Protein 3MES (pdb70)

InterPro domains:
  IPR011009 Protein kinase-like domain superfamily [SSF56112] (29-391)

Structure (mmCIF, N/CA/C/O backbone):
data_3MES
#
_entry.id   3MES
#
_cell.length_a   170.091
_cell.length_b   67.957
_cell.length_c   92.109
_cell.angle_alpha   90.00
_cell.angle_beta   116.54
_cell.angle_gamma   90.00
#
_symmetry.space_group_name_H-M   'C 1 2 1'
#
loop_
_entity.id
_entity.type
_entity.pdbx_description
1 polymer 'Choline kinase'
2 non-polymer "ADENOSINE-5'-DIPHOSPHATE"
3 non-polymer 'MAGNESIUM ION'
4 non-polymer 'DECAMETHONIUM ION'
5 non-polymer 'N-PROPYL-TARTRAMIC ACID'
6 non-polymer GLYCEROL
7 water water
#
loop_
_atom_site.group_PDB
_atom_site.id
_atom_site.type_symbol
_atom_site.label_atom_id
_atom_site.label_alt_id
_atom_site.label_comp_id
_atom_site.label_asym_id
_atom_site.label_entity_id
_atom_site.label_seq_id
_atom_site.pdbx_PDB_ins_code
_atom_site.Cartn_x
_atom_site.Cartn_y
_atom_site.Cartn_z
_atom_site.occupancy
_atom_site.B_iso_or_equiv
_atom_site.auth_seq_id
_atom_site.auth_comp_id
_atom_site.auth_asym_id
_atom_site.auth_atom_id
_atom_site.pdbx_PDB_model_num
ATOM 1 N N . ASP A 1 50 ? 33.689 6.099 51.045 1.00 31.33 50 ASP A N 1
ATOM 2 C CA . ASP A 1 50 ? 35.032 6.717 51.250 1.00 31.40 50 ASP A CA 1
ATOM 3 C C . ASP A 1 50 ? 35.742 6.937 49.918 1.00 31.21 50 ASP A C 1
ATOM 4 O O . ASP A 1 50 ? 36.078 5.981 49.219 1.00 31.28 50 ASP A O 1
ATOM 9 N N . THR A 1 51 ? 35.972 8.200 49.577 1.00 31.01 51 THR A N 1
ATOM 10 C CA . THR A 1 51 ? 36.579 8.557 48.298 1.00 30.76 51 THR A CA 1
ATOM 11 C C . THR A 1 51 ? 37.880 7.803 48.036 1.00 30.61 51 THR A C 1
ATOM 12 O O . THR A 1 51 ? 38.025 7.144 47.007 1.00 30.65 51 THR A O 1
ATOM 16 N N . GLU A 1 52 ? 38.823 7.903 48.967 1.00 30.36 52 GLU A N 1
ATOM 17 C CA . GLU A 1 52 ? 40.131 7.275 48.795 1.00 30.18 52 GLU A CA 1
ATOM 18 C C . GLU A 1 52 ? 40.040 5.803 48.382 1.00 29.84 52 GLU A C 1
ATOM 19 O O . GLU A 1 52 ? 40.801 5.340 47.533 1.00 29.77 52 GLU A O 1
ATOM 25 N N . ILE A 1 53 ? 39.108 5.072 48.982 1.00 29.40 53 ILE A N 1
ATOM 26 C CA . ILE A 1 53 ? 38.972 3.647 48.703 1.00 28.99 53 ILE A CA 1
ATOM 27 C C . ILE A 1 53 ? 38.499 3.399 47.271 1.00 28.65 53 ILE A C 1
ATOM 28 O O . ILE A 1 53 ? 38.969 2.477 46.603 1.00 28.54 53 ILE A O 1
ATOM 33 N N . ILE A 1 54 ? 37.575 4.232 46.805 1.00 28.14 54 ILE A N 1
ATOM 34 C CA . ILE A 1 54 ? 37.066 4.129 45.444 1.00 27.69 54 ILE A CA 1
ATOM 35 C C . ILE A 1 54 ? 38.159 4.425 44.423 1.00 27.34 54 ILE A C 1
ATOM 36 O O . ILE A 1 54 ? 38.244 3.772 43.383 1.00 27.15 54 ILE A O 1
ATOM 41 N N . ILE A 1 55 ? 38.992 5.414 44.730 1.00 26.97 55 ILE A N 1
ATOM 42 C CA . ILE A 1 55 ? 40.066 5.825 43.833 1.00 26.61 55 ILE A CA 1
ATOM 43 C C . ILE A 1 55 ? 41.182 4.784 43.770 1.00 26.36 55 ILE A C 1
ATOM 44 O O . ILE A 1 55 ? 41.808 4.593 42.726 1.00 26.38 55 ILE A O 1
ATOM 49 N N . GLY A 1 56 ? 41.426 4.109 44.888 1.00 25.98 56 GLY A N 1
ATOM 50 C CA . GLY A 1 56 ? 42.421 3.046 44.926 1.00 25.50 56 GLY A CA 1
ATOM 51 C C . GLY A 1 56 ? 42.012 1.895 44.028 1.00 25.09 56 GLY A C 1
ATOM 52 O O . GLY A 1 56 ? 42.808 1.399 43.230 1.00 25.08 56 GLY A O 1
ATOM 53 N N . ILE A 1 57 ? 40.759 1.474 44.162 1.00 24.70 57 ILE A N 1
ATOM 54 C CA . ILE A 1 57 ? 40.207 0.412 43.332 1.00 24.29 57 ILE A CA 1
ATOM 55 C C . ILE A 1 57 ? 40.202 0.799 41.853 1.00 23.99 57 ILE A C 1
ATOM 56 O O . ILE A 1 57 ? 40.401 -0.050 40.985 1.00 23.95 57 ILE A O 1
ATOM 61 N N . CYS A 1 58 ? 39.977 2.081 41.575 1.00 23.75 58 CYS A N 1
ATOM 62 C CA . CYS A 1 58 ? 39.911 2.578 40.198 1.00 23.50 58 CYS A CA 1
ATOM 63 C C . CYS A 1 58 ? 41.283 2.643 39.535 1.00 23.57 58 CYS A C 1
ATOM 64 O O . CYS A 1 58 ? 41.458 2.174 38.409 1.00 23.27 58 CYS A O 1
ATOM 67 N N . ARG A 1 59 ? 42.249 3.238 40.231 1.00 23.64 59 ARG A N 1
ATOM 68 C CA . ARG A 1 59 ? 43.602 3.366 39.701 1.00 23.90 59 ARG A CA 1
ATOM 69 C C . ARG A 1 59 ? 44.225 1.998 39.464 1.00 23.97 59 ARG A C 1
ATOM 70 O O . ARG A 1 59 ? 44.956 1.794 38.495 1.00 24.05 59 ARG A O 1
ATOM 78 N N . LYS A 1 60 ? 43.914 1.059 40.350 1.00 24.02 60 LYS A N 1
ATOM 79 C CA . LYS A 1 60 ? 44.527 -0.262 40.325 1.00 24.09 60 LYS A CA 1
ATOM 80 C C . LYS A 1 60 ? 43.936 -1.180 39.255 1.00 24.00 60 LYS A C 1
ATOM 81 O O . LYS A 1 60 ? 44.607 -2.093 38.776 1.00 24.01 60 LYS A O 1
ATOM 87 N N . ASN A 1 61 ? 42.685 -0.938 38.877 1.00 23.85 61 ASN A N 1
ATOM 88 C CA . ASN A 1 61 ? 41.980 -1.862 37.993 1.00 23.70 61 ASN A CA 1
ATOM 89 C C . ASN A 1 61 ? 41.614 -1.302 36.620 1.00 23.51 61 ASN A C 1
ATOM 90 O O . ASN A 1 61 ? 41.400 -2.057 35.674 1.00 23.56 61 ASN A O 1
ATOM 95 N N . ILE A 1 62 ? 41.541 0.018 36.512 1.00 23.44 62 ILE A N 1
ATOM 96 C CA . ILE A 1 62 ? 41.210 0.651 35.240 1.00 23.24 62 ILE A CA 1
ATOM 97 C C . ILE A 1 62 ? 42.463 0.885 34.407 1.00 23.30 62 ILE A C 1
ATOM 98 O O . ILE A 1 62 ? 43.345 1.644 34.805 1.00 23.20 62 ILE A O 1
ATOM 103 N N . PRO A 1 63 ? 42.543 0.229 33.242 1.00 23.41 63 PRO A N 1
ATOM 104 C CA . PRO A 1 63 ? 43.679 0.391 32.342 1.00 23.47 63 PRO A CA 1
ATOM 105 C C . PRO A 1 63 ? 44.050 1.860 32.150 1.00 23.60 63 PRO A C 1
ATOM 106 O O . PRO A 1 63 ? 43.189 2.683 31.826 1.00 23.66 63 PRO A O 1
ATOM 110 N N . GLY A 1 64 ? 45.323 2.183 32.358 1.00 23.60 64 GLY A N 1
ATOM 111 C CA . GLY A 1 64 ? 45.818 3.538 32.141 1.00 23.84 64 GLY A CA 1
ATOM 112 C C . GLY A 1 64 ? 45.733 4.458 33.346 1.00 24.04 64 GLY A C 1
ATOM 113 O O . GLY A 1 64 ? 46.352 5.525 33.364 1.00 24.03 64 GLY A O 1
ATOM 114 N N . TRP A 1 65 ? 44.972 4.049 34.357 1.00 24.17 65 TRP A N 1
ATOM 115 C CA . TRP A 1 65 ? 44.753 4.884 35.537 1.00 24.45 65 TRP A CA 1
ATOM 116 C C . TRP A 1 65 ? 45.833 4.683 36.594 1.00 24.76 65 TRP A C 1
ATOM 117 O O . TRP A 1 65 ? 45.928 5.456 37.544 1.00 24.76 65 TRP A O 1
ATOM 128 N N . LYS A 1 66 ? 46.647 3.648 36.419 1.00 25.25 66 LYS A N 1
ATOM 129 C CA . LYS A 1 66 ? 47.673 3.298 37.403 1.00 25.79 66 LYS A CA 1
ATOM 130 C C . LYS A 1 66 ? 48.519 4.470 37.903 1.00 26.02 66 LYS A C 1
ATOM 131 O O . LYS A 1 66 ? 48.693 4.643 39.108 1.00 25.97 66 LYS A O 1
ATOM 137 N N . GLU A 1 67 ? 49.040 5.272 36.982 1.00 26.41 67 GLU A N 1
ATOM 138 C CA . GLU A 1 67 ? 49.976 6.332 37.350 1.00 26.87 67 GLU A CA 1
ATOM 139 C C . GLU A 1 67 ? 49.350 7.724 37.444 1.00 26.85 67 GLU A C 1
ATOM 140 O O . GLU A 1 67 ? 50.049 8.705 37.690 1.00 26.82 67 GLU A O 1
ATOM 146 N N . ILE A 1 68 ? 48.039 7.808 37.253 1.00 26.92 68 ILE A N 1
ATOM 147 C CA . ILE A 1 68 ? 47.339 9.085 37.358 1.00 27.04 68 ILE A CA 1
ATOM 148 C C . ILE A 1 68 ? 47.263 9.551 38.812 1.00 27.16 68 ILE A C 1
ATOM 149 O O . ILE A 1 68 ? 46.807 8.811 39.685 1.00 27.13 68 ILE A O 1
ATOM 154 N N . ASN A 1 69 ? 47.712 10.777 39.069 1.00 27.34 69 ASN A N 1
ATOM 155 C CA . ASN A 1 69 ? 47.673 11.336 40.420 1.00 27.54 69 ASN A CA 1
ATOM 156 C C . ASN A 1 69 ? 46.245 11.453 40.950 1.00 27.59 69 ASN A C 1
ATOM 157 O O . ASN A 1 69 ? 45.318 11.778 40.205 1.00 27.51 69 ASN A O 1
ATOM 162 N N . GLU A 1 70 ? 46.076 11.192 42.242 1.00 27.60 70 GLU A N 1
ATOM 163 C CA . GLU A 1 70 ? 44.756 11.211 42.861 1.00 27.75 70 GLU A CA 1
ATOM 164 C C . GLU A 1 70 ? 44.038 12.556 42.703 1.00 27.73 70 GLU A C 1
ATOM 165 O O . GLU A 1 70 ? 42.806 12.606 42.660 1.00 27.71 70 GLU A O 1
ATOM 171 N N . SER A 1 71 ? 44.806 13.638 42.613 1.00 27.66 71 SER A N 1
ATOM 172 C CA . SER A 1 71 ? 44.227 14.980 42.549 1.00 27.67 71 SER A CA 1
ATOM 173 C C . SER A 1 71 ? 43.534 15.258 41.218 1.00 27.73 71 SER A C 1
ATOM 174 O O . SER A 1 71 ? 42.881 16.289 41.054 1.00 27.73 71 SER A O 1
ATOM 177 N N . TYR A 1 72 ? 43.677 14.340 40.268 1.00 27.76 72 TYR A N 1
ATOM 178 C CA . TYR A 1 72 ? 43.065 14.511 38.957 1.00 27.90 72 TYR A CA 1
ATOM 179 C C . TYR A 1 72 ? 41.788 13.695 38.827 1.00 27.79 72 TYR A C 1
ATOM 180 O O . TYR A 1 72 ? 41.130 13.713 37.788 1.00 27.74 72 TYR A O 1
ATOM 189 N N . ILE A 1 73 ? 41.444 12.982 39.894 1.00 27.73 73 ILE A N 1
ATOM 190 C CA . ILE A 1 73 ? 40.255 12.142 39.908 1.00 27.59 73 ILE A CA 1
ATOM 191 C C . ILE A 1 73 ? 39.185 12.737 40.814 1.00 27.60 73 ILE A C 1
ATOM 192 O O . ILE A 1 73 ? 39.462 13.107 41.955 1.00 27.60 73 ILE A O 1
ATOM 197 N N . GLU A 1 74 ? 37.962 12.833 40.307 1.00 27.58 74 GLU A N 1
ATOM 198 C CA . GLU A 1 74 ? 36.851 13.270 41.139 1.00 27.58 74 GLU A CA 1
ATOM 199 C C . GLU A 1 74 ? 35.785 12.185 41.238 1.00 27.49 74 GLU A C 1
ATOM 200 O O . GLU A 1 74 ? 35.345 11.635 40.226 1.00 27.43 74 GLU A O 1
ATOM 206 N N . VAL A 1 75 ? 35.385 11.878 42.466 1.00 27.42 75 VAL A N 1
ATOM 207 C CA . VAL A 1 75 ? 34.316 10.928 42.717 1.00 27.40 75 VAL A CA 1
ATOM 208 C C . VAL A 1 75 ? 33.069 11.677 43.166 1.00 27.53 75 VAL A C 1
ATOM 209 O O . VAL A 1 75 ? 33.070 12.316 44.219 1.00 27.58 75 VAL A O 1
ATOM 213 N N . LYS A 1 76 ? 32.010 11.613 42.365 1.00 27.49 76 LYS A N 1
ATOM 214 C CA . LYS A 1 76 ? 30.747 12.236 42.751 1.00 27.52 76 LYS A CA 1
ATOM 215 C C . LYS A 1 76 ? 29.590 11.246 42.691 1.00 27.44 76 LYS A C 1
ATOM 216 O O . LYS A 1 76 ? 29.267 10.703 41.634 1.00 27.43 76 LYS A O 1
ATOM 222 N N . GLN A 1 77 ? 28.978 11.012 43.846 1.00 27.31 77 GLN A N 1
ATOM 223 C CA . GLN A 1 77 ? 27.888 10.061 43.965 1.00 27.31 77 GLN A CA 1
ATOM 224 C C . GLN A 1 77 ? 26.615 10.627 43.349 1.00 27.34 77 GLN A C 1
ATOM 225 O O . GLN A 1 77 ? 26.304 11.804 43.514 1.00 27.36 77 GLN A O 1
ATOM 231 N N . ILE A 1 78 ? 25.885 9.786 4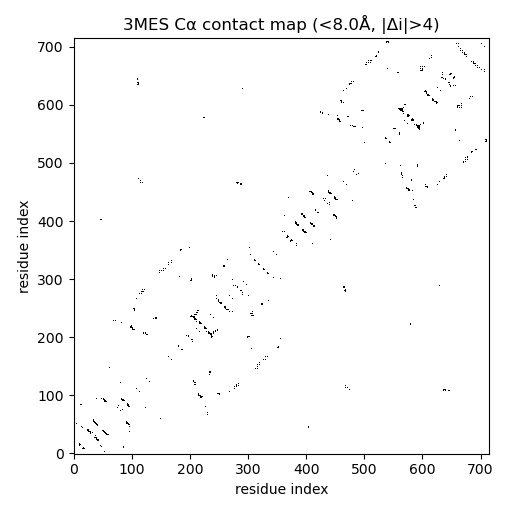2.628 1.00 27.42 78 ILE A N 1
ATOM 232 C CA . ILE A 1 78 ? 24.598 10.186 42.077 1.00 27.52 78 ILE A CA 1
ATOM 233 C C . ILE A 1 78 ? 23.500 9.451 42.826 1.00 27.63 78 ILE A C 1
ATOM 234 O O . ILE A 1 78 ? 23.705 8.336 43.299 1.00 27.60 78 ILE A O 1
ATOM 239 N N . PHE A 1 79 ? 22.338 10.082 42.944 1.00 27.85 79 PHE A N 1
ATOM 240 C CA . PHE A 1 79 ? 21.273 9.538 43.778 1.00 28.08 79 PHE A CA 1
ATOM 241 C C . PHE A 1 79 ? 19.991 9.274 42.996 1.00 28.26 79 PHE A C 1
ATOM 242 O O . PHE A 1 79 ? 18.942 9.000 43.579 1.00 28.37 79 PHE A O 1
ATOM 250 N N . SER A 1 80 ? 20.086 9.344 41.674 1.00 28.42 80 SER A N 1
ATOM 251 C CA . SER A 1 80 ? 18.948 9.058 40.811 1.00 28.64 80 SER A CA 1
ATOM 252 C C . SER A 1 80 ? 18.494 7.606 40.945 1.00 28.60 80 SER A C 1
ATOM 253 O O . SER A 1 80 ? 17.345 7.275 40.647 1.00 28.73 80 SER A O 1
ATOM 256 N N . GLY A 1 81 ? 19.403 6.746 41.394 1.00 28.53 81 GLY A N 1
ATOM 257 C CA . GLY A 1 81 ? 19.136 5.315 41.493 1.00 28.32 81 GLY A CA 1
ATOM 258 C C . GLY A 1 81 ? 18.137 4.963 42.576 1.00 28.16 81 GLY A C 1
ATOM 259 O O . GLY A 1 81 ? 17.585 5.843 43.230 1.00 28.19 81 GLY A O 1
ATOM 260 N N . LEU A 1 82 ? 17.916 3.668 42.779 1.00 28.08 82 LEU A N 1
ATOM 261 C CA . LEU A 1 82 ? 16.864 3.213 43.679 1.00 27.91 82 LEU A CA 1
ATOM 262 C C . LEU A 1 82 ? 17.335 2.153 44.675 1.00 27.76 82 LEU A C 1
ATOM 263 O O . LEU A 1 82 ? 16.684 1.931 45.694 1.00 27.79 82 LEU A O 1
ATOM 268 N N . THR A 1 83 ? 18.463 1.507 44.385 1.00 27.62 83 THR A N 1
ATOM 269 C CA . THR A 1 83 ? 18.945 0.403 45.219 1.00 27.46 83 THR A CA 1
ATOM 270 C C . THR A 1 83 ? 20.432 0.486 45.581 1.00 27.39 83 THR A C 1
ATOM 271 O O . THR A 1 83 ? 20.809 0.329 46.744 1.00 27.35 83 THR A O 1
ATOM 275 N N . ASN A 1 84 ? 21.273 0.722 44.580 1.00 27.20 84 ASN A N 1
ATOM 276 C CA . ASN A 1 84 ? 22.717 0.659 44.764 1.00 26.99 84 ASN A CA 1
ATOM 277 C C . ASN A 1 84 ? 23.366 2.026 44.942 1.00 26.89 84 ASN A C 1
ATOM 278 O O . ASN A 1 84 ? 22.735 3.060 44.727 1.00 26.82 84 ASN A O 1
ATOM 283 N N . GLN A 1 85 ? 24.633 2.020 45.342 1.00 26.75 85 GLN A N 1
ATOM 284 C CA . GLN A 1 85 ? 25.402 3.248 45.477 1.00 26.78 85 GLN A CA 1
ATOM 285 C C . GLN A 1 85 ? 26.208 3.488 44.208 1.00 26.66 85 GLN A C 1
ATOM 286 O O . GLN A 1 85 ? 27.147 2.751 43.911 1.00 26.60 85 GLN A O 1
ATOM 292 N N . LEU A 1 86 ? 25.838 4.522 43.460 1.00 26.59 86 LEU A N 1
ATOM 293 C CA . LEU A 1 86 ? 26.473 4.799 42.179 1.00 26.57 86 LEU A CA 1
ATOM 294 C C . LEU A 1 86 ? 27.368 6.029 42.253 1.00 26.59 86 LEU A C 1
ATOM 295 O O . LEU A 1 86 ? 27.016 7.026 42.879 1.00 26.61 86 LEU A O 1
ATOM 300 N N . PHE A 1 87 ? 28.529 5.950 41.612 1.00 26.70 87 PHE A N 1
ATOM 301 C CA . PHE A 1 87 ? 29.473 7.062 41.591 1.00 26.80 87 PHE A CA 1
ATOM 302 C C . PHE A 1 87 ? 29.990 7.302 40.178 1.00 27.06 87 PHE A C 1
ATOM 303 O O . PHE A 1 87 ? 30.267 6.357 39.440 1.00 27.10 87 PHE A O 1
ATOM 311 N N . VAL A 1 88 ? 30.127 8.569 39.804 1.00 27.42 88 VAL A N 1
ATOM 312 C CA . VAL A 1 88 ? 30.732 8.917 38.528 1.00 27.74 88 VAL A CA 1
ATOM 313 C C . VAL A 1 88 ? 32.161 9.394 38.760 1.00 28.13 88 VAL A C 1
ATOM 314 O O . VAL A 1 88 ? 32.381 10.517 39.214 1.00 28.23 88 VAL A O 1
ATOM 318 N N . VAL A 1 89 ? 33.128 8.533 38.457 1.00 28.53 89 VAL A N 1
ATOM 319 C CA . VAL A 1 89 ? 34.534 8.854 38.666 1.00 28.98 89 VAL A CA 1
ATOM 320 C C . VAL A 1 89 ? 35.171 9.377 37.385 1.00 29.38 89 VAL A C 1
ATOM 321 O O . VAL A 1 89 ? 35.222 8.674 36.375 1.00 29.40 89 VAL A O 1
ATOM 325 N N . SER A 1 90 ? 35.661 10.611 37.437 1.00 29.89 90 SER A N 1
ATOM 326 C CA . SER A 1 90 ? 36.196 11.271 36.255 1.00 30.46 90 SER A CA 1
ATOM 327 C C . SER A 1 90 ? 37.624 11.772 36.454 1.00 30.93 90 SER A C 1
ATOM 328 O O . SER A 1 90 ? 38.025 12.134 37.561 1.00 30.98 90 SER A O 1
ATOM 331 N N . ILE A 1 91 ? 38.386 11.784 35.365 1.00 31.53 91 ILE A N 1
ATOM 332 C CA . ILE A 1 91 ? 39.702 12.403 35.349 1.00 32.09 91 ILE A CA 1
ATOM 333 C C . ILE A 1 91 ? 39.529 13.850 34.907 1.00 32.58 91 ILE A C 1
ATOM 334 O O . ILE A 1 91 ? 39.311 14.123 33.729 1.00 32.70 91 ILE A O 1
ATOM 339 N N . VAL A 1 92 ? 39.614 14.773 35.857 1.00 33.22 92 VAL A N 1
ATOM 340 C CA . VAL A 1 92 ? 39.291 16.174 35.597 1.00 33.90 92 VAL A CA 1
ATOM 341 C C . VAL A 1 92 ? 40.348 16.912 34.775 1.00 34.41 92 VAL A C 1
ATOM 342 O O . VAL A 1 92 ? 40.164 18.078 34.424 1.00 34.42 92 VAL A O 1
ATOM 346 N N . ASN A 1 93 ? 41.451 16.235 34.473 1.00 35.09 93 ASN A N 1
ATOM 347 C CA . ASN A 1 93 ? 42.477 16.799 33.602 1.00 35.76 93 ASN A CA 1
ATOM 348 C C . ASN A 1 93 ? 42.296 16.326 32.162 1.00 36.22 93 ASN A C 1
ATOM 349 O O . ASN A 1 93 ? 42.220 15.125 31.901 1.00 36.36 93 ASN A O 1
ATOM 354 N N . GLU A 1 94 ? 42.223 17.271 31.230 1.00 36.75 94 GLU A N 1
ATOM 355 C CA . GLU A 1 94 ? 42.031 16.934 29.822 1.00 37.28 94 GLU A CA 1
ATOM 356 C C . GLU A 1 94 ? 43.268 16.253 29.235 1.00 37.61 94 GLU A C 1
ATOM 357 O O . GLU A 1 94 ? 43.159 15.257 28.516 1.00 37.59 94 GLU A O 1
ATOM 363 N N . LEU A 1 100 ? 43.030 8.586 27.054 1.00 25.28 100 LEU A N 1
ATOM 364 C CA . LEU A 1 100 ? 42.414 7.591 27.924 1.00 25.25 100 LEU A CA 1
ATOM 365 C C . LEU A 1 100 ? 41.184 6.979 27.270 1.00 25.22 100 LEU A C 1
ATOM 366 O O . LEU A 1 100 ? 40.309 7.696 26.780 1.00 25.15 100 LEU A O 1
ATOM 371 N N . LYS A 1 101 ? 41.114 5.652 27.267 1.00 25.14 101 LYS A N 1
ATOM 372 C CA . LYS A 1 101 ? 39.937 4.975 26.751 1.00 25.15 101 LYS A CA 1
ATOM 373 C C . LYS A 1 101 ? 38.753 5.201 27.681 1.00 25.09 101 LYS A C 1
ATOM 374 O O . LYS A 1 101 ? 37.617 5.341 27.227 1.00 25.06 101 LYS A O 1
ATOM 380 N N . HIS A 1 102 ? 39.031 5.244 28.982 1.00 24.99 102 HIS A N 1
ATOM 381 C CA . HIS A 1 102 ? 37.987 5.407 29.990 1.00 25.00 102 HIS A CA 1
ATOM 382 C C . HIS A 1 102 ? 38.226 6.622 30.886 1.00 25.06 102 HIS A C 1
ATOM 383 O O . HIS A 1 102 ? 38.613 6.476 32.046 1.00 25.11 102 HIS A O 1
ATOM 390 N N . PRO A 1 103 ? 37.985 7.827 30.348 1.00 25.09 103 PRO A N 1
ATOM 391 C CA . PRO A 1 103 ? 38.150 9.073 31.094 1.00 25.13 103 PRO A CA 1
ATOM 392 C C . PRO A 1 103 ? 37.074 9.235 32.168 1.00 25.13 103 PRO A C 1
ATOM 393 O O . PRO A 1 103 ? 37.234 10.024 33.101 1.00 25.13 103 PRO A O 1
ATOM 397 N N . ARG A 1 104 ? 35.982 8.490 32.023 1.00 25.10 104 ARG A N 1
ATOM 398 C CA . ARG A 1 104 ? 34.899 8.498 32.996 1.00 25.08 104 ARG A CA 1
ATOM 399 C C . ARG A 1 104 ? 34.347 7.088 33.146 1.00 24.82 104 ARG A C 1
ATOM 400 O O . ARG A 1 104 ? 34.129 6.393 32.156 1.00 24.76 104 ARG A O 1
ATOM 408 N N . ILE A 1 105 ? 34.132 6.663 34.386 1.00 24.61 105 ILE A N 1
ATOM 409 C CA . ILE A 1 105 ? 33.566 5.344 34.645 1.00 24.33 105 ILE A CA 1
ATOM 410 C C . ILE A 1 105 ? 32.402 5.429 35.623 1.00 24.20 105 ILE A C 1
ATOM 411 O O . ILE A 1 105 ? 32.185 6.462 36.254 1.00 24.23 105 ILE A O 1
ATOM 416 N N . LEU A 1 106 ? 31.648 4.343 35.731 1.00 24.06 106 LEU A N 1
ATOM 417 C CA . LEU A 1 106 ? 30.563 4.264 36.699 1.00 23.96 106 LEU A CA 1
ATOM 418 C C . LEU A 1 106 ? 30.909 3.252 37.780 1.00 23.80 106 LEU A C 1
ATOM 419 O O . LEU A 1 106 ? 31.045 2.062 37.503 1.00 23.69 106 LEU A O 1
ATOM 424 N N . PHE A 1 107 ? 31.059 3.732 39.010 1.00 23.85 107 PHE A N 1
ATOM 425 C CA . PHE A 1 107 ? 31.378 2.865 40.138 1.00 23.92 107 PHE A CA 1
ATOM 426 C C . PHE A 1 107 ? 30.090 2.425 40.820 1.00 24.16 107 PHE A C 1
ATOM 427 O O . PHE A 1 107 ? 29.371 3.243 41.394 1.00 24.23 107 PHE A O 1
ATOM 435 N N . ARG A 1 108 ? 29.795 1.130 40.746 1.00 24.45 108 ARG A N 1
ATOM 436 C CA . ARG A 1 108 ? 28.555 0.597 41.296 1.00 24.70 108 ARG A CA 1
ATOM 437 C C . ARG A 1 108 ? 28.811 -0.306 42.500 1.00 25.06 108 ARG A C 1
ATOM 438 O O . ARG A 1 108 ? 29.518 -1.309 42.398 1.00 24.97 108 ARG A O 1
ATOM 446 N N . ILE A 1 109 ? 28.234 0.064 43.640 1.00 25.49 109 ILE A N 1
ATOM 447 C CA . ILE A 1 109 ? 28.307 -0.757 44.842 1.00 25.94 109 ILE A CA 1
ATOM 448 C C . ILE A 1 109 ? 26.950 -1.392 45.122 1.00 26.31 109 ILE A C 1
ATOM 449 O O . ILE A 1 109 ? 25.959 -0.690 45.326 1.00 26.27 109 ILE A O 1
ATOM 454 N N . TYR A 1 110 ? 26.910 -2.722 45.129 1.00 26.78 110 TYR A N 1
ATOM 455 C CA . TYR A 1 110 ? 25.653 -3.445 45.295 1.00 27.35 110 TYR A CA 1
ATOM 456 C C . TYR A 1 110 ? 25.035 -3.211 46.666 1.00 27.91 110 TYR A C 1
ATOM 457 O O . TYR A 1 110 ? 25.676 -3.425 47.695 1.00 27.94 110 TYR A O 1
ATOM 466 N N . GLY A 1 111 ? 23.784 -2.765 46.670 1.00 28.51 111 GLY A N 1
ATOM 467 C CA . GLY A 1 111 ? 23.045 -2.580 47.909 1.00 29.35 111 GLY A CA 1
ATOM 468 C C . GLY A 1 111 ? 22.102 -3.742 48.143 1.00 29.92 111 GLY A C 1
ATOM 469 O O . GLY A 1 111 ? 22.068 -4.691 47.359 1.00 29.94 111 GLY A O 1
ATOM 470 N N . LYS A 1 112 ? 21.340 -3.676 49.230 1.00 30.55 112 LYS A N 1
ATOM 471 C CA . LYS A 1 112 ? 20.339 -4.697 49.514 1.00 31.18 112 LYS A CA 1
ATOM 472 C C . LYS A 1 112 ? 19.018 -4.320 48.851 1.00 31.49 112 LYS A C 1
ATOM 473 O O . LYS A 1 112 ? 18.473 -3.243 49.098 1.00 31.50 112 LYS A O 1
ATOM 479 N N . HIS A 1 113 ? 18.514 -5.208 47.998 1.00 31.96 113 HIS A N 1
ATOM 480 C CA . HIS A 1 113 ? 17.302 -4.930 47.230 1.00 32.35 113 HIS A CA 1
ATOM 481 C C . HIS A 1 113 ? 16.041 -5.215 48.040 1.00 32.54 113 HIS A C 1
ATOM 482 O O . HIS A 1 113 ? 16.016 -6.125 48.869 1.00 32.62 113 HIS A O 1
ATOM 489 N N . VAL A 1 114 ? 14.994 -4.435 47.788 1.00 32.78 114 VAL A N 1
ATOM 490 C CA . VAL A 1 114 ? 13.737 -4.571 48.518 1.00 32.94 114 VAL A CA 1
ATOM 491 C C . VAL A 1 114 ? 13.070 -5.919 48.248 1.00 32.98 114 VAL A C 1
ATOM 492 O O . VAL A 1 114 ? 12.822 -6.280 47.093 1.00 33.13 114 VAL A O 1
ATOM 496 N N . LYS A 1 116 ? 10.937 -9.609 48.266 1.00 40.20 116 LYS A N 1
ATOM 497 C CA . LYS A 1 116 ? 10.798 -10.934 48.862 1.00 40.21 116 LYS A CA 1
ATOM 498 C C . LYS A 1 116 ? 11.288 -12.029 47.918 1.00 40.15 116 LYS A C 1
ATOM 499 O O . LYS A 1 116 ? 12.010 -12.937 48.331 1.00 40.16 116 LYS A O 1
ATOM 505 N N . PHE A 1 117 ? 10.898 -11.936 46.650 1.00 40.10 117 PHE A N 1
ATOM 506 C CA . PHE A 1 117 ? 11.273 -12.941 45.658 1.00 40.02 117 PHE A CA 1
ATOM 507 C C . PHE A 1 117 ? 12.378 -12.444 44.724 1.00 39.84 117 PHE A C 1
ATOM 508 O O . PHE A 1 117 ? 12.592 -13.006 43.649 1.00 39.80 117 PHE A O 1
ATOM 516 N N . TYR A 1 118 ? 13.079 -11.394 45.141 1.00 39.62 118 TYR A N 1
ATOM 517 C CA . TYR A 1 118 ? 14.154 -10.822 44.333 1.00 39.36 118 TYR A CA 1
ATOM 518 C C . TYR A 1 118 ? 15.360 -11.755 44.247 1.00 39.05 118 TYR A C 1
ATOM 519 O O . TYR A 1 118 ? 15.796 -12.317 45.252 1.00 39.06 118 TYR A O 1
ATOM 528 N N . ASP A 1 119 ? 15.897 -11.913 43.040 1.00 38.62 119 ASP A N 1
ATOM 529 C CA . ASP A 1 119 ? 17.069 -12.757 42.828 1.00 38.15 119 ASP A CA 1
ATOM 530 C C . ASP A 1 119 ? 18.221 -11.949 42.235 1.00 37.79 119 ASP A C 1
ATOM 531 O O . ASP A 1 119 ? 18.232 -11.643 41.041 1.00 37.77 119 ASP A O 1
ATOM 536 N N . SER A 1 120 ? 19.189 -11.610 43.079 1.00 37.23 120 SER A N 1
ATOM 537 C CA . SER A 1 120 ? 20.326 -10.796 42.668 1.00 36.70 120 SER A CA 1
ATOM 538 C C . SER A 1 120 ? 21.307 -11.567 41.789 1.00 36.27 120 SER A C 1
ATOM 539 O O . SER A 1 120 ? 21.974 -10.984 40.934 1.00 36.24 120 SER A O 1
ATOM 542 N N . LYS A 1 121 ? 21.397 -12.875 42.007 1.00 35.70 121 LYS A N 1
ATOM 543 C CA . LYS A 1 121 ? 22.350 -13.710 41.280 1.00 35.11 121 LYS A CA 1
ATOM 544 C C . LYS A 1 121 ? 21.996 -13.824 39.798 1.00 34.56 121 LYS A C 1
ATOM 545 O O . LYS A 1 121 ? 22.875 -13.794 38.938 1.00 34.50 121 LYS A O 1
ATOM 551 N N . VAL A 1 122 ? 20.706 -13.953 39.506 1.00 33.87 122 VAL A N 1
ATOM 552 C CA . VAL A 1 122 ? 20.245 -14.097 38.129 1.00 33.16 122 VAL A CA 1
ATOM 553 C C . VAL A 1 122 ? 20.389 -12.791 37.353 1.00 32.66 122 VAL A C 1
ATOM 554 O O . VAL A 1 122 ? 20.690 -12.801 36.160 1.00 32.57 122 VAL A O 1
ATOM 558 N N . GLU A 1 123 ? 20.175 -11.668 38.033 1.00 31.99 123 GLU A N 1
ATOM 559 C CA . GLU A 1 123 ? 20.315 -10.362 37.399 1.00 31.33 123 GLU A CA 1
ATOM 560 C C . GLU A 1 123 ? 21.765 -10.104 37.003 1.00 30.71 123 GLU A C 1
ATOM 561 O O . GLU A 1 123 ? 22.050 -9.700 35.877 1.00 30.69 123 GLU A O 1
ATOM 567 N N . LEU A 1 124 ? 22.677 -10.335 37.940 1.00 29.89 124 LEU A N 1
ATOM 568 C CA . LEU A 1 124 ? 24.100 -10.176 37.683 1.00 29.10 124 LEU A CA 1
ATOM 569 C C . LEU A 1 124 ? 24.540 -11.086 36.541 1.00 28.54 124 LEU A C 1
ATOM 570 O O . LEU A 1 124 ? 25.279 -10.673 35.645 1.00 28.39 124 LEU A O 1
ATOM 575 N N . ASP A 1 125 ? 24.080 -12.331 36.588 1.00 27.79 125 ASP A N 1
ATOM 576 C CA . ASP A 1 125 ? 24.393 -13.309 35.558 1.00 27.14 125 ASP A CA 1
ATOM 577 C C . ASP A 1 125 ? 23.983 -12.797 34.178 1.00 26.60 125 ASP A C 1
ATOM 578 O O . ASP A 1 125 ? 24.744 -12.904 33.214 1.00 26.53 125 ASP A O 1
ATOM 583 N N . VAL A 1 126 ? 22.781 -12.234 34.091 1.00 25.79 126 VAL A N 1
ATOM 584 C CA . VAL A 1 126 ? 22.257 -11.728 32.828 1.00 25.06 126 VAL A CA 1
ATOM 585 C C . VAL A 1 126 ? 22.978 -10.463 32.367 1.00 24.68 126 VAL A C 1
ATOM 586 O O . VAL A 1 126 ? 23.217 -10.275 31.174 1.00 24.52 126 VAL A O 1
ATOM 590 N N . PHE A 1 127 ? 23.321 -9.596 33.312 1.00 24.21 127 PHE A N 1
ATOM 591 C CA . PHE A 1 127 ? 23.991 -8.348 32.973 1.00 23.71 127 PHE A CA 1
ATOM 592 C C . PHE A 1 127 ? 25.371 -8.604 32.381 1.00 23.59 127 PHE A C 1
ATOM 593 O O . PHE A 1 127 ? 25.752 -7.987 31.387 1.00 23.51 127 PHE A O 1
ATOM 601 N N . ARG A 1 128 ? 26.118 -9.517 32.993 1.00 23.41 128 ARG A N 1
ATOM 602 C CA . ARG A 1 128 ? 27.470 -9.815 32.536 1.00 23.26 128 ARG A CA 1
ATOM 603 C C . ARG A 1 128 ? 27.470 -10.314 31.098 1.00 22.98 128 ARG A C 1
ATOM 604 O O . ARG A 1 128 ? 28.324 -9.931 30.299 1.00 23.02 128 ARG A O 1
ATOM 612 N N . TYR A 1 129 ? 26.512 -11.172 30.770 1.00 22.64 129 TYR A N 1
ATOM 613 C CA . TYR A 1 129 ? 26.389 -11.660 29.407 1.00 22.38 129 TYR A CA 1
ATOM 614 C C . TYR A 1 129 ? 26.125 -10.506 28.443 1.00 22.30 129 TYR A C 1
ATOM 615 O O . TYR A 1 129 ? 26.817 -10.357 27.435 1.00 22.32 129 TYR A O 1
ATOM 624 N N . LEU A 1 130 ? 25.122 -9.692 28.759 1.00 22.17 130 LEU A N 1
ATOM 625 C CA . LEU A 1 130 ? 24.790 -8.531 27.938 1.00 22.11 130 LEU A CA 1
ATOM 626 C C . LEU A 1 130 ? 25.996 -7.614 27.770 1.00 22.06 130 LEU A C 1
ATOM 627 O O . LEU A 1 130 ? 26.245 -7.091 26.685 1.00 21.99 130 LEU A O 1
ATOM 632 N N . SER A 1 131 ? 26.741 -7.424 28.853 1.00 22.11 131 SER A N 1
ATOM 633 C CA . SER A 1 131 ? 27.937 -6.600 28.826 1.00 22.13 131 SER A CA 1
ATOM 634 C C . SER A 1 131 ? 28.982 -7.216 27.903 1.00 22.28 131 SER A C 1
ATOM 635 O O . SER A 1 131 ? 29.652 -6.510 27.151 1.00 22.12 131 SER A O 1
ATOM 638 N N . ASN A 1 132 ? 29.109 -8.540 27.960 1.00 22.55 132 ASN A N 1
ATOM 639 C CA . ASN A 1 132 ? 30.101 -9.256 27.156 1.00 22.93 132 ASN A CA 1
ATOM 640 C C . ASN A 1 132 ? 29.824 -9.241 25.653 1.00 22.95 132 ASN A C 1
ATOM 641 O O . ASN A 1 132 ? 30.756 -9.197 24.851 1.00 23.03 132 ASN A O 1
ATOM 646 N N . ILE A 1 133 ? 28.552 -9.289 25.269 1.00 22.96 133 ILE A N 1
ATOM 647 C CA . ILE A 1 133 ? 28.202 -9.209 23.852 1.00 22.92 133 ILE A CA 1
ATOM 648 C C . ILE A 1 133 ? 27.987 -7.758 23.434 1.00 22.94 133 ILE A C 1
ATOM 649 O O . ILE A 1 133 ? 27.449 -7.479 22.364 1.00 22.86 133 ILE A O 1
ATOM 654 N N . ASN A 1 134 ? 28.402 -6.843 24.306 1.00 22.93 134 ASN A N 1
ATOM 655 C CA . ASN A 1 134 ? 28.532 -5.429 23.957 1.00 22.96 134 ASN A CA 1
ATOM 656 C C . ASN A 1 134 ? 27.236 -4.653 23.765 1.00 22.86 134 ASN A C 1
ATOM 657 O O . ASN A 1 134 ? 27.225 -3.623 23.093 1.00 22.86 134 ASN A O 1
ATOM 662 N N . ILE A 1 135 ? 26.148 -5.137 24.353 1.00 22.79 135 ILE A N 1
ATOM 663 C CA . ILE A 1 135 ? 24.896 -4.392 24.324 1.00 22.54 135 ILE A CA 1
ATOM 664 C C . ILE A 1 135 ? 24.789 -3.488 25.549 1.00 22.43 135 ILE A C 1
ATOM 665 O O . ILE A 1 135 ? 24.510 -2.296 25.426 1.00 22.34 135 ILE A O 1
ATOM 670 N N . ALA A 1 136 ? 25.023 -4.063 26.727 1.00 22.24 136 ALA A N 1
ATOM 671 C CA . ALA A 1 136 ? 25.016 -3.302 27.975 1.00 22.11 136 ALA A CA 1
ATOM 672 C C . ALA A 1 136 ? 26.366 -2.625 28.211 1.00 22.02 136 ALA A C 1
ATOM 673 O O . ALA A 1 136 ? 27.353 -2.958 27.556 1.00 21.87 136 ALA A O 1
ATOM 675 N N . PRO A 1 137 ? 26.413 -1.668 29.153 1.00 21.98 137 PRO A N 1
ATOM 676 C CA . PRO A 1 137 ? 27.659 -0.965 29.443 1.00 22.03 137 PRO A CA 1
ATOM 677 C C . PRO A 1 137 ? 28.789 -1.948 29.715 1.00 22.05 137 PRO A C 1
ATOM 678 O O . PRO A 1 137 ? 28.581 -2.969 30.366 1.00 22.06 137 PRO A O 1
ATOM 682 N N . ASN A 1 138 ? 29.977 -1.639 29.215 1.00 22.14 138 ASN A N 1
ATOM 683 C CA . ASN A 1 138 ? 31.120 -2.518 29.394 1.00 22.23 138 ASN A CA 1
ATOM 684 C C . ASN A 1 138 ? 31.533 -2.634 30.860 1.00 22.10 138 ASN A C 1
ATOM 685 O O . ASN A 1 138 ? 31.434 -1.673 31.621 1.00 21.90 138 ASN A O 1
ATOM 690 N N . ILE A 1 139 ? 31.988 -3.820 31.249 1.00 22.04 139 ILE A N 1
ATOM 691 C CA . ILE A 1 139 ? 32.506 -4.035 32.590 1.00 22.08 139 ILE A CA 1
ATOM 692 C C . ILE A 1 139 ? 34.026 -3.960 32.565 1.00 22.24 139 ILE A C 1
ATOM 693 O O . ILE A 1 139 ? 34.682 -4.739 31.876 1.00 22.30 139 ILE A O 1
ATOM 698 N N . ILE A 1 140 ? 34.585 -3.014 33.309 1.00 22.35 140 ILE A N 1
ATOM 699 C CA . ILE A 1 140 ? 36.030 -2.849 33.358 1.00 22.45 140 ILE A CA 1
ATOM 700 C C . ILE A 1 140 ? 36.625 -3.682 34.487 1.00 22.60 140 ILE A C 1
ATOM 701 O O . ILE A 1 140 ? 37.746 -4.178 34.381 1.00 22.71 140 ILE A O 1
ATOM 706 N N . ALA A 1 141 ? 35.862 -3.837 35.564 1.00 22.79 141 ALA A N 1
ATOM 707 C CA . ALA A 1 141 ? 36.278 -4.644 36.706 1.00 22.98 141 ALA A CA 1
ATOM 708 C C . ALA A 1 141 ? 35.050 -5.189 37.430 1.00 23.12 141 ALA A C 1
ATOM 709 O O . ALA A 1 141 ? 34.101 -4.452 37.695 1.00 23.17 141 ALA A O 1
ATOM 711 N N . ASP A 1 142 ? 35.077 -6.480 37.748 1.00 23.26 142 ASP A N 1
ATOM 712 C CA . ASP A 1 142 ? 33.909 -7.167 38.296 1.00 23.39 142 ASP A CA 1
ATOM 713 C C . ASP A 1 142 ? 34.234 -7.892 39.601 1.00 23.45 142 ASP A C 1
ATOM 714 O O . ASP A 1 142 ? 34.965 -8.879 39.601 1.00 23.42 142 ASP A O 1
ATOM 719 N N . PHE A 1 143 ? 33.689 -7.400 40.711 1.00 23.60 143 PHE A N 1
ATOM 720 C CA . PHE A 1 143 ? 33.884 -8.053 42.006 1.00 23.77 143 PHE A CA 1
ATOM 721 C C . PHE A 1 143 ? 32.569 -8.291 42.747 1.00 24.00 143 PHE A C 1
ATOM 722 O O . PHE A 1 143 ? 31.525 -7.767 42.358 1.00 24.07 143 PHE A O 1
ATOM 730 N N . PRO A 1 144 ? 32.621 -9.094 43.818 1.00 24.21 144 PRO A N 1
ATOM 731 C CA . PRO A 1 144 ? 31.436 -9.527 44.559 1.00 24.31 144 PRO A CA 1
ATOM 732 C C . PRO A 1 144 ? 30.613 -8.376 45.130 1.00 24.42 144 PRO A C 1
ATOM 733 O O . PRO A 1 144 ? 29.388 -8.467 45.180 1.00 24.51 144 PRO A O 1
ATOM 737 N N . GLU A 1 145 ? 31.271 -7.302 45.556 1.00 24.57 145 GLU A N 1
ATOM 738 C CA . GLU A 1 145 ? 30.552 -6.181 46.160 1.00 24.72 145 GLU A CA 1
ATOM 739 C C . GLU A 1 145 ? 30.239 -5.043 45.190 1.00 24.65 145 GLU A C 1
ATOM 740 O O . GLU A 1 145 ? 29.641 -4.043 45.582 1.00 24.69 145 GLU A O 1
ATOM 746 N N . GLY A 1 146 ? 30.637 -5.191 43.929 1.00 24.67 146 GLY A N 1
ATOM 747 C CA . GLY A 1 146 ? 30.350 -4.163 42.930 1.00 24.55 146 GLY A CA 1
ATOM 748 C C . GLY A 1 146 ? 31.109 -4.302 41.623 1.00 24.43 146 GLY A C 1
ATOM 749 O O . GLY A 1 146 ? 31.853 -5.262 41.423 1.00 24.37 146 GLY A O 1
ATOM 750 N N . ARG A 1 147 ? 30.912 -3.331 40.733 1.00 24.34 147 ARG A N 1
ATOM 751 C CA . ARG A 1 147 ? 31.561 -3.324 39.423 1.00 24.16 147 ARG A CA 1
ATOM 752 C C . ARG A 1 147 ? 32.136 -1.955 39.100 1.00 24.11 147 ARG A C 1
ATOM 753 O O . ARG A 1 147 ? 31.784 -0.954 39.726 1.00 24.20 147 ARG A O 1
ATOM 761 N N . ILE A 1 148 ? 33.016 -1.920 38.107 1.00 23.98 148 ILE A N 1
ATOM 762 C CA . ILE A 1 148 ? 33.401 -0.670 37.470 1.00 23.82 148 ILE A CA 1
ATOM 763 C C . ILE A 1 148 ? 32.857 -0.692 36.047 1.00 23.81 148 ILE A C 1
ATOM 764 O O . ILE A 1 148 ? 33.310 -1.478 35.215 1.00 23.81 148 ILE A O 1
ATOM 769 N N . GLU A 1 149 ? 31.872 0.157 35.775 1.00 23.75 149 GLU A N 1
ATOM 770 C CA . GLU A 1 149 ? 31.235 0.184 34.464 1.00 23.81 149 GLU A CA 1
ATOM 771 C C . GLU A 1 149 ? 31.771 1.300 33.577 1.00 23.87 149 GLU A C 1
ATOM 772 O O . GLU A 1 149 ? 32.191 2.352 34.058 1.00 23.77 149 GLU A O 1
ATOM 778 N N . GLU A 1 150 ? 31.751 1.054 32.273 1.00 23.96 150 GLU A N 1
ATOM 779 C CA . GLU A 1 150 ? 31.991 2.095 31.292 1.00 24.14 150 GLU A CA 1
ATOM 780 C C . GLU A 1 150 ? 30.901 3.148 31.446 1.00 24.10 150 GLU A C 1
ATOM 781 O O . GLU A 1 150 ? 29.718 2.818 31.469 1.00 24.19 150 GLU A O 1
ATOM 787 N N . PHE A 1 151 ? 31.290 4.413 31.562 1.00 24.00 151 PHE A N 1
ATOM 788 C CA . PHE A 1 151 ? 30.305 5.477 31.709 1.00 23.93 151 PHE A CA 1
ATOM 789 C C . PHE A 1 151 ? 29.755 5.928 30.360 1.00 23.88 151 PHE A C 1
ATOM 790 O O . PHE A 1 151 ? 30.460 6.548 29.564 1.00 23.87 151 PHE A O 1
ATOM 798 N N . ILE A 1 152 ? 28.490 5.610 30.110 1.00 23.76 152 ILE A N 1
ATOM 799 C CA . ILE A 1 152 ? 27.824 6.034 28.889 1.00 23.76 152 ILE A CA 1
ATOM 800 C C . ILE A 1 152 ? 27.477 7.516 28.984 1.00 23.83 152 ILE A C 1
ATOM 801 O O . ILE A 1 152 ? 26.449 7.884 29.549 1.00 23.80 152 ILE A O 1
ATOM 806 N N . ASP A 1 153 ? 28.335 8.372 28.441 1.00 23.90 153 ASP A N 1
ATOM 807 C CA . ASP A 1 153 ? 28.088 9.804 28.546 1.00 24.02 153 ASP A CA 1
ATOM 808 C C . ASP A 1 153 ? 27.126 10.303 27.475 1.00 23.93 153 ASP A C 1
ATOM 809 O O . ASP A 1 153 ? 27.466 10.395 26.296 1.00 24.04 153 ASP A O 1
ATOM 814 N N . GLY A 1 154 ? 25.913 10.609 27.918 1.00 23.76 154 GLY A N 1
ATOM 815 C CA . GLY A 1 154 ? 24.864 11.146 27.071 1.00 23.54 154 GLY A CA 1
ATOM 816 C C . GLY A 1 154 ? 23.717 11.573 27.966 1.00 23.37 154 GLY A C 1
ATOM 817 O O . GLY A 1 154 ? 23.648 11.178 29.130 1.00 23.31 154 GLY A O 1
ATOM 818 N N . GLU A 1 155 ? 22.820 12.392 27.433 1.00 23.13 155 GLU A N 1
ATOM 819 C CA . GLU A 1 155 ? 21.662 12.836 28.194 1.00 22.95 155 GLU A CA 1
ATOM 820 C C . GLU A 1 155 ? 20.486 11.886 28.006 1.00 22.46 155 GLU A C 1
ATOM 821 O O . GLU A 1 155 ? 20.272 11.367 26.912 1.00 22.35 155 GLU A O 1
ATOM 827 N N . PRO A 1 156 ? 19.723 11.649 29.082 1.00 22.04 156 PRO A N 1
ATOM 828 C CA . PRO A 1 156 ? 18.522 10.832 28.977 1.00 21.77 156 PRO A CA 1
ATOM 829 C C . PRO A 1 156 ? 17.509 11.482 28.045 1.00 21.50 156 PRO A C 1
ATOM 830 O O . PRO A 1 156 ? 17.447 12.707 27.956 1.00 21.35 156 PRO A O 1
ATOM 834 N N . LEU A 1 157 ? 16.731 10.667 27.344 1.00 21.14 157 LEU A N 1
ATOM 835 C CA . LEU A 1 157 ? 15.643 11.190 26.538 1.00 20.85 157 LEU A CA 1
ATOM 836 C C . LEU A 1 157 ? 14.583 11.766 27.462 1.00 20.81 157 LEU A C 1
ATOM 837 O O . LEU A 1 157 ? 14.533 11.433 28.646 1.00 20.70 157 LEU A O 1
ATOM 842 N N . THR A 1 158 ? 13.745 12.644 26.923 1.00 20.75 158 THR A N 1
ATOM 843 C CA . THR A 1 158 ? 12.620 13.169 27.678 1.00 20.61 158 THR A CA 1
ATOM 844 C C . THR A 1 158 ? 11.368 12.432 27.248 1.00 20.55 158 THR A C 1
ATOM 845 O O . THR A 1 158 ? 11.337 11.814 26.185 1.00 20.54 158 THR A O 1
ATOM 849 N N . THR A 1 159 ? 10.331 12.503 28.073 1.00 20.46 159 THR A N 1
ATOM 850 C CA . THR A 1 159 ? 9.065 11.878 27.733 1.00 20.34 159 THR A CA 1
ATOM 851 C C . THR A 1 159 ? 8.535 12.409 26.403 1.00 20.31 159 THR A C 1
ATOM 852 O O . THR A 1 159 ? 7.990 11.652 25.599 1.00 20.28 159 THR A O 1
ATOM 856 N N . LYS A 1 160 ? 8.703 13.707 26.169 1.00 20.30 160 LYS A N 1
ATOM 857 C CA . LYS A 1 160 ? 8.224 14.323 24.932 1.00 20.42 160 LYS A CA 1
ATOM 858 C C . LYS A 1 160 ? 9.005 13.839 23.717 1.00 20.22 160 LYS A C 1
ATOM 859 O O . LYS A 1 160 ? 8.440 13.654 22.639 1.00 20.41 160 LYS A O 1
ATOM 865 N N . GLN A 1 161 ? 10.304 13.630 23.898 1.00 19.91 161 GLN A N 1
ATOM 866 C CA . GLN A 1 161 ? 11.172 13.245 22.794 1.00 19.65 161 GLN A CA 1
ATOM 867 C C . GLN A 1 161 ? 10.757 11.936 22.137 1.00 19.35 161 GLN A C 1
ATOM 868 O O . GLN A 1 161 ? 11.068 11.697 20.973 1.00 19.25 161 GLN A O 1
ATOM 874 N N . LEU A 1 162 ? 10.064 11.085 22.885 1.00 19.09 162 LEU A N 1
ATOM 875 C CA . LEU A 1 162 ? 9.621 9.804 22.349 1.00 18.96 162 LEU A CA 1
ATOM 876 C C . LEU A 1 162 ? 8.668 9.995 21.171 1.00 18.79 162 LEU A C 1
ATOM 877 O O . LEU A 1 162 ? 8.520 9.106 20.334 1.00 18.79 162 LEU A O 1
ATOM 882 N N . GLN A 1 163 ? 8.026 11.159 21.113 1.00 18.65 163 GLN A N 1
ATOM 883 C CA . GLN A 1 163 ? 7.081 11.466 20.043 1.00 18.51 163 GLN A CA 1
ATOM 884 C C . GLN A 1 163 ? 7.814 11.706 18.728 1.00 18.33 163 GLN A C 1
ATOM 885 O O . GLN A 1 163 ? 7.239 11.565 17.647 1.00 18.10 163 GLN A O 1
ATOM 891 N N . LEU A 1 164 ? 9.087 12.075 18.830 1.00 18.09 164 LEU A N 1
ATOM 892 C CA . LEU A 1 164 ? 9.887 12.397 17.658 1.00 17.92 164 LEU A CA 1
ATOM 893 C C . LEU A 1 164 ? 10.203 11.144 16.847 1.00 17.75 164 LEU A C 1
ATOM 894 O O . LEU A 1 164 ? 10.875 10.232 17.334 1.00 17.71 164 LEU A O 1
ATOM 899 N N . THR A 1 165 ? 9.712 11.114 15.611 1.00 17.31 165 THR A N 1
ATOM 900 C CA . THR A 1 165 ? 9.821 9.936 14.754 1.00 17.10 165 THR A CA 1
ATOM 901 C C . THR A 1 165 ? 11.241 9.373 14.672 1.00 16.94 165 THR A C 1
ATOM 902 O O . THR A 1 165 ? 11.445 8.176 14.862 1.00 17.10 165 THR A O 1
ATOM 906 N N . HIS A 1 166 ? 12.219 10.229 14.386 1.00 16.65 166 HIS A N 1
ATOM 907 C CA . HIS A 1 166 ? 13.602 9.768 14.249 1.00 16.44 166 HIS A CA 1
ATOM 908 C C . HIS A 1 166 ? 14.115 9.098 15.523 1.00 16.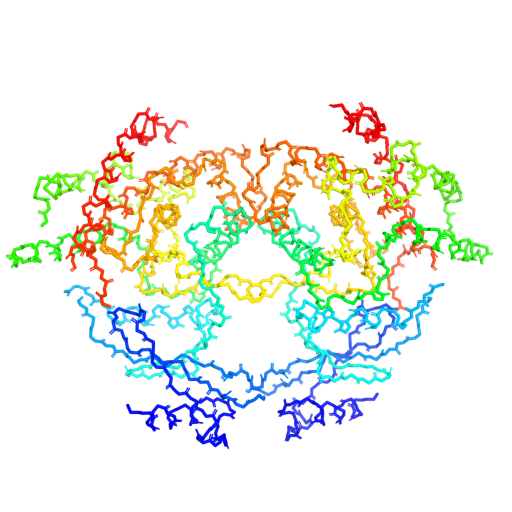27 166 HIS A C 1
ATOM 909 O O . HIS A 1 166 ? 14.878 8.137 15.461 1.00 16.14 166 HIS A O 1
ATOM 916 N N . ILE A 1 167 ? 13.690 9.603 16.675 1.00 16.20 167 ILE A N 1
ATOM 917 C CA . ILE A 1 167 ? 14.049 8.984 17.944 1.00 16.26 167 ILE A CA 1
ATOM 918 C C . ILE A 1 167 ? 13.300 7.671 18.120 1.00 16.44 167 ILE A C 1
ATOM 919 O O . ILE A 1 167 ? 13.861 6.685 18.602 1.00 16.45 167 ILE A O 1
ATOM 924 N N . CYS A 1 168 ? 12.032 7.663 17.719 1.00 16.52 168 CYS A N 1
ATOM 925 C CA . CYS A 1 168 ? 11.184 6.490 17.896 1.00 16.72 168 CYS A CA 1
ATOM 926 C C . CYS A 1 168 ? 11.717 5.259 17.172 1.00 16.70 168 CYS A C 1
ATOM 927 O O . CYS A 1 168 ? 11.648 4.149 17.698 1.00 16.64 168 CYS A O 1
ATOM 930 N N . VAL A 1 169 ? 12.245 5.456 15.968 1.00 16.82 169 VAL A N 1
ATOM 931 C CA . VAL A 1 169 ? 12.691 4.335 15.139 1.00 16.90 169 VAL A CA 1
ATOM 932 C C . VAL A 1 169 ? 14.081 3.813 15.499 1.00 17.03 169 VAL A C 1
ATOM 933 O O . VAL A 1 169 ? 14.425 2.684 15.158 1.00 17.09 169 VAL A O 1
ATOM 937 N N . GLU A 1 170 ? 14.886 4.623 16.178 1.00 17.16 170 GLU A N 1
ATOM 938 C CA . GLU A 1 170 ? 16.182 4.128 16.627 1.00 17.43 170 GLU A CA 1
ATOM 939 C C . GLU A 1 170 ? 16.007 3.164 17.796 1.00 17.59 170 GLU A C 1
ATOM 940 O O . GLU A 1 170 ? 16.709 2.154 17.891 1.00 17.72 170 GLU A O 1
ATOM 946 N N . VAL A 1 171 ? 15.062 3.470 18.680 1.00 17.69 171 VAL A N 1
ATOM 947 C CA . VAL A 1 171 ? 14.782 2.587 19.806 1.00 17.82 171 VAL A CA 1
ATOM 948 C C . VAL A 1 171 ? 14.166 1.274 19.335 1.00 17.85 171 VAL A C 1
ATOM 949 O O . VAL A 1 171 ? 14.490 0.209 19.861 1.00 17.88 171 VAL A O 1
ATOM 953 N N . ALA A 1 172 ? 13.290 1.346 18.336 1.00 17.86 172 ALA A N 1
ATOM 954 C CA . ALA A 1 172 ? 12.709 0.139 17.752 1.00 17.84 172 ALA A CA 1
ATOM 955 C C . ALA A 1 172 ? 13.807 -0.730 17.154 1.00 17.81 172 ALA A C 1
ATOM 956 O O . ALA A 1 172 ? 13.780 -1.956 17.273 1.00 17.91 172 ALA A O 1
ATOM 958 N N . LYS A 1 173 ? 14.771 -0.083 16.508 1.00 17.77 173 LYS A N 1
ATOM 959 C CA . LYS A 1 173 ? 15.920 -0.779 15.941 1.00 17.84 173 LYS A CA 1
ATOM 960 C C . LYS A 1 173 ? 16.768 -1.401 17.046 1.00 17.80 173 LYS A C 1
ATOM 961 O O . LYS A 1 173 ? 17.136 -2.576 16.976 1.00 17.75 173 LYS A O 1
ATOM 967 N N . ASN A 1 174 ? 17.080 -0.600 18.061 1.00 17.76 174 ASN A N 1
ATOM 968 C CA . ASN A 1 174 ? 17.842 -1.068 19.214 1.00 17.69 174 ASN A CA 1
ATOM 969 C C . ASN A 1 174 ? 17.143 -2.204 19.946 1.00 17.68 174 ASN A C 1
ATOM 970 O O . ASN A 1 174 ? 17.785 -3.157 20.387 1.00 17.53 174 ASN A O 1
ATOM 975 N N . MET A 1 175 ? 15.824 -2.090 20.084 1.00 17.70 175 MET A N 1
ATOM 976 C CA . MET A 1 175 ? 15.047 -3.118 20.762 1.00 17.73 175 MET A CA 1
ATOM 977 C C . MET A 1 175 ? 15.128 -4.426 19.984 1.00 17.84 175 MET A C 1
ATOM 978 O O . MET A 1 175 ? 15.265 -5.501 20.572 1.00 17.91 175 MET A O 1
ATOM 983 N N . GLY A 1 176 ? 15.053 -4.323 18.660 1.00 17.86 176 GLY A N 1
ATOM 984 C CA . GLY A 1 176 ? 15.127 -5.491 17.788 1.00 18.02 176 GLY A CA 1
ATOM 985 C C . GLY A 1 176 ? 16.447 -6.234 17.891 1.00 18.07 176 GLY A C 1
ATOM 986 O O . GLY A 1 176 ? 16.475 -7.463 17.882 1.00 17.96 176 GLY A O 1
ATOM 987 N N . SER A 1 177 ? 17.542 -5.484 17.982 1.00 18.17 177 SER A N 1
ATOM 988 C CA . SER A 1 177 ? 18.875 -6.066 18.107 1.00 18.45 177 SER A CA 1
ATOM 989 C C . SER A 1 177 ? 18.999 -6.851 19.405 1.00 18.55 177 SER A C 1
ATOM 990 O O . SER A 1 177 ? 19.639 -7.900 19.450 1.00 18.62 177 SER A O 1
ATOM 993 N N . LEU A 1 178 ? 18.387 -6.326 20.460 1.00 18.68 178 LEU A N 1
ATOM 994 C CA . LEU A 1 178 ? 18.398 -6.965 21.767 1.00 18.94 178 LEU A CA 1
ATOM 995 C C . LEU A 1 178 ? 17.501 -8.207 21.775 1.00 19.00 178 LEU A C 1
ATOM 996 O O . LEU A 1 178 ? 17.852 -9.238 22.346 1.00 18.96 178 LEU A O 1
ATOM 1001 N N . HIS A 1 179 ? 16.351 -8.098 21.117 1.00 19.09 179 HIS A N 1
ATOM 1002 C CA . HIS A 1 179 ? 15.344 -9.155 21.107 1.00 19.19 179 HIS A CA 1
ATOM 1003 C C . HIS A 1 179 ? 15.795 -10.460 20.452 1.00 19.40 179 HIS A C 1
ATOM 1004 O O . HIS A 1 179 ? 15.416 -11.541 20.895 1.00 19.57 179 HIS A O 1
ATOM 1011 N N . ILE A 1 180 ? 16.600 -10.362 19.400 1.00 19.69 180 ILE A N 1
ATOM 1012 C CA . ILE A 1 180 ? 16.970 -11.544 18.618 1.00 19.87 180 ILE A CA 1
ATOM 1013 C C . ILE A 1 180 ? 18.121 -12.372 19.200 1.00 20.09 180 ILE A C 1
ATOM 1014 O O . ILE A 1 180 ? 18.451 -13.431 18.668 1.00 20.13 180 ILE A O 1
ATOM 1019 N N . ILE A 1 181 ? 18.724 -11.906 20.292 1.00 20.35 181 ILE A N 1
ATOM 1020 C CA . ILE A 1 181 ? 19.910 -12.577 20.838 1.00 20.58 181 ILE A CA 1
ATOM 1021 C C . ILE A 1 181 ? 19.649 -14.008 21.316 1.00 20.81 181 ILE A C 1
ATOM 1022 O O . ILE A 1 181 ? 20.577 -14.814 21.401 1.00 20.94 181 ILE A O 1
ATOM 1027 N N . ASN A 1 182 ? 18.396 -14.326 21.626 1.00 20.99 182 ASN A N 1
ATOM 1028 C CA . ASN A 1 182 ? 18.061 -15.667 22.102 1.00 21.16 182 ASN A CA 1
ATOM 1029 C C . ASN A 1 182 ? 17.918 -16.689 20.974 1.00 21.35 182 ASN A C 1
ATOM 1030 O O . ASN A 1 182 ? 17.949 -17.897 21.216 1.00 21.46 182 ASN A O 1
ATOM 1035 N N . SER A 1 183 ? 17.768 -16.211 19.742 1.00 21.44 183 SER A N 1
ATOM 1036 C CA . SER A 1 183 ? 17.609 -17.116 18.605 1.00 21.53 183 SER A CA 1
ATOM 1037 C C . SER A 1 183 ? 18.766 -17.044 17.614 1.00 21.62 183 SER A C 1
ATOM 1038 O O . SER A 1 183 ? 19.058 -18.017 16.925 1.00 21.79 183 SER A O 1
ATOM 1041 N N . LYS A 1 184 ? 19.429 -15.896 17.544 1.00 21.77 184 LYS A N 1
ATOM 1042 C CA . LYS A 1 184 ? 20.471 -15.698 16.542 1.00 21.94 184 LYS A CA 1
ATOM 1043 C C . LYS A 1 184 ? 21.888 -15.654 17.112 1.00 22.01 184 LYS A C 1
ATOM 1044 O O . LYS A 1 184 ? 22.818 -15.247 16.420 1.00 22.16 184 LYS A O 1
ATOM 1050 N N . ARG A 1 185 ? 22.055 -16.070 18.362 1.00 22.08 185 ARG A N 1
ATOM 1051 C CA . ARG A 1 185 ? 23.383 -16.082 18.977 1.00 22.14 185 ARG A CA 1
ATOM 1052 C C . ARG A 1 185 ? 23.742 -17.437 19.574 1.00 22.16 185 ARG A C 1
ATOM 1053 O O . ARG A 1 185 ? 23.091 -17.916 20.502 1.00 22.15 185 ARG A O 1
ATOM 1061 N N . ALA A 1 186 ? 24.793 -18.045 19.037 1.00 22.32 186 ALA A N 1
ATOM 1062 C CA . ALA A 1 186 ? 25.243 -19.351 19.499 1.00 22.45 186 ALA A CA 1
ATOM 1063 C C . ALA A 1 186 ? 25.650 -19.327 20.970 1.00 22.55 186 ALA A C 1
ATOM 1064 O O . ALA A 1 186 ? 25.500 -20.324 21.675 1.00 22.55 186 ALA A O 1
ATOM 1066 N N . ASP A 1 187 ? 26.154 -18.184 21.429 1.00 22.64 187 ASP A N 1
ATOM 1067 C CA . ASP A 1 187 ? 26.650 -18.063 22.800 1.00 22.78 187 ASP A CA 1
ATOM 1068 C C . ASP A 1 187 ? 25.574 -17.683 23.818 1.00 22.91 187 ASP A C 1
ATOM 1069 O O . ASP A 1 187 ? 25.883 -17.408 24.976 1.00 22.81 187 ASP A O 1
ATOM 1074 N N . PHE A 1 188 ? 24.314 -17.670 23.393 1.00 23.13 188 PHE A N 1
ATOM 1075 C CA . PHE A 1 188 ? 23.229 -17.342 24.312 1.00 23.31 188 PHE A CA 1
ATOM 1076 C C . PHE A 1 188 ? 23.116 -18.407 25.400 1.00 23.53 188 PHE A C 1
ATOM 1077 O O . PHE A 1 188 ? 22.942 -19.585 25.104 1.00 23.47 188 PHE A O 1
ATOM 1085 N N . PRO A 1 189 ? 23.218 -17.989 26.669 1.00 23.82 189 PRO A N 1
ATOM 1086 C CA . PRO A 1 189 ? 23.249 -18.929 27.787 1.00 24.03 189 PRO A CA 1
ATOM 1087 C C . PRO A 1 189 ? 22.009 -19.817 27.852 1.00 24.24 189 PRO A C 1
ATOM 1088 O O . PRO A 1 189 ? 20.884 -19.322 27.901 1.00 24.24 189 PRO A O 1
ATOM 1092 N N . SER A 1 190 ? 22.231 -21.126 27.856 1.00 24.46 190 SER A N 1
ATOM 1093 C CA . SER A 1 190 ? 21.150 -22.099 27.921 1.00 24.65 190 SER A CA 1
ATOM 1094 C C . SER A 1 190 ? 20.426 -22.039 29.262 1.00 24.65 190 SER A C 1
ATOM 1095 O O . SER A 1 190 ? 19.278 -22.470 29.375 1.00 24.69 190 SER A O 1
ATOM 1098 N N . ARG A 1 191 ? 21.102 -21.488 30.268 1.00 24.63 191 ARG A N 1
ATOM 1099 C CA . ARG A 1 191 ? 20.589 -21.467 31.636 1.00 24.64 191 ARG A CA 1
ATOM 1100 C C . ARG A 1 191 ? 19.552 -20.376 31.887 1.00 24.59 191 ARG A C 1
ATOM 1101 O O . ARG A 1 191 ? 18.934 -20.337 32.952 1.00 24.61 191 ARG A O 1
ATOM 1109 N N . PHE A 1 192 ? 19.367 -19.483 30.922 1.00 24.52 192 PHE A N 1
ATOM 1110 C CA . PHE A 1 192 ? 18.357 -18.441 31.065 1.00 24.48 192 PHE A CA 1
ATOM 1111 C C . PHE A 1 192 ? 16.973 -18.990 30.733 1.00 24.45 192 PHE A C 1
ATOM 1112 O O . PHE A 1 192 ? 16.774 -19.626 29.697 1.00 24.52 192 PHE A O 1
ATOM 1120 N N . ASP A 1 193 ? 16.018 -18.745 31.621 1.00 24.37 193 ASP A N 1
ATOM 1121 C CA . ASP A 1 193 ? 14.657 -19.213 31.421 1.00 24.39 193 ASP A CA 1
ATOM 1122 C C . ASP A 1 193 ? 14.224 -19.004 29.969 1.00 24.35 193 ASP A C 1
ATOM 1123 O O . ASP A 1 193 ? 14.411 -17.926 29.404 1.00 24.40 193 ASP A O 1
ATOM 1128 N N . LYS A 1 194 ? 13.654 -20.042 29.366 1.00 24.27 194 LYS A N 1
ATOM 1129 C CA . LYS A 1 194 ? 13.189 -19.962 27.987 1.00 24.11 194 LYS A CA 1
ATOM 1130 C C . LYS A 1 194 ? 11.718 -19.567 27.913 1.00 23.97 194 LYS A C 1
ATOM 1131 O O . LYS A 1 194 ? 11.190 -19.306 26.832 1.00 23.89 194 LYS A O 1
ATOM 1137 N N . GLU A 1 195 ? 11.061 -19.523 29.068 1.00 23.80 195 GLU A N 1
ATOM 1138 C CA . GLU A 1 195 ? 9.659 -19.123 29.135 1.00 23.63 195 GLU A CA 1
ATOM 1139 C C . GLU A 1 195 ? 9.531 -17.620 29.363 1.00 23.28 195 GLU A C 1
ATOM 1140 O O . GLU A 1 195 ? 10.392 -17.010 29.994 1.00 23.30 195 GLU A O 1
ATOM 1146 N N . PRO A 1 196 ? 8.450 -17.019 28.845 1.00 22.96 196 PRO A N 1
ATOM 1147 C CA . PRO A 1 196 ? 8.171 -15.603 29.077 1.00 22.67 196 PRO A CA 1
ATOM 1148 C C . PRO A 1 196 ? 7.971 -15.345 30.565 1.00 22.46 196 PRO A C 1
ATOM 1149 O O . PRO A 1 196 ? 7.599 -16.2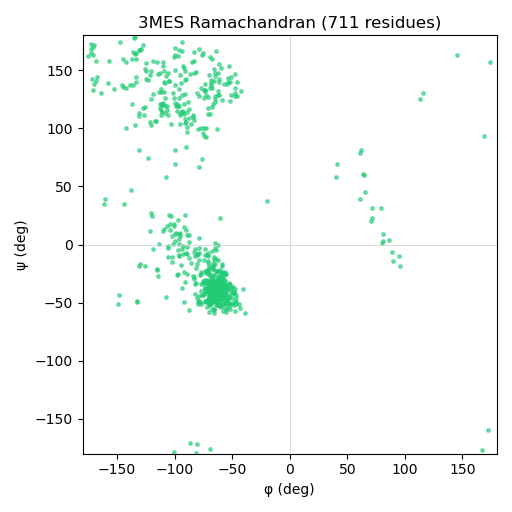57 31.302 1.00 22.54 196 PRO A O 1
ATOM 1153 N N . ILE A 1 197 ? 8.211 -14.116 31.006 1.00 22.13 197 ILE A N 1
ATOM 1154 C CA . ILE A 1 197 ? 8.144 -13.813 32.431 1.00 21.79 197 ILE A CA 1
ATOM 1155 C C . ILE A 1 197 ? 6.896 -13.021 32.819 1.00 21.63 197 ILE A C 1
ATOM 1156 O O . ILE A 1 197 ? 6.593 -12.876 34.003 1.00 21.45 197 ILE A O 1
ATOM 1161 N N . LEU A 1 198 ? 6.165 -12.527 31.823 1.00 21.45 198 LEU A N 1
ATOM 1162 C CA . LEU A 1 198 ? 5.068 -11.594 32.080 1.00 21.45 198 LEU A CA 1
ATOM 1163 C C . LEU A 1 198 ? 4.127 -12.045 33.195 1.00 21.53 198 LEU A C 1
ATOM 1164 O O . LEU A 1 198 ? 3.813 -11.269 34.097 1.00 21.60 198 LEU A O 1
ATOM 1169 N N . PHE A 1 199 ? 3.682 -13.295 33.135 1.00 21.56 199 PHE A N 1
ATOM 1170 C CA . PHE A 1 199 ? 2.732 -13.803 34.119 1.00 21.54 199 PHE A CA 1
ATOM 1171 C C . PHE A 1 199 ? 3.397 -14.132 35.455 1.00 21.64 199 PHE A C 1
ATOM 1172 O O . PHE A 1 199 ? 2.937 -13.692 36.505 1.00 21.71 199 PHE A O 1
ATOM 1180 N N . LYS A 1 200 ? 4.478 -14.902 35.417 1.00 21.70 200 LYS A N 1
ATOM 1181 C CA . LYS A 1 200 ? 5.214 -15.212 36.635 1.00 21.86 200 LYS A CA 1
ATOM 1182 C C . LYS A 1 200 ? 5.434 -13.940 37.447 1.00 21.84 200 LYS A C 1
ATOM 1183 O O . LYS A 1 200 ? 5.228 -13.919 38.660 1.00 21.92 200 LYS A O 1
ATOM 1189 N N . ARG A 1 201 ? 5.856 -12.880 36.763 1.00 21.80 201 ARG A N 1
ATOM 1190 C CA . ARG A 1 201 ? 6.167 -11.611 37.410 1.00 21.73 201 ARG A CA 1
ATOM 1191 C C . ARG A 1 201 ? 4.926 -10.979 38.025 1.00 21.56 201 ARG A C 1
ATOM 1192 O O . ARG A 1 201 ? 4.939 -10.558 39.181 1.00 21.48 201 ARG A O 1
ATOM 1200 N N . ILE A 1 202 ? 3.851 -10.917 37.248 1.00 21.44 202 ILE A N 1
ATOM 1201 C CA . ILE A 1 202 ? 2.592 -10.380 37.741 1.00 21.33 202 ILE A CA 1
ATOM 1202 C C . ILE A 1 202 ? 2.116 -11.125 38.986 1.00 21.44 202 ILE A C 1
ATOM 1203 O O . ILE A 1 202 ? 1.668 -10.509 39.954 1.00 21.36 202 ILE A O 1
ATOM 1208 N N . TYR A 1 203 ? 2.219 -12.450 38.963 1.00 21.47 203 TYR A N 1
ATOM 1209 C CA . TYR A 1 203 ? 1.806 -13.248 40.109 1.00 21.78 203 TYR A CA 1
ATOM 1210 C C . TYR A 1 203 ? 2.750 -13.040 41.288 1.00 22.12 203 TYR A C 1
ATOM 1211 O O . TYR A 1 203 ? 2.308 -12.853 42.422 1.00 22.11 203 TYR A O 1
ATOM 1220 N N . LEU A 1 204 ? 4.050 -13.063 41.012 1.00 22.50 204 LEU A N 1
ATOM 1221 C CA . LEU A 1 204 ? 5.048 -12.893 42.058 1.00 23.11 204 LEU A CA 1
ATOM 1222 C C . LEU A 1 204 ? 4.900 -11.548 42.765 1.00 23.56 204 LEU A C 1
ATOM 1223 O O . LEU A 1 204 ? 4.966 -11.473 43.992 1.00 23.56 204 LEU A O 1
ATOM 1228 N N . TRP A 1 205 ? 4.702 -10.489 41.985 1.00 24.08 205 TRP A N 1
ATOM 1229 C CA . TRP A 1 205 ? 4.588 -9.146 42.542 1.00 24.59 205 TRP A CA 1
ATOM 1230 C C . TRP A 1 205 ? 3.220 -8.897 43.169 1.00 25.08 205 TRP A C 1
ATOM 1231 O O . TRP A 1 205 ? 3.080 -8.059 44.059 1.00 25.11 205 TRP A O 1
ATOM 1242 N N . ARG A 1 206 ? 2.213 -9.626 42.704 1.00 25.72 206 ARG A N 1
ATOM 1243 C CA . ARG A 1 206 ? 0.895 -9.555 43.318 1.00 26.40 206 ARG A CA 1
ATOM 1244 C C . ARG A 1 206 ? 0.995 -9.959 44.780 1.00 26.97 206 ARG A C 1
ATOM 1245 O O . ARG A 1 206 ? 0.381 -9.343 45.649 1.00 27.03 206 ARG A O 1
ATOM 1253 N N . GLU A 1 207 ? 1.781 -10.999 45.043 1.00 27.79 207 GLU A N 1
ATOM 1254 C CA . GLU A 1 207 ? 1.955 -11.509 46.397 1.00 28.55 207 GLU A CA 1
ATOM 1255 C C . GLU A 1 207 ? 2.822 -10.589 47.246 1.00 29.10 207 GLU A C 1
ATOM 1256 O O . GLU A 1 207 ? 2.645 -10.513 48.459 1.00 29.20 207 GLU A O 1
ATOM 1262 N N . GLU A 1 208 ? 3.760 -9.893 46.614 1.00 29.86 208 GLU A N 1
ATOM 1263 C CA . GLU A 1 208 ? 4.559 -8.910 47.334 1.00 30.73 208 GLU A CA 1
ATOM 1264 C C . GLU A 1 208 ? 3.689 -7.711 47.697 1.00 31.25 208 GLU A C 1
ATOM 1265 O O . GLU A 1 208 ? 3.912 -7.053 48.712 1.00 31.26 208 GLU A O 1
ATOM 1271 N N . ALA A 1 209 ? 2.691 -7.441 46.861 1.00 32.02 209 ALA A N 1
ATOM 1272 C CA . ALA A 1 209 ? 1.750 -6.356 47.111 1.00 32.72 209 ALA A CA 1
ATOM 1273 C C . ALA A 1 209 ? 0.845 -6.697 48.290 1.00 33.25 209 ALA A C 1
ATOM 1274 O O . ALA A 1 209 ? 0.713 -5.912 49.231 1.00 33.33 209 ALA A O 1
ATOM 1276 N N . LYS A 1 210 ? 0.220 -7.870 48.231 1.00 33.89 210 LYS A N 1
ATOM 1277 C CA . LYS A 1 210 ? -0.565 -8.369 49.354 1.00 34.57 210 LYS A CA 1
ATOM 1278 C C . LYS A 1 210 ? 0.130 -8.032 50.669 1.00 35.01 210 LYS A C 1
ATOM 1279 O O . LYS A 1 210 ? -0.436 -7.355 51.528 1.00 35.05 210 LYS A O 1
ATOM 1285 N N . ILE A 1 211 ? 1.361 -8.517 50.815 1.00 35.59 211 ILE A N 1
ATOM 1286 C CA . ILE A 1 211 ? 2.156 -8.285 52.015 1.00 36.19 211 ILE A CA 1
ATOM 1287 C C . ILE A 1 211 ? 2.151 -6.816 52.425 1.00 36.64 211 ILE A C 1
ATOM 1288 O O . ILE A 1 211 ? 1.782 -6.478 53.549 1.00 36.70 211 ILE A O 1
ATOM 1293 N N . GLN A 1 212 ? 2.571 -5.948 51.510 1.00 37.25 212 GLN A N 1
ATOM 1294 C CA . GLN A 1 212 ? 2.669 -4.520 51.799 1.00 37.85 212 GLN A CA 1
ATOM 1295 C C . GLN A 1 212 ? 1.328 -3.920 52.207 1.00 38.24 212 GLN A C 1
ATOM 1296 O O . GLN A 1 212 ? 1.253 -3.144 53.158 1.00 38.31 212 GLN A O 1
ATOM 1302 N N . VAL A 1 213 ? 0.271 -4.280 51.487 1.00 38.78 213 VAL A N 1
ATOM 1303 C CA . VAL A 1 213 ? -1.058 -3.778 51.805 1.00 39.30 213 VAL A CA 1
ATOM 1304 C C . VAL A 1 213 ? -1.434 -4.129 53.241 1.00 39.69 213 VAL A C 1
ATOM 1305 O O . VAL A 1 213 ? -1.894 -3.275 54.001 1.00 39.72 213 VAL A O 1
ATOM 1309 N N . SER A 1 214 ? -1.233 -5.390 53.611 1.00 40.15 214 SER A N 1
ATOM 1310 C CA . SER A 1 214 ? -1.544 -5.839 54.963 1.00 40.64 214 SER A CA 1
ATOM 1311 C C . SER A 1 214 ? -0.724 -5.060 55.985 1.00 40.97 214 SER A C 1
ATOM 1312 O O . SER A 1 214 ? -1.166 -4.846 57.114 1.00 41.08 214 SER A O 1
ATOM 1315 N N . LYS A 1 215 ? 0.473 -4.639 55.586 1.00 41.34 215 LYS A N 1
ATOM 1316 C CA . LYS A 1 215 ? 1.301 -3.796 56.438 1.00 41.70 215 LYS A CA 1
ATOM 1317 C C . LYS A 1 215 ? 0.542 -2.514 56.755 1.00 41.91 215 LYS A C 1
ATOM 1318 O O . LYS A 1 215 ? 0.886 -1.784 57.686 1.00 41.94 215 LYS A O 1
ATOM 1324 N N . ASN A 1 216 ? -0.493 -2.251 55.963 1.00 42.21 216 ASN A N 1
ATOM 1325 C CA . ASN A 1 216 ? -1.404 -1.135 56.200 1.00 42.45 216 ASN A CA 1
ATOM 1326 C C . ASN A 1 216 ? -0.707 0.152 56.636 1.00 42.58 216 ASN A C 1
ATOM 1327 O O . ASN A 1 216 ? -0.849 0.589 57.779 1.00 42.70 216 ASN A O 1
ATOM 1332 N N . ASN A 1 217 ? 0.038 0.759 55.718 1.00 42.67 217 ASN A N 1
ATOM 1333 C CA . ASN A 1 217 ? 0.736 2.007 56.000 1.00 42.71 217 ASN A CA 1
ATOM 1334 C C . ASN A 1 217 ? 0.767 2.931 54.787 1.00 42.66 217 ASN A C 1
ATOM 1335 O O . ASN A 1 217 ? 0.290 4.069 54.850 1.00 42.55 217 ASN A O 1
ATOM 1340 N N . ILE A 1 220 ? -3.994 3.805 49.935 1.00 40.50 220 ILE A N 1
ATOM 1341 C CA . ILE A 1 220 ? -4.266 3.159 48.655 1.00 40.51 220 ILE A CA 1
ATOM 1342 C C . ILE A 1 220 ? -5.764 3.094 48.381 1.00 40.48 220 ILE A C 1
ATOM 1343 O O . ILE A 1 220 ? -6.576 3.261 49.291 1.00 40.47 220 ILE A O 1
ATOM 1348 N N . ASP A 1 221 ? -6.128 2.853 47.125 1.00 40.45 221 ASP A N 1
ATOM 1349 C CA . ASP A 1 221 ? -7.535 2.764 46.746 1.00 40.40 221 ASP A CA 1
ATOM 1350 C C . ASP A 1 221 ? -8.007 1.316 46.731 1.00 40.32 221 ASP A C 1
ATOM 1351 O O . ASP A 1 221 ? -7.711 0.562 45.804 1.00 40.32 221 ASP A O 1
ATOM 1356 N N . LYS A 1 222 ? -8.753 0.941 47.763 1.00 40.24 222 LYS A N 1
ATOM 1357 C CA . LYS A 1 222 ? -9.153 -0.445 47.967 1.00 40.15 222 LYS A CA 1
ATOM 1358 C C . LYS A 1 222 ? -10.180 -0.927 46.945 1.00 40.01 222 LYS A C 1
ATOM 1359 O O . LYS A 1 222 ? -10.282 -2.123 46.676 1.00 40.03 222 LYS A O 1
ATOM 1365 N N . GLU A 1 223 ? -10.936 0.004 46.373 1.00 39.84 223 GLU A N 1
ATOM 1366 C CA . GLU A 1 223 ? -11.954 -0.349 45.390 1.00 39.71 223 GLU A CA 1
ATOM 1367 C C . GLU A 1 223 ? -11.311 -0.722 44.056 1.00 39.40 223 GLU A C 1
ATOM 1368 O O . GLU A 1 223 ? -11.706 -1.692 43.409 1.00 39.32 223 GLU A O 1
ATOM 1374 N N . LEU A 1 224 ? -10.315 0.062 43.656 1.00 39.07 224 LEU A N 1
ATOM 1375 C CA . LEU A 1 224 ? -9.578 -0.182 42.424 1.00 38.72 224 LEU A CA 1
ATOM 1376 C C . LEU A 1 224 ? -8.686 -1.405 42.586 1.00 38.48 224 LEU A C 1
ATOM 1377 O O . LEU A 1 224 ? -8.743 -2.344 41.791 1.00 38.42 224 LEU A O 1
ATOM 1382 N N . TYR A 1 225 ? -7.863 -1.381 43.628 1.00 38.18 225 TYR A N 1
ATOM 1383 C CA . TYR A 1 225 ? -6.978 -2.491 43.951 1.00 37.88 225 TYR A CA 1
ATOM 1384 C C . TYR A 1 225 ? -7.725 -3.816 43.900 1.00 37.66 225 TYR A C 1
ATOM 1385 O O . TYR A 1 225 ? -7.221 -4.803 43.365 1.00 37.69 225 TYR A O 1
ATOM 1394 N N . SER A 1 226 ? -8.933 -3.831 44.454 1.00 37.34 226 SER A N 1
ATOM 1395 C CA . SER A 1 226 ? -9.729 -5.050 44.523 1.00 37.07 226 SER A CA 1
ATOM 1396 C C . SER A 1 226 ? -10.204 -5.486 43.140 1.00 36.85 226 SER A C 1
ATOM 1397 O O . SER A 1 226 ? -10.193 -6.673 42.814 1.00 36.79 226 SER A O 1
ATOM 1400 N N . LYS A 1 227 ? -10.621 -4.519 42.330 1.00 36.56 227 LYS A N 1
ATOM 1401 C CA . LYS A 1 227 ? -11.051 -4.795 40.966 1.00 36.23 227 LYS A CA 1
ATOM 1402 C C . LYS A 1 227 ? -9.883 -5.336 40.146 1.00 35.97 227 LYS A C 1
ATOM 1403 O O . LYS A 1 227 ? -10.053 -6.220 39.305 1.00 35.85 227 LYS A O 1
ATOM 1409 N N . ILE A 1 228 ? -8.694 -4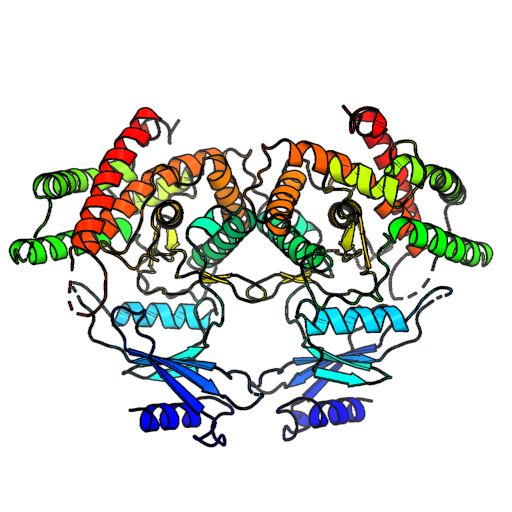.802 40.404 1.00 35.67 228 ILE A N 1
ATOM 1410 C CA . ILE A 1 228 ? -7.490 -5.219 39.695 1.00 35.35 228 ILE A CA 1
ATOM 1411 C C . ILE A 1 228 ? -7.129 -6.670 39.996 1.00 35.14 228 ILE A C 1
ATOM 1412 O O . ILE A 1 228 ? -6.689 -7.405 39.111 1.00 35.10 228 ILE A O 1
ATOM 1417 N N . LEU A 1 229 ? -7.314 -7.077 41.247 1.00 34.87 229 LEU A N 1
ATOM 1418 C CA . LEU A 1 229 ? -7.045 -8.453 41.649 1.00 34.60 229 LEU A CA 1
ATOM 1419 C C . LEU A 1 229 ? -7.976 -9.426 40.930 1.00 34.41 229 LEU A C 1
ATOM 1420 O O . LEU A 1 229 ? -7.574 -10.533 40.574 1.00 34.43 229 LEU A O 1
ATOM 1425 N N . GLU A 1 230 ? -9.219 -9.006 40.715 1.00 34.18 230 GLU A N 1
ATOM 1426 C CA . GLU A 1 230 ? -10.194 -9.832 40.009 1.00 33.97 230 GLU A CA 1
ATOM 1427 C C . GLU A 1 230 ? -9.835 -9.969 38.531 1.00 33.69 230 GLU A C 1
ATOM 1428 O O . GLU A 1 230 ? -10.013 -11.030 37.935 1.00 33.60 230 GLU A O 1
ATOM 1434 N N . GLU A 1 231 ? -9.335 -8.885 37.946 1.00 33.40 231 GLU A N 1
ATOM 1435 C CA . GLU A 1 231 ? -8.977 -8.870 36.532 1.00 33.09 231 GLU A CA 1
ATOM 1436 C C . GLU A 1 231 ? -7.797 -9.790 36.241 1.00 32.92 231 GLU A C 1
ATOM 1437 O O . GLU A 1 231 ? -7.715 -10.385 35.168 1.00 32.85 231 GLU A O 1
ATOM 1443 N N . ILE A 1 232 ? -6.884 -9.904 37.201 1.00 32.76 232 ILE A N 1
ATOM 1444 C CA . ILE A 1 232 ? -5.698 -10.740 37.031 1.00 32.64 232 ILE A CA 1
ATOM 1445 C C . ILE A 1 232 ? -6.051 -12.188 36.690 1.00 32.61 232 ILE A C 1
ATOM 1446 O O . ILE A 1 232 ? -5.431 -12.796 35.817 1.00 32.61 232 ILE A O 1
ATOM 1451 N N . ASP A 1 233 ? -7.051 -12.733 37.378 1.00 32.53 233 ASP A N 1
ATOM 1452 C CA . ASP A 1 233 ? -7.470 -14.114 37.152 1.00 32.42 233 ASP A CA 1
ATOM 1453 C C . ASP A 1 233 ? -7.845 -14.356 35.691 1.00 32.28 233 ASP A C 1
ATOM 1454 O O . ASP A 1 233 ? -7.796 -15.487 35.209 1.00 32.29 233 ASP A O 1
ATOM 1459 N N . GLN A 1 234 ? -8.215 -13.288 34.993 1.00 32.11 234 GLN A N 1
ATOM 1460 C CA . GLN A 1 234 ? -8.630 -13.382 33.597 1.00 32.01 234 GLN A CA 1
ATOM 1461 C C . GLN A 1 234 ? -7.476 -13.082 32.645 1.00 31.68 234 GLN A C 1
ATOM 1462 O O . GLN A 1 234 ? -7.592 -13.279 31.436 1.00 31.57 234 GLN A O 1
ATOM 1468 N N . LEU A 1 235 ? -6.365 -12.610 33.200 1.00 31.35 235 LEU A N 1
ATOM 1469 C CA . LEU A 1 235 ? -5.282 -12.042 32.399 1.00 30.99 235 LEU A CA 1
ATOM 1470 C C . LEU A 1 235 ? -4.686 -13.002 31.368 1.00 30.75 235 LEU A C 1
ATOM 1471 O O . LEU A 1 235 ? -4.441 -12.618 30.224 1.00 30.66 235 LEU A O 1
ATOM 1476 N N . GLU A 1 236 ? -4.450 -14.247 31.768 1.00 30.47 236 GLU A N 1
ATOM 1477 C CA . GLU A 1 236 ? -3.861 -15.229 30.860 1.00 30.22 236 GLU A CA 1
ATOM 1478 C C . GLU A 1 236 ? -4.751 -15.490 29.647 1.00 30.04 236 GLU A C 1
ATOM 1479 O O . GLU A 1 236 ? -4.277 -15.482 28.512 1.00 29.96 236 GLU A O 1
ATOM 1485 N N . GLU A 1 237 ? -6.038 -15.720 29.890 1.00 29.90 237 GLU A N 1
ATOM 1486 C CA . GLU A 1 237 ? -6.986 -15.970 28.808 1.00 29.82 237 GLU A CA 1
ATOM 1487 C C . GLU A 1 237 ? -7.074 -14.784 27.856 1.00 29.63 237 GLU A C 1
ATOM 1488 O O . GLU A 1 237 ? -7.183 -14.956 26.643 1.00 29.56 237 GLU A O 1
ATOM 1494 N N . LEU A 1 238 ? -7.035 -13.579 28.414 1.00 29.46 238 LEU A N 1
ATOM 1495 C CA . LEU A 1 238 ? -7.136 -12.365 27.614 1.00 29.31 238 LEU A CA 1
ATOM 1496 C C . LEU A 1 238 ? -5.958 -12.222 26.653 1.00 29.21 238 LEU A C 1
ATOM 1497 O O . LEU A 1 238 ? -6.133 -11.804 25.508 1.00 29.16 238 LEU A O 1
ATOM 1502 N N . ILE A 1 239 ? -4.765 -12.581 27.120 1.00 29.09 239 ILE A N 1
ATOM 1503 C CA . ILE A 1 239 ? -3.550 -12.467 26.315 1.00 29.02 239 ILE A CA 1
ATOM 1504 C C . ILE A 1 239 ? -3.329 -13.648 25.371 1.00 29.07 239 ILE A C 1
ATOM 1505 O O . ILE A 1 239 ? -2.725 -13.493 24.312 1.00 29.01 239 ILE A O 1
ATOM 1510 N N . MET A 1 240 ? -3.810 -14.828 25.753 1.00 29.22 240 MET A N 1
ATOM 1511 C CA . MET A 1 240 ? -3.614 -16.023 24.933 1.00 29.38 240 MET A CA 1
ATOM 1512 C C . MET A 1 240 ? -4.845 -16.359 24.093 1.00 29.59 240 MET A C 1
ATOM 1513 O O . MET A 1 240 ? -4.915 -17.423 23.479 1.00 29.62 240 MET A O 1
ATOM 1518 N N . GLY A 1 241 ? -5.813 -15.448 24.072 1.00 29.84 241 GLY A N 1
ATOM 1519 C CA . GLY A 1 241 ? -7.003 -15.603 23.240 1.00 30.22 241 GLY A CA 1
ATOM 1520 C C . GLY A 1 241 ? -7.908 -16.769 23.597 1.00 30.49 241 GLY A C 1
ATOM 1521 O O . GLY A 1 241 ? -8.146 -17.653 22.775 1.00 30.49 241 GLY A O 1
ATOM 1522 N N . GLY A 1 242 ? -8.420 -16.773 24.824 1.00 30.80 242 GLY A N 1
ATOM 1523 C CA . GLY A 1 242 ? -9.394 -17.779 25.245 1.00 31.18 242 GLY A CA 1
ATOM 1524 C C . GLY A 1 242 ? -8.800 -18.977 25.961 1.00 31.42 242 GLY A C 1
ATOM 1525 O O . GLY A 1 242 ? -9.528 -19.803 26.512 1.00 31.49 242 GLY A O 1
ATOM 1526 N N . GLU A 1 243 ? -7.475 -19.075 25.950 1.00 31.65 243 GLU A N 1
ATOM 1527 C CA . GLU A 1 243 ? -6.781 -20.166 26.624 1.00 31.88 243 GLU A CA 1
ATOM 1528 C C . GLU A 1 243 ? -5.870 -19.627 27.713 1.00 31.90 243 GLU A C 1
ATOM 1529 O O . GLU A 1 243 ? -5.459 -18.466 27.675 1.00 31.93 243 GLU A O 1
ATOM 1535 N N . LYS A 1 244 ? -5.548 -20.479 28.680 1.00 31.92 244 LYS A N 1
ATOM 1536 C CA . LYS A 1 244 ? -4.537 -20.145 29.667 1.00 31.95 244 LYS A CA 1
ATOM 1537 C C . LYS A 1 244 ? -3.176 -20.353 29.018 1.00 31.94 244 LYS A C 1
ATOM 1538 O O . LYS A 1 244 ? -3.083 -20.937 27.937 1.00 31.88 244 LYS A O 1
ATOM 1544 N N . PHE A 1 245 ? -2.121 -19.873 29.666 1.00 31.88 245 PHE A N 1
ATOM 1545 C CA . PHE A 1 245 ? -0.794 -19.943 29.068 1.00 31.82 245 PHE A CA 1
ATOM 1546 C C . PHE A 1 245 ? -0.256 -21.365 28.963 1.00 31.83 245 PHE A C 1
ATOM 1547 O O . PHE A 1 245 ? -0.460 -22.192 29.851 1.00 31.89 245 PHE A O 1
ATOM 1555 N N . SER A 1 246 ? 0.431 -21.633 27.859 1.00 31.83 246 SER A N 1
ATOM 1556 C CA . SER A 1 246 ? 1.192 -22.860 27.688 1.00 31.82 246 SER A CA 1
ATOM 1557 C C . SER A 1 246 ? 2.268 -22.592 26.646 1.00 31.85 246 SER A C 1
ATOM 1558 O O . SER A 1 246 ? 2.142 -21.667 25.844 1.00 31.95 246 SER A O 1
ATOM 1561 N N . MET A 1 247 ? 3.329 -23.388 26.658 1.00 31.83 247 MET A N 1
ATOM 1562 C CA . MET A 1 247 ? 4.411 -23.175 25.712 1.00 31.84 247 MET A CA 1
ATOM 1563 C C . MET A 1 247 ? 3.947 -23.455 24.289 1.00 31.80 247 MET A C 1
ATOM 1564 O O . MET A 1 247 ? 4.351 -22.771 23.350 1.00 31.79 247 MET A O 1
ATOM 1569 N N . GLU A 1 248 ? 3.092 -24.461 24.136 1.00 31.76 248 GLU A N 1
ATOM 1570 C CA . GLU A 1 248 ? 2.583 -24.829 22.820 1.00 31.72 248 GLU A CA 1
ATOM 1571 C C . GLU A 1 248 ? 1.548 -23.813 22.342 1.00 31.48 248 GLU A C 1
ATOM 1572 O O . GLU A 1 248 ? 1.444 -23.532 21.149 1.00 31.46 248 GLU A O 1
ATOM 1578 N N . ARG A 1 249 ? 0.791 -23.261 23.285 1.00 31.23 249 ARG A N 1
ATOM 1579 C CA . ARG A 1 249 ? -0.171 -22.209 22.985 1.00 31.00 249 ARG A CA 1
ATOM 1580 C C . ARG A 1 249 ? 0.593 -20.970 22.528 1.00 30.81 249 ARG A C 1
ATOM 1581 O O . ARG A 1 249 ? 0.103 -20.189 21.711 1.00 30.82 249 ARG A O 1
ATOM 1589 N N . ALA A 1 250 ? 1.801 -20.803 23.061 1.00 30.48 250 ALA A N 1
ATOM 1590 C CA . ALA A 1 250 ? 2.656 -19.672 22.712 1.00 30.22 250 ALA A CA 1
ATOM 1591 C C . ALA A 1 250 ? 3.270 -19.852 21.329 1.00 30.04 250 ALA A C 1
ATOM 1592 O O . ALA A 1 250 ? 3.323 -18.910 20.536 1.00 29.88 250 ALA A O 1
ATOM 1594 N N . LEU A 1 251 ? 3.740 -21.065 21.050 1.00 29.85 251 LEU A N 1
ATOM 1595 C CA . LEU A 1 251 ? 4.276 -21.399 19.736 1.00 29.69 251 LEU A CA 1
ATOM 1596 C C . LEU A 1 251 ? 3.208 -21.244 18.658 1.00 29.47 251 LEU A C 1
ATOM 1597 O O . LEU A 1 251 ? 3.502 -20.841 17.534 1.00 29.53 251 LEU A O 1
ATOM 1602 N N . GLU A 1 252 ? 1.967 -21.568 19.007 1.00 29.21 252 GLU A N 1
ATOM 1603 C CA . GLU A 1 252 ? 0.853 -21.432 18.075 1.00 28.95 252 GLU A CA 1
ATOM 1604 C C . GLU A 1 252 ? 0.573 -19.961 17.774 1.00 28.66 252 GLU A C 1
ATOM 1605 O O . GLU A 1 252 ? 0.393 -19.575 16.618 1.00 28.61 252 GLU A O 1
ATOM 1611 N N . LEU A 1 253 ? 0.536 -19.144 18.823 1.00 28.29 253 LEU A N 1
ATOM 1612 C CA . LEU A 1 253 ? 0.266 -17.715 18.678 1.00 27.90 253 LEU A CA 1
ATOM 1613 C C . LEU A 1 253 ? 1.301 -17.001 17.811 1.00 27.63 253 LEU A C 1
ATOM 1614 O O . LEU A 1 253 ? 0.958 -16.113 17.029 1.00 27.50 253 LEU A O 1
ATOM 1619 N N . LYS A 1 254 ? 2.562 -17.395 17.952 1.00 27.34 254 LYS A N 1
ATOM 1620 C CA . LYS A 1 254 ? 3.649 -16.792 17.184 1.00 27.11 254 LYS A CA 1
ATOM 1621 C C . LYS A 1 254 ? 3.412 -16.921 15.678 1.00 26.82 254 LYS A C 1
ATOM 1622 O O . LYS A 1 254 ? 3.738 -16.019 14.906 1.00 26.77 254 LYS A O 1
ATOM 1628 N N . LEU A 1 255 ? 2.843 -18.047 15.266 1.00 26.47 255 LEU A N 1
ATOM 1629 C CA . LEU A 1 255 ? 2.528 -18.273 13.860 1.00 26.12 255 LEU A CA 1
ATOM 1630 C C . LEU A 1 255 ? 1.574 -17.217 13.303 1.00 25.79 255 LEU A C 1
ATOM 1631 O O . LEU A 1 255 ? 1.467 -17.054 12.087 1.00 25.89 255 LEU A O 1
ATOM 1636 N N . TYR A 1 256 ? 0.883 -16.504 14.187 1.00 25.26 256 TYR A N 1
ATOM 1637 C CA . TYR A 1 256 ? -0.101 -15.510 13.755 1.00 24.78 256 TYR A CA 1
ATOM 1638 C C . TYR A 1 256 ? 0.449 -14.086 13.761 1.00 24.35 256 TYR A C 1
ATOM 1639 O O . TYR A 1 256 ? -0.029 -13.227 13.020 1.00 24.16 256 TYR A O 1
ATOM 1648 N N . SER A 1 257 ? 1.452 -13.844 14.601 1.00 23.84 257 SER A N 1
ATOM 1649 C CA . SER A 1 257 ? 2.078 -12.530 14.693 1.00 23.41 257 SER A CA 1
ATOM 1650 C C . SER A 1 257 ? 3.340 -12.583 15.544 1.00 23.17 257 SER A C 1
ATOM 1651 O O . SER A 1 257 ? 3.367 -13.247 16.578 1.00 23.17 257 SER A O 1
ATOM 1654 N N . PRO A 1 258 ? 4.398 -11.886 15.104 1.00 22.96 258 PRO A N 1
ATOM 1655 C CA . PRO A 1 258 ? 5.635 -11.841 15.877 1.00 22.71 258 PRO A CA 1
ATOM 1656 C C . PRO A 1 258 ? 5.416 -11.131 17.210 1.00 22.46 258 PRO A C 1
ATOM 1657 O O . PRO A 1 258 ? 6.329 -11.049 18.028 1.00 22.48 258 PRO A O 1
ATOM 1661 N N . ALA A 1 259 ? 4.207 -10.625 17.423 1.00 22.15 259 ALA A N 1
ATOM 1662 C CA . ALA A 1 259 ? 3.859 -10.020 18.699 1.00 21.78 259 ALA A CA 1
ATOM 1663 C C . ALA A 1 259 ? 3.989 -11.063 19.802 1.00 21.63 259 ALA A C 1
ATOM 1664 O O . ALA A 1 259 ? 4.302 -10.739 20.947 1.00 21.61 259 ALA A O 1
ATOM 1666 N N . PHE A 1 260 ? 3.752 -12.320 19.446 1.00 21.38 260 PHE A N 1
ATOM 1667 C CA . PHE A 1 260 ? 3.815 -13.409 20.411 1.00 21.15 260 PHE A CA 1
ATOM 1668 C C . PHE A 1 260 ? 5.140 -14.151 20.296 1.00 20.98 260 PHE A C 1
ATOM 1669 O O . PHE A 1 260 ? 5.300 -15.260 20.806 1.00 20.93 260 PHE A O 1
ATOM 1677 N N . SER A 1 261 ? 6.094 -13.517 19.625 1.00 20.70 261 SER A N 1
ATOM 1678 C CA . SER A 1 261 ? 7.430 -14.070 19.488 1.00 20.54 261 SER A CA 1
ATOM 1679 C C . SER A 1 261 ? 8.144 -14.069 20.838 1.00 20.09 261 SER A C 1
ATOM 1680 O O . SER A 1 261 ? 8.038 -13.114 21.605 1.00 20.12 261 SER A O 1
ATOM 1683 N N . LEU A 1 262 ? 8.862 -15.147 21.132 1.00 19.55 262 LEU A N 1
ATOM 1684 C CA . LEU A 1 262 ? 9.622 -15.231 22.377 1.00 18.98 262 LEU A CA 1
ATOM 1685 C C . LEU A 1 262 ? 11.018 -14.641 22.212 1.00 18.52 262 LEU A C 1
ATOM 1686 O O . LEU A 1 262 ? 11.873 -15.212 21.539 1.00 18.33 262 LEU A O 1
ATOM 1691 N N . VAL A 1 263 ? 11.239 -13.489 22.833 1.00 18.16 263 VAL A N 1
ATOM 1692 C CA . VAL A 1 263 ? 12.502 -12.776 22.691 1.00 17.93 263 VAL A CA 1
ATOM 1693 C C . VAL A 1 263 ? 13.103 -12.433 24.045 1.00 17.73 263 VAL A C 1
ATOM 1694 O O . VAL A 1 263 ? 12.462 -12.605 25.083 1.00 17.69 263 VAL A O 1
ATOM 1698 N N . PHE A 1 264 ? 14.338 -11.943 24.030 1.00 17.50 264 PHE A N 1
ATOM 1699 C CA . PHE A 1 264 ? 14.957 -11.444 25.246 1.00 17.25 264 PHE A CA 1
ATOM 1700 C C . PHE A 1 264 ? 14.640 -9.960 25.403 1.00 17.00 264 PHE A C 1
ATOM 1701 O O . PHE A 1 264 ? 15.257 -9.110 24.763 1.00 16.82 264 PHE A O 1
ATOM 1709 N N . ALA A 1 265 ? 13.669 -9.660 26.260 1.00 16.83 265 ALA A N 1
ATOM 1710 C CA . ALA A 1 265 ? 13.141 -8.308 26.379 1.00 16.66 265 ALA A CA 1
ATOM 1711 C C . ALA A 1 265 ? 13.848 -7.484 27.447 1.00 16.62 265 ALA A C 1
ATOM 1712 O O . ALA A 1 265 ? 14.361 -8.022 28.427 1.00 16.56 265 ALA A O 1
ATOM 1714 N N . HIS A 1 266 ? 13.864 -6.169 27.242 1.00 16.59 266 HIS A N 1
ATOM 1715 C CA . HIS A 1 266 ? 14.379 -5.231 28.231 1.00 16.44 266 HIS A CA 1
ATOM 1716 C C . HIS A 1 266 ? 13.423 -5.155 29.420 1.00 16.44 266 HIS A C 1
ATOM 1717 O O . HIS A 1 266 ? 13.843 -5.257 30.573 1.00 16.38 266 HIS A O 1
ATOM 1724 N N . ASN A 1 267 ? 12.137 -4.967 29.129 1.00 16.41 267 ASN A N 1
ATOM 1725 C CA . ASN A 1 267 ? 11.090 -5.015 30.153 1.00 16.48 267 ASN A CA 1
ATOM 1726 C C . ASN A 1 267 ? 10.921 -3.746 30.993 1.00 16.64 267 ASN A C 1
ATOM 1727 O O . ASN A 1 267 ? 10.080 -3.700 31.892 1.00 16.76 267 ASN A O 1
ATOM 1732 N N . ASP A 1 268 ? 11.711 -2.720 30.699 1.00 16.70 268 ASP A N 1
ATOM 1733 C CA . ASP A 1 268 ? 11.599 -1.448 31.402 1.00 16.78 268 ASP A CA 1
ATOM 1734 C C . ASP A 1 268 ? 12.240 -0.346 30.572 1.00 17.04 268 ASP A C 1
ATOM 1735 O O . ASP A 1 268 ? 12.897 0.551 31.105 1.00 17.18 268 ASP A O 1
ATOM 1740 N N . LEU A 1 269 ? 12.046 -0.418 29.260 1.00 17.21 269 LEU A N 1
ATOM 1741 C CA . LEU A 1 269 ? 12.709 0.507 28.350 1.00 17.51 269 LEU A CA 1
ATOM 1742 C C . LEU A 1 269 ? 12.029 1.872 28.294 1.00 17.64 269 LEU A C 1
ATOM 1743 O O . LEU A 1 269 ? 11.475 2.258 27.266 1.00 17.87 269 LEU A O 1
ATOM 1748 N N . GLN A 1 270 ? 12.087 2.603 29.401 1.00 17.85 270 GLN A N 1
ATOM 1749 C CA . GLN A 1 270 ? 11.527 3.952 29.465 1.00 17.94 270 GLN A CA 1
ATOM 1750 C C . GLN A 1 270 ? 12.574 5.031 29.161 1.00 17.89 270 GLN A C 1
ATOM 1751 O O . GLN A 1 270 ? 13.779 4.758 29.140 1.00 17.71 270 GLN A O 1
ATOM 1757 N N . GLU A 1 271 ? 12.103 6.253 28.921 1.00 17.73 271 GLU A N 1
ATOM 1758 C CA . GLU A 1 271 ? 12.955 7.324 28.406 1.00 17.62 271 GLU A CA 1
ATOM 1759 C C . GLU A 1 271 ? 14.235 7.542 29.210 1.00 17.65 271 GLU A C 1
ATOM 1760 O O . GLU A 1 271 ? 15.280 7.868 28.648 1.00 17.64 271 GLU A O 1
ATOM 1766 N N . ASN A 1 272 ? 14.154 7.376 30.523 1.00 17.69 272 ASN A N 1
ATOM 1767 C CA . ASN A 1 272 ? 15.315 7.605 31.377 1.00 17.63 272 ASN A CA 1
ATOM 1768 C C . ASN A 1 272 ? 16.388 6.533 31.215 1.00 17.71 272 ASN A C 1
ATOM 1769 O O . ASN A 1 272 ? 17.532 6.724 31.626 1.00 17.61 272 ASN A O 1
ATOM 1774 N N . ASN A 1 273 ? 16.011 5.410 30.609 1.00 17.81 273 ASN A N 1
ATOM 1775 C CA . ASN A 1 273 ? 16.946 4.320 30.351 1.00 17.94 273 ASN A CA 1
ATOM 1776 C C . ASN A 1 273 ? 17.465 4.340 28.918 1.00 18.11 273 ASN A C 1
ATOM 1777 O O . ASN A 1 273 ? 18.119 3.402 28.464 1.00 18.11 273 ASN A O 1
ATOM 1782 N N . LEU A 1 274 ? 17.158 5.424 28.214 1.00 18.37 274 LEU A N 1
ATOM 1783 C CA . LEU A 1 274 ? 17.663 5.654 26.868 1.00 18.58 274 LEU A CA 1
ATOM 1784 C C . LEU A 1 274 ? 18.532 6.909 26.863 1.00 18.83 274 LEU A C 1
ATOM 1785 O O . LEU A 1 274 ? 18.021 8.026 26.949 1.00 18.93 274 LEU A O 1
ATOM 1790 N N . LEU A 1 275 ? 19.845 6.719 26.775 1.00 19.12 275 LEU A N 1
ATOM 1791 C CA . LEU A 1 275 ? 20.786 7.835 26.822 1.00 19.33 275 LEU A CA 1
ATOM 1792 C C . LEU A 1 275 ? 21.279 8.208 25.430 1.00 19.46 275 LEU A C 1
ATOM 1793 O O . LEU A 1 275 ? 21.711 7.347 24.661 1.00 19.39 275 LEU A O 1
ATOM 1798 N N . GLN A 1 276 ? 21.218 9.497 25.114 1.00 19.66 276 GLN A N 1
ATOM 1799 C CA . GLN A 1 276 ? 21.627 9.982 23.804 1.00 19.95 276 GLN A CA 1
ATOM 1800 C C . GLN A 1 276 ? 23.104 10.353 23.781 1.00 20.23 276 GLN A C 1
ATOM 1801 O O . GLN A 1 276 ? 23.499 11.386 24.317 1.00 20.28 276 GLN A O 1
ATOM 1807 N N . THR A 1 277 ? 23.918 9.508 23.159 1.00 20.60 277 THR A N 1
ATOM 1808 C CA . THR A 1 277 ? 25.327 9.826 22.979 1.00 21.00 277 THR A CA 1
ATOM 1809 C C . THR A 1 277 ? 25.510 10.637 21.701 1.00 21.30 277 THR A C 1
ATOM 1810 O O . THR A 1 277 ? 24.536 11.069 21.085 1.00 21.44 277 THR A O 1
ATOM 1814 N N . GLN A 1 278 ? 26.762 10.840 21.311 1.00 21.57 278 GLN A N 1
ATOM 1815 C CA . GLN A 1 278 ? 27.077 11.614 20.118 1.00 21.81 278 GLN A CA 1
ATOM 1816 C C . GLN A 1 278 ? 26.482 10.994 18.856 1.00 21.81 278 GLN A C 1
ATOM 1817 O O . GLN A 1 278 ? 25.947 11.701 18.001 1.00 21.92 278 GLN A O 1
ATOM 1823 N N . ASN A 1 279 ? 26.574 9.673 18.749 1.00 21.80 279 ASN A N 1
ATOM 1824 C CA . ASN A 1 279 ? 26.270 8.986 17.500 1.00 21.72 279 ASN A CA 1
ATOM 1825 C C . ASN A 1 279 ? 25.111 7.999 17.578 1.00 21.68 279 ASN A C 1
ATOM 1826 O O . ASN A 1 279 ? 24.730 7.403 16.568 1.00 21.60 279 ASN A O 1
ATOM 1831 N N . ASN A 1 280 ? 24.555 7.818 18.771 1.00 21.52 280 ASN A N 1
ATOM 1832 C CA . ASN A 1 280 ? 23.438 6.895 18.936 1.00 21.44 280 ASN A CA 1
ATOM 1833 C C . ASN A 1 280 ? 22.782 6.960 20.309 1.00 21.27 280 ASN A C 1
ATOM 1834 O O . ASN A 1 280 ? 23.296 7.602 21.228 1.00 21.24 280 ASN A O 1
ATOM 1839 N N . ILE A 1 281 ? 21.635 6.294 20.427 1.00 20.99 281 ILE A N 1
ATOM 1840 C CA . ILE A 1 281 ? 20.910 6.181 21.686 1.00 20.72 281 ILE A CA 1
ATOM 1841 C C . ILE A 1 281 ? 21.182 4.813 22.306 1.00 20.67 281 ILE A C 1
ATOM 1842 O O . ILE A 1 281 ? 20.978 3.779 21.669 1.00 20.72 281 ILE A O 1
ATOM 1847 N N . ARG A 1 282 ? 21.634 4.805 23.553 1.00 20.56 282 ARG A N 1
ATOM 1848 C CA . ARG A 1 282 ? 21.970 3.553 24.217 1.00 20.46 282 ARG A CA 1
ATOM 1849 C C . ARG A 1 282 ? 20.939 3.141 25.263 1.00 20.16 282 ARG A C 1
ATOM 1850 O O . ARG A 1 282 ? 20.313 3.987 25.903 1.00 20.13 282 ARG A O 1
ATOM 1858 N N . MET A 1 283 ? 20.769 1.832 25.423 1.00 19.80 283 MET A N 1
ATOM 1859 C CA . MET A 1 283 ? 19.889 1.291 26.448 1.00 19.57 283 MET A CA 1
ATOM 1860 C C . MET A 1 283 ? 20.684 0.963 27.705 1.00 19.38 283 MET A C 1
ATOM 1861 O O . MET A 1 283 ? 21.793 0.436 27.627 1.00 19.41 283 MET A O 1
ATOM 1866 N N . ILE A 1 284 ? 20.112 1.277 28.862 1.00 19.18 284 ILE A N 1
ATOM 1867 C CA . ILE A 1 284 ? 20.718 0.917 30.137 1.00 19.00 284 ILE A CA 1
ATOM 1868 C C . ILE A 1 284 ? 19.669 0.332 31.075 1.00 18.93 284 ILE A C 1
ATOM 1869 O O . ILE A 1 284 ? 18.489 0.247 30.728 1.00 18.91 284 ILE A O 1
ATOM 1874 N N . ASP A 1 285 ? 20.109 -0.071 32.263 1.00 18.86 285 ASP A N 1
ATOM 1875 C CA . ASP A 1 285 ? 19.215 -0.597 33.291 1.00 18.93 285 ASP A CA 1
ATOM 1876 C C . ASP A 1 285 ? 18.510 -1.873 32.838 1.00 18.99 285 ASP A C 1
ATOM 1877 O O . ASP A 1 285 ? 17.353 -1.840 32.415 1.00 18.88 285 ASP A O 1
ATOM 1882 N N . TYR A 1 286 ? 19.211 -2.998 32.940 1.00 19.07 286 TYR A N 1
ATOM 1883 C CA . TYR A 1 286 ? 18.681 -4.278 32.485 1.00 19.13 286 TYR A CA 1
ATOM 1884 C C . TYR A 1 286 ? 18.252 -5.173 33.640 1.00 19.31 286 TYR A C 1
ATOM 1885 O O . TYR A 1 286 ? 18.224 -6.396 33.500 1.00 19.42 286 TYR A O 1
ATOM 1894 N N . GLU A 1 287 ? 17.911 -4.574 34.777 1.00 19.42 287 GLU A N 1
ATOM 1895 C CA . GLU A 1 287 ? 17.586 -5.367 35.960 1.00 19.61 287 GLU A CA 1
ATOM 1896 C C . GLU A 1 287 ? 16.246 -6.090 35.834 1.00 19.44 287 GLU A C 1
ATOM 1897 O O . GLU A 1 287 ? 15.911 -6.929 36.668 1.00 19.60 287 GLU A O 1
ATOM 1903 N N . TYR A 1 288 ? 15.484 -5.774 34.793 1.00 19.26 288 TYR A N 1
ATOM 1904 C CA . TYR A 1 288 ? 14.205 -6.446 34.564 1.00 19.03 288 TYR A CA 1
ATOM 1905 C C . TYR A 1 288 ? 14.240 -7.284 33.294 1.00 18.88 288 TYR A C 1
ATOM 1906 O O . TYR A 1 288 ? 13.252 -7.920 32.926 1.00 18.85 288 TYR A O 1
ATOM 1915 N N . SER A 1 289 ? 15.388 -7.287 32.630 1.00 18.65 289 SER A N 1
ATOM 1916 C CA . SER A 1 289 ? 15.523 -7.995 31.365 1.00 18.36 289 SER A CA 1
ATOM 1917 C C . SER A 1 289 ? 15.378 -9.503 31.537 1.00 18.07 289 SER A C 1
ATOM 1918 O O . SER A 1 289 ? 15.852 -10.076 32.518 1.00 18.09 289 SER A O 1
ATOM 1921 N N . ALA A 1 290 ? 14.709 -10.132 30.577 1.00 17.73 290 ALA A N 1
ATOM 1922 C CA . ALA A 1 290 ? 14.463 -11.567 30.601 1.00 17.50 290 ALA A CA 1
ATOM 1923 C C . ALA A 1 290 ? 13.538 -11.940 29.446 1.00 17.39 290 ALA A C 1
ATOM 1924 O O . ALA A 1 290 ? 12.809 -11.094 28.931 1.00 17.21 290 ALA A O 1
ATOM 1926 N N . ILE A 1 291 ? 13.575 -13.202 29.032 1.00 17.25 291 ILE A N 1
ATOM 1927 C CA . ILE A 1 291 ? 12.726 -13.648 27.938 1.00 17.07 291 ILE A CA 1
ATOM 1928 C C . ILE A 1 291 ? 11.301 -13.169 28.169 1.00 17.04 291 ILE A C 1
ATOM 1929 O O . ILE A 1 291 ? 10.853 -13.065 29.308 1.00 17.12 291 ILE A O 1
ATOM 1934 N N . ASN A 1 292 ? 10.596 -12.877 27.083 1.00 16.85 292 ASN A N 1
ATOM 1935 C CA . ASN A 1 292 ? 9.217 -12.425 27.164 1.00 16.68 292 ASN A CA 1
ATOM 1936 C C . ASN A 1 292 ? 8.608 -12.330 25.771 1.00 16.46 292 ASN A C 1
ATOM 1937 O O . ASN A 1 292 ? 9.316 -12.415 24.770 1.00 16.32 292 ASN A O 1
ATOM 1942 N N . PHE A 1 293 ? 7.293 -12.163 25.705 1.00 16.23 293 PHE A N 1
ATOM 1943 C CA . PHE A 1 293 ? 6.643 -11.892 24.432 1.00 16.09 293 PHE A CA 1
ATOM 1944 C C . PHE A 1 293 ? 7.117 -10.543 23.895 1.00 15.90 293 PHE A C 1
ATOM 1945 O O . PHE A 1 293 ? 7.058 -9.531 24.595 1.00 15.65 293 PHE A O 1
ATOM 1953 N N . ALA A 1 294 ? 7.589 -10.531 22.652 1.00 15.81 294 ALA A N 1
ATOM 1954 C CA . ALA A 1 294 ? 8.069 -9.294 22.040 1.00 15.76 294 ALA A CA 1
ATOM 1955 C C . ALA A 1 294 ? 7.075 -8.151 22.229 1.00 15.71 294 ALA A C 1
ATOM 1956 O O . ALA A 1 294 ? 7.468 -7.018 22.497 1.00 15.79 294 ALA A O 1
ATOM 1958 N N . GLY A 1 295 ? 5.787 -8.455 22.091 1.00 15.67 295 GLY A N 1
ATOM 1959 C CA . GLY A 1 295 ? 4.737 -7.446 22.205 1.00 15.59 295 GLY A CA 1
ATOM 1960 C C . GLY A 1 295 ? 4.700 -6.751 23.555 1.00 15.49 295 GLY A C 1
ATOM 1961 O O . GLY A 1 295 ? 4.453 -5.549 23.639 1.00 15.54 295 GLY A O 1
ATOM 1962 N N . ALA A 1 296 ? 4.942 -7.510 24.617 1.00 15.35 296 ALA A N 1
ATOM 1963 C CA . ALA A 1 296 ? 4.955 -6.952 25.963 1.00 15.28 296 ALA A CA 1
ATOM 1964 C C . ALA A 1 296 ? 6.007 -5.853 26.108 1.00 15.25 296 ALA A C 1
ATOM 1965 O O . ALA A 1 296 ? 5.724 -4.779 26.640 1.00 15.23 296 ALA A O 1
ATOM 1967 N N . ASP A 1 297 ? 7.218 -6.123 25.632 1.00 15.19 297 ASP A N 1
ATOM 1968 C CA . ASP A 1 297 ? 8.304 -5.155 25.727 1.00 15.30 297 ASP A CA 1
ATOM 1969 C C . ASP A 1 297 ? 7.966 -3.902 24.925 1.00 15.24 297 ASP A C 1
ATOM 1970 O O . ASP A 1 297 ? 8.149 -2.777 25.398 1.00 15.20 297 ASP A O 1
ATOM 1975 N N . ILE A 1 298 ? 7.465 -4.107 23.709 1.00 15.10 298 ILE A N 1
ATOM 1976 C CA . ILE A 1 298 ? 7.076 -3.006 22.835 1.00 14.91 298 ILE A CA 1
ATOM 1977 C C . ILE A 1 298 ? 5.948 -2.180 23.446 1.00 14.92 298 ILE A C 1
ATOM 1978 O O . ILE A 1 298 ? 5.991 -0.949 23.446 1.00 14.82 298 ILE A O 1
ATOM 1983 N N . ALA A 1 299 ? 4.936 -2.866 23.963 1.00 14.96 299 ALA A N 1
ATOM 1984 C CA . ALA A 1 299 ? 3.772 -2.194 24.530 1.00 15.11 299 ALA A CA 1
ATOM 1985 C C . ALA A 1 299 ? 4.131 -1.416 25.793 1.00 15.09 299 ALA A C 1
ATOM 1986 O O . ALA A 1 299 ? 3.466 -0.442 26.138 1.00 15.22 299 ALA A O 1
ATOM 1988 N N . ASN A 1 300 ? 5.177 -1.854 26.484 1.00 15.09 300 ASN A N 1
ATOM 1989 C CA . ASN A 1 300 ? 5.651 -1.143 27.664 1.00 15.10 300 ASN A CA 1
ATOM 1990 C C . ASN A 1 300 ? 6.297 0.177 27.269 1.00 15.15 300 ASN A C 1
ATOM 1991 O O . ASN A 1 300 ? 6.031 1.221 27.863 1.00 15.22 300 ASN A O 1
ATOM 1996 N N . TYR A 1 301 ? 7.160 0.123 26.262 1.00 15.24 301 TYR A N 1
ATOM 1997 C CA . TYR A 1 301 ? 7.764 1.331 25.729 1.00 15.30 301 TYR A CA 1
ATOM 1998 C C . TYR A 1 301 ? 6.679 2.331 25.330 1.00 15.53 301 TYR A C 1
ATOM 1999 O O . TYR A 1 301 ? 6.748 3.509 25.688 1.00 15.58 301 TYR A O 1
ATOM 2008 N N . PHE A 1 302 ? 5.673 1.858 24.595 1.00 15.57 302 PHE A N 1
ATOM 2009 C CA . PHE A 1 302 ? 4.569 2.718 24.172 1.00 15.68 302 PHE A CA 1
ATOM 2010 C C . PHE A 1 302 ? 3.892 3.399 25.356 1.00 15.88 302 PHE A C 1
ATOM 2011 O O . PHE A 1 302 ? 3.589 4.590 25.305 1.00 16.05 302 PHE A O 1
ATOM 2019 N N . CYS A 1 303 ? 3.650 2.639 26.419 1.00 16.06 303 CYS A N 1
ATOM 2020 C CA . CYS A 1 303 ? 2.974 3.178 27.594 1.00 16.28 303 CYS A CA 1
ATOM 2021 C C . CYS A 1 303 ? 3.755 4.316 28.244 1.00 16.46 303 CYS A C 1
ATOM 2022 O O . CYS A 1 303 ? 3.165 5.274 28.743 1.00 16.55 303 CYS A O 1
ATOM 2025 N N . GLU A 1 304 ? 5.081 4.211 28.236 1.00 16.69 304 GLU A N 1
ATOM 2026 C CA . GLU A 1 304 ? 5.922 5.228 28.865 1.00 16.86 304 GLU A CA 1
ATOM 2027 C C . GLU A 1 304 ? 5.766 6.592 28.199 1.00 17.22 304 GLU A C 1
ATOM 2028 O O . GLU A 1 304 ? 6.197 7.606 28.744 1.00 17.27 304 GLU A O 1
ATOM 2034 N N . TYR A 1 305 ? 5.151 6.616 27.021 1.00 17.71 305 TYR A N 1
ATOM 2035 C CA . TYR A 1 305 ? 4.835 7.879 26.364 1.00 18.25 305 TYR A CA 1
ATOM 2036 C C . TYR A 1 305 ? 3.928 8.709 27.261 1.00 18.69 305 TYR A C 1
ATOM 2037 O O . TYR A 1 305 ? 3.916 9.938 27.193 1.00 18.72 305 TYR A O 1
ATOM 2046 N N . ILE A 1 306 ? 3.173 8.021 28.111 1.00 19.36 306 ILE A N 1
ATOM 2047 C CA . ILE A 1 306 ? 2.178 8.660 28.962 1.00 19.92 306 ILE A CA 1
ATOM 2048 C C . ILE A 1 306 ? 2.767 9.266 30.232 1.00 20.27 306 ILE A C 1
ATOM 2049 O O . ILE A 1 306 ? 2.292 10.297 30.710 1.00 20.36 306 ILE A O 1
ATOM 2054 N N . TYR A 1 307 ? 3.802 8.630 30.771 1.00 20.73 307 TYR A N 1
ATOM 2055 C CA . TYR A 1 307 ? 4.302 8.988 32.099 1.00 21.10 307 TYR A CA 1
ATOM 2056 C C . TYR A 1 307 ? 5.651 9.700 32.085 1.00 21.48 307 TYR A C 1
ATOM 2057 O O . TYR A 1 307 ? 6.625 9.208 31.518 1.00 21.49 307 TYR A O 1
ATOM 2066 N N . ASP A 1 308 ? 5.690 10.865 32.725 1.00 22.05 308 ASP A N 1
ATOM 2067 C CA . ASP A 1 308 ? 6.906 11.658 32.842 1.00 22.64 308 ASP A CA 1
ATOM 2068 C C . ASP A 1 308 ? 7.353 11.695 34.298 1.00 22.96 308 ASP A C 1
ATOM 2069 O O . ASP A 1 308 ? 6.636 12.198 35.162 1.00 23.05 308 ASP A O 1
ATOM 2074 N N . TYR A 1 309 ? 8.538 11.161 34.570 1.00 23.41 309 TYR A N 1
ATOM 2075 C CA . TYR A 1 309 ? 9.024 11.060 35.944 1.00 23.94 309 TYR A CA 1
ATOM 2076 C C . TYR A 1 309 ? 9.924 12.228 36.326 1.00 24.38 309 TYR A C 1
ATOM 2077 O O . TYR A 1 309 ? 10.562 12.211 37.378 1.00 24.46 309 TYR A O 1
ATOM 2086 N N . CYS A 1 310 ? 9.966 13.242 35.469 1.00 25.01 310 CYS A N 1
ATOM 2087 C CA . CYS A 1 310 ? 10.762 14.436 35.734 1.00 25.59 310 CYS A CA 1
ATOM 2088 C C . CYS A 1 310 ? 9.899 15.574 36.270 1.00 25.93 310 CYS A C 1
ATOM 2089 O O . CYS A 1 310 ? 9.672 16.573 35.591 1.00 26.00 310 CYS A O 1
ATOM 2092 N N . SER A 1 311 ? 9.417 15.404 37.496 1.00 26.47 311 SER A N 1
ATOM 2093 C CA . SER A 1 311 ? 8.603 16.409 38.164 1.00 26.91 311 SER A CA 1
ATOM 2094 C C . SER A 1 311 ? 9.037 16.493 39.622 1.00 27.23 311 SER A C 1
ATOM 2095 O O . SER A 1 311 ? 9.271 15.469 40.263 1.00 27.27 311 SER A O 1
ATOM 2098 N N . GLU A 1 312 ? 9.152 17.709 40.146 1.00 27.73 312 GLU A N 1
ATOM 2099 C CA . GLU A 1 312 ? 9.654 17.890 41.505 1.00 28.28 312 GLU A CA 1
ATOM 2100 C C . GLU A 1 312 ? 8.580 18.286 42.513 1.00 28.41 312 GLU A C 1
ATOM 2101 O O . GLU A 1 312 ? 8.893 18.743 43.609 1.00 28.45 312 GLU A O 1
ATOM 2107 N N . LYS A 1 313 ? 7.318 18.102 42.141 1.00 28.57 313 LYS A N 1
ATOM 2108 C CA . LYS A 1 313 ? 6.207 18.337 43.055 1.00 28.80 313 LYS A CA 1
ATOM 2109 C C . LYS A 1 313 ? 5.334 17.088 43.135 1.00 28.84 313 LYS A C 1
ATOM 2110 O O . LYS A 1 313 ? 5.261 16.318 42.178 1.00 28.93 313 LYS A O 1
ATOM 2116 N N . GLN A 1 314 ? 4.676 16.883 44.272 1.00 28.89 314 GLN A N 1
ATOM 2117 C CA . GLN A 1 314 ? 3.777 15.740 44.409 1.00 28.95 314 GLN A CA 1
ATOM 2118 C C . GLN A 1 314 ? 2.887 15.637 43.179 1.00 28.62 314 GLN A C 1
ATOM 2119 O O . GLN A 1 314 ? 2.426 16.651 42.661 1.00 28.64 314 GLN A O 1
ATOM 2125 N N . PRO A 1 315 ? 2.648 14.407 42.701 1.00 28.44 315 PRO A N 1
ATOM 2126 C CA . PRO A 1 315 ? 3.200 13.183 43.265 1.00 28.18 315 PRO A CA 1
ATOM 2127 C C . PRO A 1 315 ? 4.532 12.798 42.623 1.00 28.01 315 PRO A C 1
ATOM 2128 O O . PRO A 1 315 ? 4.899 11.623 42.617 1.00 27.96 315 PRO A O 1
ATOM 2132 N N . TYR A 1 316 ? 5.240 13.786 42.084 1.00 27.73 316 TYR A N 1
ATOM 2133 C CA . TYR A 1 316 ? 6.557 13.567 41.487 1.00 27.51 316 TYR A CA 1
ATOM 2134 C C . TYR A 1 316 ? 6.493 12.802 40.169 1.00 27.33 316 TYR A C 1
ATOM 2135 O O . TYR A 1 316 ? 7.406 12.051 39.827 1.00 27.19 316 TYR A O 1
ATOM 2144 N N . PHE A 1 317 ? 5.405 13.003 39.433 1.00 27.07 317 PHE A N 1
ATOM 2145 C CA . PHE A 1 317 ? 5.276 12.456 38.091 1.00 26.88 317 PHE A CA 1
ATOM 2146 C C . PHE A 1 317 ? 4.029 13.012 37.414 1.00 26.78 317 PHE A C 1
ATOM 2147 O O . PHE A 1 317 ? 2.999 13.210 38.056 1.00 26.76 317 PHE A O 1
ATOM 2155 N N . LYS A 1 318 ? 4.136 13.275 36.117 1.00 26.65 318 LYS A N 1
ATOM 2156 C CA . LYS A 1 318 ? 3.015 13.794 35.349 1.00 26.57 318 LYS A CA 1
ATOM 2157 C C . LYS A 1 318 ? 2.530 12.721 34.390 1.00 26.32 318 LYS A C 1
ATOM 2158 O O . LYS A 1 318 ? 3.299 11.850 33.985 1.00 26.29 318 LYS A O 1
ATOM 2164 N N . PHE A 1 319 ? 1.256 12.780 34.024 1.00 26.02 319 PHE A N 1
ATOM 2165 C CA . PHE A 1 319 ? 0.701 11.780 33.125 1.00 25.79 319 PHE A CA 1
ATOM 2166 C C . PHE A 1 319 ? -0.337 12.359 32.171 1.00 25.67 319 PHE A C 1
ATOM 2167 O O . PHE A 1 319 ? -1.200 13.145 32.566 1.00 25.54 319 PHE A O 1
ATOM 2175 N N . LYS A 1 320 ? -0.235 11.965 30.908 1.00 25.58 320 LYS A N 1
ATOM 2176 C CA . LYS A 1 320 ? -1.217 12.339 29.903 1.00 25.48 320 LYS A CA 1
ATOM 2177 C C . LYS A 1 320 ? -1.599 11.122 29.075 1.00 25.30 320 LYS A C 1
ATOM 2178 O O . LYS A 1 320 ? -0.851 10.688 28.199 1.00 25.32 320 LYS A O 1
ATOM 2184 N N . TYR A 1 321 ? -2.771 10.572 29.368 1.00 25.09 321 TYR A N 1
ATOM 2185 C CA . TYR A 1 321 ? -3.253 9.384 28.682 1.00 24.82 321 TYR A CA 1
ATOM 2186 C C . TYR A 1 321 ? -3.316 9.588 27.171 1.00 24.64 321 TYR A C 1
ATOM 2187 O O . TYR A 1 321 ? -3.092 8.652 26.402 1.00 24.71 321 TYR A O 1
ATOM 2196 N N . GLU A 1 322 ? -3.620 10.810 26.746 1.00 24.40 322 GLU A N 1
ATOM 2197 C CA . GLU A 1 322 ? -3.741 11.105 25.316 1.00 24.21 322 GLU A CA 1
ATOM 2198 C C . GLU A 1 322 ? -2.402 11.104 24.591 1.00 23.65 322 GLU A C 1
ATOM 2199 O O . GLU A 1 322 ? -2.358 11.078 23.363 1.00 23.69 322 GLU A O 1
ATOM 2205 N N . ASP A 1 323 ? -1.311 11.133 25.347 1.00 23.00 323 ASP A N 1
ATOM 2206 C CA . ASP A 1 323 ? 0.015 11.162 24.738 1.00 22.37 323 ASP A CA 1
ATOM 2207 C C . ASP A 1 323 ? 0.460 9.787 24.250 1.00 21.95 323 ASP A C 1
ATOM 2208 O O . ASP A 1 323 ? 1.493 9.661 23.591 1.00 22.01 323 ASP A O 1
ATOM 2213 N N . TYR A 1 324 ? -0.319 8.757 24.566 1.00 21.29 324 TYR A N 1
ATOM 2214 C CA . TYR A 1 324 ? -0.031 7.433 24.036 1.00 20.67 324 TYR A CA 1
ATOM 2215 C C . TYR A 1 324 ? 0.212 7.580 22.537 1.00 20.37 324 TYR A C 1
ATOM 2216 O O . TYR A 1 324 ? -0.535 8.275 21.853 1.00 20.43 324 TYR A O 1
ATOM 2225 N N . PRO A 1 325 ? 1.268 6.936 22.023 1.00 20.10 325 PRO A N 1
ATOM 2226 C CA . PRO A 1 325 ? 1.635 7.112 20.619 1.00 19.81 325 PRO A CA 1
ATOM 2227 C C . PRO A 1 325 ? 0.472 6.813 19.676 1.00 19.46 325 PRO A C 1
ATOM 2228 O O . PRO A 1 325 ? -0.260 5.849 19.886 1.00 19.29 325 PRO A O 1
ATOM 2232 N N . CYS A 1 326 ? 0.309 7.642 18.649 1.00 19.19 326 CYS A N 1
ATOM 2233 C CA . CYS A 1 326 ? -0.751 7.446 17.663 1.00 18.90 326 CYS A CA 1
ATOM 2234 C C . CYS A 1 326 ? -0.485 6.210 16.809 1.00 18.73 326 CYS A C 1
ATOM 2235 O O . CYS A 1 326 ? 0.642 5.717 16.744 1.00 18.80 326 CYS A O 1
ATOM 2238 N N . GLU A 1 327 ? -1.526 5.714 16.152 1.00 18.53 327 GLU A N 1
ATOM 2239 C CA . GLU A 1 327 ? -1.421 4.474 15.390 1.00 18.28 327 GLU A CA 1
ATOM 2240 C C . GLU A 1 327 ? -0.315 4.516 14.340 1.00 18.12 327 GLU A C 1
ATOM 2241 O O . GLU A 1 327 ? 0.416 3.542 14.164 1.00 18.02 327 GLU A O 1
ATOM 2247 N N . GLU A 1 328 ? -0.197 5.636 13.636 1.00 18.00 328 GLU A N 1
ATOM 2248 C CA . GLU A 1 328 ? 0.797 5.745 12.573 1.00 18.00 328 GLU A CA 1
ATOM 2249 C C . GLU A 1 328 ? 2.217 5.601 13.120 1.00 17.85 328 GLU A C 1
ATOM 2250 O O . GLU A 1 328 ? 3.051 4.926 12.523 1.00 17.81 328 GLU A O 1
ATOM 2256 N N . LEU A 1 329 ? 2.484 6.235 14.256 1.00 17.81 329 LEU A N 1
ATOM 2257 C CA . LEU A 1 329 ? 3.796 6.145 14.885 1.00 17.85 329 LEU A CA 1
ATOM 2258 C C . LEU A 1 329 ? 4.077 4.717 15.337 1.00 17.88 329 LEU A C 1
ATOM 2259 O O . LEU A 1 329 ? 5.155 4.179 15.090 1.00 17.85 329 LEU A O 1
ATOM 2264 N N . ARG A 1 330 ? 3.096 4.107 15.995 1.00 17.85 330 ARG A N 1
ATOM 2265 C CA . ARG A 1 330 ? 3.225 2.734 16.462 1.00 17.83 330 ARG A CA 1
ATOM 2266 C C . ARG A 1 330 ? 3.562 1.782 15.314 1.00 17.92 330 ARG A C 1
ATOM 2267 O O . ARG A 1 330 ? 4.383 0.877 15.473 1.00 17.92 330 ARG A O 1
ATOM 2275 N N . LYS A 1 331 ? 2.931 1.992 14.161 1.00 18.00 331 LYS A N 1
ATOM 2276 C CA . LYS A 1 331 ? 3.185 1.164 12.981 1.00 18.14 331 LYS A CA 1
ATOM 2277 C C . LYS A 1 331 ? 4.581 1.413 12.425 1.00 18.04 331 LYS A C 1
ATOM 2278 O O . LYS A 1 331 ? 5.293 0.479 12.067 1.00 18.04 331 LYS A O 1
ATOM 2284 N N . LEU A 1 332 ? 4.965 2.680 12.341 1.00 18.00 332 LEU A N 1
ATOM 2285 C CA . LEU A 1 332 ? 6.322 3.025 11.953 1.00 18.04 332 LEU A CA 1
ATOM 2286 C C . LEU A 1 332 ? 7.301 2.265 12.837 1.00 18.05 332 LEU A C 1
ATOM 2287 O O . LEU A 1 332 ? 8.283 1.698 12.356 1.00 18.13 332 LEU A O 1
ATOM 2292 N N . PHE A 1 333 ? 7.016 2.246 14.134 1.00 18.04 333 PHE A N 1
ATOM 2293 C CA . PHE A 1 333 ? 7.880 1.576 15.090 1.00 18.02 333 PHE A CA 1
ATOM 2294 C C . PHE A 1 333 ? 8.084 0.108 14.737 1.00 18.03 333 PHE A C 1
ATOM 2295 O O . PHE A 1 333 ? 9.220 -0.349 14.595 1.00 17.96 333 PHE A O 1
ATOM 2303 N N . ILE A 1 334 ? 6.983 -0.627 14.588 1.00 17.97 334 ILE A N 1
ATOM 2304 C CA . ILE A 1 334 ? 7.068 -2.075 14.405 1.00 17.82 334 ILE A CA 1
ATOM 2305 C C . ILE A 1 334 ? 7.578 -2.465 13.023 1.00 17.65 334 ILE A C 1
ATOM 2306 O O . ILE A 1 334 ? 8.092 -3.568 12.842 1.00 17.80 334 ILE A O 1
ATOM 2311 N N . SER A 1 335 ? 7.434 -1.568 12.052 1.00 17.35 335 SER A N 1
ATOM 2312 C CA . SER A 1 335 ? 7.976 -1.808 10.716 1.00 17.12 335 SER A CA 1
ATOM 2313 C C . SER A 1 335 ? 9.497 -1.824 10.781 1.00 16.87 335 SER A C 1
ATOM 2314 O O . SER A 1 335 ? 10.148 -2.716 10.236 1.00 16.78 335 SER A O 1
ATOM 2317 N N . VAL A 1 336 ? 10.057 -0.826 11.452 1.00 16.71 336 VAL A N 1
ATOM 2318 C CA . VAL A 1 336 ? 11.496 -0.757 11.654 1.00 16.56 336 VAL A CA 1
ATOM 2319 C C . VAL A 1 336 ? 11.937 -1.907 12.544 1.00 16.56 336 VAL A C 1
ATOM 2320 O O . VAL A 1 336 ? 12.960 -2.541 12.295 1.00 16.46 336 VAL A O 1
ATOM 2324 N N . TYR A 1 337 ? 11.151 -2.180 13.580 1.00 16.61 337 TYR A N 1
ATOM 2325 C CA . TYR A 1 337 ? 11.442 -3.293 14.473 1.00 16.64 337 TYR A CA 1
ATOM 2326 C C . TYR A 1 337 ? 11.553 -4.588 13.679 1.00 16.80 337 TYR A C 1
ATOM 2327 O O . TYR A 1 337 ? 12.587 -5.261 13.708 1.00 16.83 337 TYR A O 1
ATOM 2336 N N . LEU A 1 338 ? 10.484 -4.922 12.961 1.00 16.96 338 LEU A N 1
ATOM 2337 C CA . LEU A 1 338 ? 10.417 -6.166 12.203 1.00 17.15 338 LEU A CA 1
ATOM 2338 C C . LEU A 1 338 ? 11.543 -6.295 11.186 1.00 17.28 338 LEU A C 1
ATOM 2339 O O . LEU A 1 338 ? 12.113 -7.372 11.017 1.00 17.36 338 LEU A O 1
ATOM 2344 N N . SER A 1 339 ? 11.859 -5.197 10.509 1.00 17.46 339 SER A N 1
ATOM 2345 C CA . SER A 1 339 ? 12.938 -5.196 9.532 1.00 17.73 339 SER A CA 1
ATOM 2346 C C . SER A 1 339 ? 14.250 -5.597 10.193 1.00 17.82 339 SER A C 1
ATOM 2347 O O . SER A 1 339 ? 15.084 -6.265 9.585 1.00 17.80 339 SER A O 1
ATOM 2350 N N . GLN A 1 340 ? 14.424 -5.184 11.443 1.00 18.09 340 GLN A N 1
ATOM 2351 C CA . GLN A 1 340 ? 15.631 -5.508 12.196 1.00 18.38 340 GLN A CA 1
ATOM 2352 C C . GLN A 1 340 ? 15.657 -6.979 12.596 1.00 18.47 340 GLN A C 1
ATOM 2353 O O . GLN A 1 340 ? 16.655 -7.668 12.388 1.00 18.54 340 GLN A O 1
ATOM 2359 N N . THR A 1 341 ? 14.555 -7.457 13.167 1.00 18.56 341 THR A N 1
ATOM 2360 C CA . THR A 1 341 ? 14.488 -8.829 13.664 1.00 18.69 341 THR A CA 1
ATOM 2361 C C . THR A 1 341 ? 14.401 -9.847 12.527 1.00 18.88 341 THR A C 1
ATOM 2362 O O . THR A 1 341 ? 14.975 -10.932 12.611 1.00 18.82 341 THR A O 1
ATOM 2366 N N . LEU A 1 342 ? 13.690 -9.487 11.463 1.00 19.10 342 LEU A N 1
ATOM 2367 C CA . LEU A 1 342 ? 13.514 -10.381 10.322 1.00 19.31 342 LEU A CA 1
ATOM 2368 C C . LEU A 1 342 ? 14.590 -10.171 9.261 1.00 19.45 342 LEU A C 1
ATOM 2369 O O . LEU A 1 342 ? 14.879 -11.065 8.471 1.00 19.45 342 LEU A O 1
ATOM 2374 N N . GLN A 1 343 ? 15.180 -8.983 9.240 1.00 19.77 343 GLN A N 1
ATOM 2375 C CA . GLN A 1 343 ? 16.191 -8.667 8.241 1.00 20.11 343 GLN A CA 1
ATOM 2376 C C . GLN A 1 343 ? 15.590 -8.639 6.841 1.00 20.32 343 GLN A C 1
ATOM 2377 O O . GLN A 1 343 ? 16.153 -9.191 5.895 1.00 20.31 343 GLN A O 1
ATOM 2383 N N . GLU A 1 344 ? 14.434 -8.000 6.716 1.00 20.60 344 GLU A N 1
ATOM 2384 C CA . GLU A 1 344 ? 13.834 -7.783 5.408 1.00 20.98 344 GLU A CA 1
ATOM 2385 C C . GLU A 1 344 ? 13.061 -6.471 5.379 1.00 20.96 344 GLU A C 1
ATOM 2386 O O . GLU A 1 344 ? 12.917 -5.800 6.404 1.00 20.98 344 GLU A O 1
ATOM 2392 N N . GLN A 1 345 ? 12.574 -6.101 4.201 1.00 20.90 345 GLN A N 1
ATOM 2393 C CA . GLN A 1 345 ? 11.877 -4.835 4.048 1.00 20.85 345 GLN A CA 1
ATOM 2394 C C . GLN A 1 345 ? 10.437 -4.921 4.535 1.00 20.88 345 GLN A C 1
ATOM 2395 O O . GLN A 1 345 ? 9.556 -5.410 3.826 1.00 21.04 345 GLN A O 1
ATOM 2401 N N . VAL A 1 346 ? 10.203 -4.447 5.752 1.00 20.87 346 VAL A N 1
ATOM 2402 C CA . VAL A 1 346 ? 8.855 -4.384 6.292 1.00 20.87 346 VAL A CA 1
ATOM 2403 C C . VAL A 1 346 ? 8.432 -2.928 6.430 1.00 20.98 346 VAL A C 1
ATOM 2404 O O . VAL A 1 346 ? 9.194 -2.094 6.925 1.00 21.02 346 VAL A O 1
ATOM 2408 N N . MET A 1 347 ? 7.217 -2.625 5.990 1.00 21.07 347 MET A N 1
ATOM 2409 C CA . MET A 1 347 ? 6.720 -1.258 6.017 1.00 21.18 347 MET A CA 1
ATOM 2410 C C . MET A 1 347 ? 5.277 -1.214 6.503 1.00 21.15 347 MET A C 1
ATOM 2411 O O . MET A 1 347 ? 4.572 -2.220 6.463 1.00 21.11 347 MET A O 1
ATOM 2416 N N . PRO A 1 348 ? 4.833 -0.040 6.966 1.00 21.21 348 PRO A N 1
ATOM 2417 C CA . PRO A 1 348 ? 3.520 0.120 7.579 1.00 21.36 348 PRO A CA 1
ATOM 2418 C C . PRO A 1 348 ? 2.381 -0.427 6.724 1.00 21.52 348 PRO A C 1
ATOM 2419 O O . PRO A 1 348 ? 1.403 -0.933 7.266 1.00 21.60 348 PRO A O 1
ATOM 2423 N N . SER A 1 349 ? 2.509 -0.327 5.403 1.00 21.67 349 SER A N 1
ATOM 2424 C CA . SER A 1 349 ? 1.469 -0.801 4.485 1.00 21.81 349 SER A CA 1
ATOM 2425 C C . SER A 1 349 ? 1.113 -2.266 4.705 1.00 21.76 349 SER A C 1
ATOM 2426 O O . SER A 1 349 ? -0.054 -2.649 4.644 1.00 21.89 349 SER A O 1
ATOM 2429 N N . GLN A 1 350 ? 2.132 -3.080 4.949 1.00 21.78 350 GLN A N 1
ATOM 2430 C CA . GLN A 1 350 ? 1.994 -4.536 4.933 1.00 21.78 350 GLN A CA 1
ATOM 2431 C C . GLN A 1 350 ? 1.088 -5.100 6.030 1.00 21.71 350 GLN A C 1
ATOM 2432 O O . GLN A 1 350 ? 0.957 -4.523 7.111 1.00 21.63 350 GLN A O 1
ATOM 2438 N N . GLN A 1 351 ? 0.469 -6.240 5.735 1.00 21.65 351 GLN A N 1
ATOM 2439 C CA . GLN A 1 351 ? -0.489 -6.870 6.641 1.00 21.58 351 GLN A CA 1
ATOM 2440 C C . GLN A 1 351 ? 0.157 -7.326 7.951 1.00 21.43 351 GLN A C 1
ATOM 2441 O O . GLN A 1 351 ? -0.435 -7.195 9.023 1.00 21.28 351 GLN A O 1
ATOM 2447 N N . ILE A 1 352 ? 1.370 -7.864 7.859 1.00 21.30 352 ILE A N 1
ATOM 2448 C CA . ILE A 1 352 ? 2.085 -8.331 9.042 1.00 21.28 352 ILE A CA 1
ATOM 2449 C C . ILE A 1 352 ? 2.158 -7.234 10.101 1.00 21.35 352 ILE A C 1
ATOM 2450 O O . ILE A 1 352 ? 2.132 -7.512 11.299 1.00 21.42 352 ILE A O 1
ATOM 2455 N N . VAL A 1 353 ? 2.237 -5.985 9.653 1.00 21.42 353 VAL A N 1
ATOM 2456 C CA . VAL A 1 353 ? 2.295 -4.852 10.570 1.00 21.46 353 VAL A CA 1
ATOM 2457 C C . VAL A 1 353 ? 0.919 -4.505 11.129 1.00 21.60 353 VAL A C 1
ATOM 2458 O O . VAL A 1 353 ? 0.754 -4.338 12.338 1.00 21.79 353 VAL A O 1
ATOM 2462 N N . HIS A 1 354 ? -0.066 -4.391 10.247 1.00 21.72 354 HIS A N 1
ATOM 2463 C CA . HIS A 1 354 ? -1.422 -4.088 10.674 1.00 21.85 354 HIS A CA 1
ATOM 2464 C C . HIS A 1 354 ? -1.870 -5.018 11.798 1.00 21.81 354 HIS A C 1
ATOM 2465 O O . HIS A 1 354 ? -2.568 -4.599 12.719 1.00 21.93 354 HIS A O 1
ATOM 2472 N N . ILE A 1 355 ? -1.460 -6.279 11.716 1.00 21.76 355 ILE A N 1
ATOM 2473 C CA . ILE A 1 355 ? -1.873 -7.293 12.680 1.00 21.86 355 ILE A CA 1
ATOM 2474 C C . ILE A 1 355 ? -1.065 -7.248 13.979 1.00 21.85 355 ILE A C 1
ATOM 2475 O O . ILE A 1 355 ? -1.629 -7.306 15.073 1.00 21.90 355 ILE A O 1
ATOM 2480 N N . MET A 1 356 ? 0.254 -7.138 13.861 1.00 21.79 356 MET A N 1
ATOM 2481 C CA . MET A 1 356 ? 1.104 -7.078 15.041 1.00 21.65 356 MET A CA 1
ATOM 2482 C C . MET A 1 356 ? 0.792 -5.849 15.887 1.00 21.73 356 MET A C 1
ATOM 2483 O O . MET A 1 356 ? 0.755 -5.919 17.116 1.00 21.67 356 MET A O 1
ATOM 2488 N N . THR A 1 357 ? 0.564 -4.720 15.226 1.00 21.79 357 THR A N 1
ATOM 2489 C CA . THR A 1 357 ? 0.295 -3.479 15.940 1.00 21.92 357 THR A CA 1
ATOM 2490 C C . THR A 1 357 ? -0.971 -3.584 16.792 1.00 21.97 357 THR A C 1
ATOM 2491 O O . THR A 1 357 ? -1.018 -3.075 17.914 1.00 21.86 357 THR A O 1
ATOM 2495 N N . LYS A 1 358 ? -1.989 -4.253 16.258 1.00 22.03 358 LYS A N 1
ATOM 2496 C CA . LYS A 1 358 ? -3.220 -4.492 17.007 1.00 22.09 358 LYS A CA 1
ATOM 2497 C C . LYS A 1 358 ? -2.962 -5.443 18.171 1.00 21.93 358 LYS A C 1
ATOM 2498 O O . LYS A 1 358 ? -3.446 -5.227 19.281 1.00 21.91 358 LYS A O 1
ATOM 2504 N N . ALA A 1 359 ? -2.200 -6.502 17.913 1.00 21.82 359 ALA A N 1
ATOM 2505 C CA . ALA A 1 359 ? -1.839 -7.448 18.962 1.00 21.64 359 ALA A CA 1
ATOM 2506 C C . ALA A 1 359 ? -1.048 -6.753 20.064 1.00 21.57 359 ALA A C 1
ATOM 2507 O O . ALA A 1 359 ? -1.298 -6.967 21.249 1.00 21.58 359 ALA A O 1
ATOM 2509 N N . VAL A 1 360 ? -0.094 -5.917 19.667 1.00 21.44 360 VAL A N 1
ATOM 2510 C CA . VAL A 1 360 ? 0.745 -5.207 20.626 1.00 21.32 360 VAL A CA 1
ATOM 2511 C C . VAL A 1 360 ? -0.088 -4.368 21.593 1.00 21.23 360 VAL A C 1
ATOM 2512 O O . VAL A 1 360 ? 0.299 -4.164 22.744 1.00 21.25 360 VAL A O 1
ATOM 2516 N N . GLU A 1 361 ? -1.232 -3.885 21.119 1.00 21.08 361 GLU A N 1
ATOM 2517 C CA . GLU A 1 361 ? -2.106 -3.046 21.934 1.00 20.89 361 GLU A CA 1
ATOM 2518 C C . GLU A 1 361 ? -2.625 -3.778 23.167 1.00 20.73 361 GLU A C 1
ATOM 2519 O O . GLU A 1 361 ? -2.824 -3.174 24.221 1.00 20.80 361 GLU A O 1
ATOM 2525 N N . VAL A 1 362 ? -2.849 -5.080 23.030 1.00 20.46 362 VAL A N 1
ATOM 2526 C CA . VAL A 1 362 ? -3.352 -5.877 24.138 1.00 20.25 362 VAL A CA 1
ATOM 2527 C C . VAL A 1 362 ? -2.320 -5.983 25.254 1.00 20.00 362 VAL A C 1
ATOM 2528 O O . VAL A 1 362 ? -2.671 -5.951 26.431 1.00 20.02 362 VAL A O 1
ATOM 2532 N N . PHE A 1 363 ? -1.049 -6.097 24.880 1.00 19.78 363 PHE A N 1
ATOM 2533 C CA . PHE A 1 363 ? 0.033 -6.230 25.856 1.00 19.51 363 PHE A CA 1
ATOM 2534 C C . PHE A 1 363 ? 0.212 -4.983 26.721 1.00 19.44 363 PHE A C 1
ATOM 2535 O O . PHE A 1 363 ? 0.948 -5.008 27.709 1.00 19.49 363 PHE A O 1
ATOM 2543 N N . THR A 1 364 ? -0.453 -3.894 26.348 1.00 19.20 364 THR A N 1
ATOM 2544 C CA . THR A 1 364 ? -0.388 -2.664 27.130 1.00 18.94 364 THR A CA 1
ATOM 2545 C C . THR A 1 364 ? -0.966 -2.872 28.526 1.00 18.85 364 THR A C 1
ATOM 2546 O O . THR A 1 364 ? -0.545 -2.225 29.483 1.00 18.71 364 THR A O 1
ATOM 2550 N N . LEU A 1 365 ? -1.936 -3.777 28.631 1.00 18.84 365 LEU A N 1
ATOM 2551 C CA . LEU A 1 365 ? -2.598 -4.059 29.899 1.00 18.73 365 LEU A CA 1
ATOM 2552 C C . LEU A 1 365 ? -1.647 -4.772 30.859 1.00 18.81 365 LEU A C 1
ATOM 2553 O O . LEU A 1 365 ? -1.732 -4.602 32.077 1.00 18.81 365 LEU A O 1
ATOM 2558 N N . ILE A 1 366 ? -0.743 -5.570 30.300 1.00 18.74 366 ILE A N 1
ATOM 2559 C CA . ILE A 1 366 ? 0.295 -6.226 31.082 1.00 18.64 366 ILE A CA 1
ATOM 2560 C C . ILE A 1 366 ? 1.208 -5.182 31.710 1.00 18.64 366 ILE A C 1
ATOM 2561 O O . ILE A 1 366 ? 1.672 -5.342 32.839 1.00 18.63 366 ILE A O 1
ATOM 2566 N N . SER A 1 367 ? 1.456 -4.112 30.964 1.00 18.64 367 SER A N 1
ATOM 2567 C CA . SER A 1 367 ? 2.336 -3.035 31.399 1.00 18.60 367 SER A CA 1
ATOM 2568 C C . SER A 1 367 ? 1.731 -2.255 32.566 1.00 18.71 367 SER A C 1
ATOM 2569 O O . SER A 1 367 ? 2.397 -2.012 33.576 1.00 18.60 367 SER A O 1
ATOM 2572 N N . HIS A 1 368 ? 0.465 -1.870 32.425 1.00 18.73 368 HIS A N 1
ATOM 2573 C CA . HIS A 1 368 ? -0.236 -1.134 33.473 1.00 18.82 368 HIS A CA 1
ATOM 2574 C C . HIS A 1 368 ? -0.361 -1.940 34.765 1.00 18.94 368 HIS A C 1
ATOM 2575 O O . HIS A 1 368 ? -0.269 -1.389 35.863 1.00 18.94 368 HIS A O 1
ATOM 2582 N N . ILE A 1 369 ? -0.583 -3.243 34.635 1.00 19.13 369 ILE A N 1
ATOM 2583 C CA . ILE A 1 369 ? -0.786 -4.094 35.801 1.00 19.38 369 ILE A CA 1
ATOM 2584 C C . ILE A 1 369 ? 0.532 -4.450 36.476 1.00 19.52 369 ILE A C 1
ATOM 2585 O O . ILE A 1 369 ? 0.645 -4.411 37.700 1.00 19.50 369 ILE A O 1
ATOM 2590 N N . THR A 1 370 ? 1.527 -4.800 35.670 1.00 19.67 370 THR A N 1
ATOM 2591 C CA . THR A 1 370 ? 2.834 -5.156 36.191 1.00 19.79 370 THR A CA 1
ATOM 2592 C C . THR A 1 370 ? 3.392 -4.055 37.083 1.00 19.99 370 THR A C 1
ATOM 2593 O O . THR A 1 370 ? 3.859 -4.316 38.193 1.00 20.07 370 THR A O 1
ATOM 2597 N N . TRP A 1 371 ? 3.336 -2.820 36.598 1.00 20.10 371 TRP A N 1
ATOM 2598 C CA . TRP A 1 371 ? 3.984 -1.711 37.289 1.00 20.22 371 TRP A CA 1
ATOM 2599 C C . TRP A 1 371 ? 3.118 -1.114 38.398 1.00 20.41 371 TRP A C 1
ATOM 2600 O O . TRP A 1 371 ? 3.635 -0.562 39.374 1.00 20.30 371 TRP A O 1
ATOM 2611 N N . GLY A 1 372 ? 1.803 -1.235 38.248 1.00 20.56 372 GLY A N 1
ATOM 2612 C CA . GLY A 1 372 ? 0.884 -0.865 39.317 1.00 20.80 372 GLY A CA 1
ATOM 2613 C C . GLY A 1 372 ? 1.147 -1.711 40.549 1.00 20.98 372 GLY A C 1
ATOM 2614 O O . GLY A 1 372 ? 1.215 -1.198 41.668 1.00 21.01 372 GLY A O 1
ATOM 2615 N N . LEU A 1 373 ? 1.302 -3.015 40.343 1.00 21.14 373 LEU A N 1
ATOM 2616 C CA . LEU A 1 373 ? 1.618 -3.923 41.438 1.00 21.40 373 LEU A CA 1
ATOM 2617 C C . LEU A 1 373 ? 3.018 -3.631 41.960 1.00 21.64 373 LEU A C 1
ATOM 2618 O O . LEU A 1 373 ? 3.228 -3.482 43.164 1.00 21.67 373 LEU A O 1
ATOM 2623 N N . TRP A 1 374 ? 3.972 -3.549 41.039 1.00 21.88 374 TRP A N 1
ATOM 2624 C CA . TRP A 1 374 ? 5.349 -3.216 41.374 1.00 22.08 374 TRP A CA 1
ATOM 2625 C C . TRP A 1 374 ? 5.422 -1.977 42.257 1.00 22.32 374 TRP A C 1
ATOM 2626 O O . TRP A 1 374 ? 6.195 -1.929 43.214 1.00 22.34 374 TRP A O 1
ATOM 2637 N N . SER A 1 375 ? 4.612 -0.975 41.936 1.00 22.57 375 SER A N 1
ATOM 2638 C CA . SER A 1 375 ? 4.627 0.270 42.689 1.00 22.86 375 SER A CA 1
ATOM 2639 C C . SER A 1 375 ? 4.202 0.025 44.133 1.00 23.15 375 SER A C 1
ATOM 2640 O O . SER A 1 375 ? 4.815 0.542 45.067 1.00 23.21 375 SER A O 1
ATOM 2643 N N . ILE A 1 376 ? 3.153 -0.770 44.308 1.00 23.53 376 ILE A N 1
ATOM 2644 C CA . ILE A 1 376 ? 2.701 -1.158 45.640 1.00 23.85 376 ILE A CA 1
ATOM 2645 C C . ILE A 1 376 ? 3.768 -1.979 46.355 1.00 23.99 376 ILE A C 1
ATOM 2646 O O . ILE A 1 376 ? 4.111 -1.705 47.505 1.00 24.08 376 ILE A O 1
ATOM 2651 N N . ALA A 1 377 ? 4.288 -2.988 45.662 1.00 24.15 377 ALA A N 1
ATOM 2652 C CA . ALA A 1 377 ? 5.320 -3.857 46.215 1.00 24.26 377 ALA A CA 1
ATOM 2653 C C . ALA A 1 377 ? 6.613 -3.090 46.475 1.00 24.43 377 ALA A C 1
ATOM 2654 O O . ALA A 1 377 ? 6.797 -2.508 47.546 1.00 24.57 377 ALA A O 1
ATOM 2656 N N . VAL A 1 387 ? 14.803 9.602 46.462 1.00 34.42 387 VAL A N 1
ATOM 2657 C CA . VAL A 1 387 ? 13.783 8.962 47.285 1.00 34.32 387 VAL A CA 1
ATOM 2658 C C . VAL A 1 387 ? 12.411 9.589 47.058 1.00 34.19 387 VAL A C 1
ATOM 2659 O O . VAL A 1 387 ? 11.387 9.015 47.429 1.00 34.22 387 VAL A O 1
ATOM 2663 N N . GLU A 1 388 ? 12.398 10.765 46.439 1.00 34.03 388 GLU A N 1
ATOM 2664 C CA . GLU A 1 388 ? 11.168 11.535 46.266 1.00 33.89 388 GLU A CA 1
ATOM 2665 C C . GLU A 1 388 ? 10.267 10.930 45.195 1.00 33.49 388 GLU A C 1
ATOM 2666 O O . GLU A 1 388 ? 10.494 11.138 44.005 1.00 33.55 388 GLU A O 1
ATOM 2672 N N . PHE A 1 389 ? 9.247 10.186 45.615 1.00 33.01 389 PHE A N 1
ATOM 2673 C CA . PHE A 1 389 ? 8.281 9.621 44.672 1.00 32.56 389 PHE A CA 1
ATOM 2674 C C . PHE A 1 389 ? 7.054 9.052 45.381 1.00 32.13 389 PHE A C 1
ATOM 2675 O O . PHE A 1 389 ? 7.171 8.430 46.436 1.00 32.14 389 PHE A O 1
ATOM 2683 N N . ASP A 1 390 ? 5.881 9.262 44.789 1.00 31.56 390 ASP A N 1
ATOM 2684 C CA . ASP A 1 390 ? 4.628 8.800 45.381 1.00 31.06 390 ASP A CA 1
ATOM 2685 C C . ASP A 1 390 ? 4.139 7.502 44.742 1.00 30.59 390 ASP A C 1
ATOM 2686 O O . ASP A 1 390 ? 3.258 7.512 43.881 1.00 30.53 390 ASP A O 1
ATOM 2691 N N . PHE A 1 391 ? 4.710 6.386 45.186 1.00 29.94 391 PHE A N 1
ATOM 2692 C CA . PHE A 1 391 ? 4.418 5.077 44.607 1.00 29.34 391 PHE A CA 1
ATOM 2693 C C . PHE A 1 391 ? 2.940 4.696 44.663 1.00 28.89 391 PHE A C 1
ATOM 2694 O O . PHE A 1 391 ? 2.451 3.965 43.800 1.00 28.82 391 PHE A O 1
ATOM 2702 N N . THR A 1 392 ? 2.231 5.181 45.676 1.00 28.36 392 THR A N 1
ATOM 2703 C CA . THR A 1 392 ? 0.824 4.828 45.845 1.00 27.90 392 THR A CA 1
ATOM 2704 C C . THR A 1 392 ? -0.054 5.467 44.773 1.00 27.50 392 THR A C 1
ATOM 2705 O O . THR A 1 392 ? -0.888 4.798 44.164 1.00 27.40 392 THR A O 1
ATOM 2709 N N . GLU A 1 393 ? 0.134 6.763 44.549 1.00 27.08 393 GLU A N 1
ATOM 2710 C CA . GLU A 1 393 ? -0.641 7.475 43.542 1.00 26.64 393 GLU A CA 1
ATOM 2711 C C . GLU A 1 393 ? -0.314 6.947 42.151 1.00 26.21 393 GLU A C 1
ATOM 2712 O O . GLU A 1 393 ? -1.200 6.803 41.307 1.00 26.18 393 GLU A O 1
ATOM 2718 N N . TYR A 1 394 ? 0.960 6.649 41.918 1.00 25.64 394 TYR A N 1
ATOM 2719 C CA . TYR A 1 394 ? 1.379 6.088 40.639 1.00 25.17 394 TYR A CA 1
ATOM 2720 C C . TYR A 1 394 ? 0.656 4.771 40.366 1.00 24.96 394 TYR A C 1
ATOM 2721 O O . TYR A 1 394 ? 0.237 4.505 39.240 1.00 24.88 394 TYR A O 1
ATOM 2730 N N . ALA A 1 395 ? 0.510 3.955 41.404 1.00 24.72 395 ALA A N 1
ATOM 2731 C CA . ALA A 1 395 ? -0.183 2.677 41.287 1.00 24.57 395 ALA A CA 1
ATOM 2732 C C . ALA A 1 395 ? -1.643 2.875 40.886 1.00 24.44 395 ALA A C 1
ATOM 2733 O O . ALA A 1 395 ? -2.118 2.266 39.929 1.00 24.44 395 ALA A O 1
ATOM 2735 N N . ASN A 1 396 ? -2.351 3.723 41.626 1.00 24.26 396 ASN A N 1
ATOM 2736 C CA . ASN A 1 396 ? -3.728 4.064 41.284 1.00 24.16 396 ASN A CA 1
ATOM 2737 C C . ASN A 1 396 ? -3.847 4.458 39.818 1.00 24.03 396 ASN A C 1
ATOM 2738 O O . ASN A 1 396 ? -4.841 4.153 39.158 1.00 24.02 396 ASN A O 1
ATOM 2743 N N . THR A 1 397 ? -2.824 5.146 39.319 1.00 23.91 397 THR A N 1
ATOM 2744 C CA . THR A 1 397 ? -2.828 5.652 37.952 1.00 23.67 397 THR A CA 1
ATOM 2745 C C . THR A 1 397 ? -2.713 4.528 36.926 1.00 23.57 397 THR A C 1
ATOM 2746 O O . THR A 1 397 ? -3.510 4.449 35.990 1.00 23.43 397 THR A O 1
ATOM 2750 N N . ARG A 1 398 ? -1.722 3.659 37.102 1.00 23.44 398 ARG A N 1
ATOM 2751 C CA . ARG A 1 398 ? -1.540 2.538 36.188 1.00 23.40 398 ARG A CA 1
ATOM 2752 C C . ARG A 1 398 ? -2.759 1.620 36.224 1.00 23.51 398 ARG A C 1
ATOM 2753 O O . ARG A 1 398 ? -3.136 1.032 35.208 1.00 23.51 398 ARG A O 1
ATOM 2761 N N . PHE A 1 399 ? -3.373 1.501 37.398 1.00 23.59 399 PHE A N 1
ATOM 2762 C CA . PHE A 1 399 ? -4.583 0.703 37.544 1.00 23.80 399 PHE A CA 1
ATOM 2763 C C . PHE A 1 399 ? -5.750 1.381 36.836 1.00 23.96 399 PHE A C 1
ATOM 2764 O O . PHE A 1 399 ? -6.529 0.737 36.133 1.00 23.95 399 PHE A O 1
ATOM 2772 N N . THR A 1 400 ? -5.869 2.689 37.031 1.00 24.07 400 THR A N 1
ATOM 2773 C CA . THR A 1 400 ? -6.932 3.448 36.399 1.00 24.31 400 THR A CA 1
ATOM 2774 C C . THR A 1 400 ? -6.817 3.346 34.884 1.00 24.38 400 THR A C 1
ATOM 2775 O O . THR A 1 400 ? -7.823 3.298 34.178 1.00 24.37 400 THR A O 1
ATOM 2779 N N . HIS A 1 401 ? -5.583 3.302 34.390 1.00 24.40 401 HIS A N 1
ATOM 2780 C CA . HIS A 1 401 ? -5.347 3.259 32.953 1.00 24.44 401 HIS A CA 1
ATOM 2781 C C . HIS A 1 401 ? -5.597 1.871 32.378 1.00 24.51 401 HIS A C 1
ATOM 2782 O O . HIS A 1 401 ? -6.055 1.736 31.243 1.00 24.49 401 HIS A O 1
ATOM 2789 N N . TYR A 1 402 ? -5.301 0.839 33.162 1.00 24.58 402 TYR A N 1
ATOM 2790 C CA . TYR A 1 402 ? -5.622 -0.520 32.750 1.00 24.58 402 TYR A CA 1
ATOM 2791 C C . TYR A 1 402 ? -7.095 -0.624 32.369 1.00 24.62 402 TYR A C 1
ATOM 2792 O O . TYR A 1 402 ? -7.438 -1.100 31.287 1.00 24.49 402 TYR A O 1
ATOM 2801 N N . LEU A 1 403 ? -7.960 -0.179 33.273 1.00 24.76 403 LEU A N 1
ATOM 2802 C CA . LEU A 1 403 ? -9.399 -0.220 33.043 1.00 25.01 403 LEU A CA 1
ATOM 2803 C C . LEU A 1 403 ? -9.766 0.615 31.830 1.00 25.28 403 LEU A C 1
ATOM 2804 O O . LEU A 1 403 ? -10.441 0.142 30.916 1.00 25.25 403 LEU A O 1
ATOM 2809 N N . GLN A 1 404 ? -9.314 1.865 31.831 1.00 25.69 404 GLN A N 1
ATOM 2810 C CA . GLN A 1 404 ? -9.572 2.772 30.725 1.00 26.06 404 GLN A CA 1
ATOM 2811 C C . GLN A 1 404 ? -9.146 2.139 29.403 1.00 26.27 404 GLN A C 1
ATOM 2812 O O . GLN A 1 404 ? -9.922 2.091 28.447 1.00 26.31 404 GLN A O 1
ATOM 2818 N N . LYS A 1 405 ? -7.913 1.644 29.363 1.00 26.55 405 LYS A N 1
ATOM 2819 C CA . LYS A 1 405 ? -7.359 1.036 28.156 1.00 26.77 405 LYS A CA 1
ATOM 2820 C C . LYS A 1 405 ? -8.120 -0.222 27.739 1.00 27.02 405 LYS A C 1
ATOM 2821 O O . LYS A 1 405 ? -8.455 -0.396 26.567 1.00 26.93 405 LYS A O 1
ATOM 2827 N N . LYS A 1 406 ? -8.378 -1.102 28.702 1.00 27.36 406 LYS A N 1
ATOM 2828 C CA . LYS A 1 406 ? -9.132 -2.320 28.443 1.00 27.87 406 LYS A CA 1
ATOM 2829 C C . LYS A 1 406 ? -10.513 -1.974 27.901 1.00 28.21 406 LYS A C 1
ATOM 2830 O O . LYS A 1 406 ? -11.036 -2.650 27.016 1.00 28.16 406 LYS A O 1
ATOM 2836 N N . LYS A 1 407 ? -11.092 -0.907 28.444 1.00 28.68 407 LYS A N 1
ATOM 2837 C CA . LYS A 1 407 ? -12.397 -0.425 28.019 1.00 29.09 407 LYS A CA 1
ATOM 2838 C C . LYS A 1 407 ? -12.343 0.013 26.559 1.00 29.32 407 LYS A C 1
ATOM 2839 O O . LYS A 1 407 ? -13.243 -0.288 25.776 1.00 29.34 407 LYS A O 1
ATOM 2845 N N . GLU A 1 408 ? -11.274 0.716 26.195 1.00 29.56 408 GLU A N 1
ATOM 2846 C CA . GLU A 1 408 ? -11.090 1.180 24.824 1.00 29.79 408 GLU A CA 1
ATOM 2847 C C . GLU A 1 408 ? -10.811 0.023 23.869 1.00 29.83 408 GLU A C 1
ATOM 2848 O O . GLU A 1 408 ? -11.375 -0.037 22.776 1.00 29.86 408 GLU A O 1
ATOM 2854 N N . LEU A 1 409 ? -9.937 -0.890 24.283 1.00 29.88 409 LEU A N 1
ATOM 2855 C CA . LEU A 1 409 ? -9.608 -2.059 23.474 1.00 29.96 409 LEU A CA 1
ATOM 2856 C C . LEU A 1 409 ? -10.873 -2.797 23.052 1.00 30.03 409 LEU A C 1
ATOM 2857 O O . LEU A 1 409 ? -11.064 -3.106 21.877 1.00 30.02 409 LEU A O 1
ATOM 2862 N N . ILE A 1 410 ? -11.728 -3.081 24.026 1.00 30.17 410 ILE A N 1
ATOM 2863 C CA . ILE A 1 410 ? -13.007 -3.726 23.771 1.00 30.27 410 ILE A CA 1
ATOM 2864 C C . ILE A 1 410 ? -13.842 -2.924 22.774 1.00 30.37 410 ILE A C 1
ATOM 2865 O O . ILE A 1 410 ? -14.392 -3.478 21.823 1.00 30.35 410 ILE A O 1
ATOM 2870 N N . ASP A 1 411 ? -13.924 -1.616 22.994 1.00 30.58 411 ASP A N 1
ATOM 2871 C CA . ASP A 1 411 ? -14.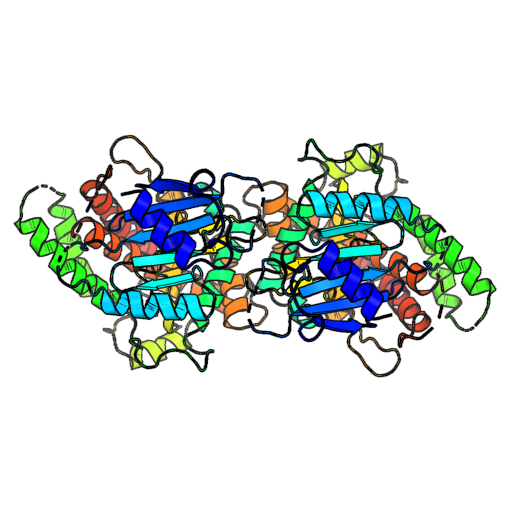727 -0.740 22.145 1.00 30.78 411 ASP A CA 1
ATOM 2872 C C . ASP A 1 411 ? -14.175 -0.637 20.725 1.00 30.91 411 ASP A C 1
ATOM 2873 O O . ASP A 1 411 ? -14.884 -0.234 19.803 1.00 31.00 411 ASP A O 1
ATOM 2878 N N . GLN A 1 412 ? -12.910 -1.002 20.553 1.00 31.04 412 GLN A N 1
ATOM 2879 C CA . GLN A 1 412 ? -12.267 -0.925 19.248 1.00 31.14 412 GLN A CA 1
ATOM 2880 C C . GLN A 1 412 ? -12.310 -2.264 18.521 1.00 31.19 412 GLN A C 1
ATOM 2881 O O . GLN A 1 412 ? -11.987 -2.347 17.336 1.00 31.23 412 GLN A O 1
ATOM 2887 N N . GLY A 1 413 ? -12.710 -3.312 19.234 1.00 31.21 413 GLY A N 1
ATOM 2888 C CA . GLY A 1 413 ? -12.763 -4.650 18.656 1.00 31.14 413 GLY A CA 1
ATOM 2889 C C . GLY A 1 413 ? -11.437 -5.382 18.752 1.00 31.14 413 GLY A C 1
ATOM 2890 O O . GLY A 1 413 ? -11.295 -6.494 18.247 1.00 31.15 413 GLY A O 1
ATOM 2891 N N . ILE A 1 414 ? -10.460 -4.753 19.398 1.00 31.15 414 ILE A N 1
ATOM 2892 C CA . ILE A 1 414 ? -9.160 -5.381 19.612 1.00 31.13 414 ILE A CA 1
ATOM 2893 C C . ILE A 1 414 ? -9.299 -6.569 20.561 1.00 31.13 414 ILE A C 1
ATOM 2894 O O . ILE A 1 414 ? -8.681 -7.614 20.358 1.00 31.08 414 ILE A O 1
ATOM 2899 N N . LEU A 1 415 ? -10.118 -6.400 21.595 1.00 31.22 415 LEU A N 1
ATOM 2900 C CA . LEU A 1 415 ? -10.472 -7.499 22.488 1.00 31.38 415 LEU A CA 1
ATOM 2901 C C . LEU A 1 415 ? -11.889 -7.976 22.188 1.00 31.53 415 LEU A C 1
ATOM 2902 O O . LEU A 1 415 ? -12.772 -7.165 21.912 1.00 31.40 415 LEU A O 1
ATOM 2907 N N . PRO A 1 416 ? -12.110 -9.299 22.241 1.00 31.74 416 PRO A N 1
ATOM 2908 C CA . PRO A 1 416 ? -11.065 -10.272 22.535 1.00 31.94 416 PRO A CA 1
ATOM 2909 C C . PRO A 1 416 ? -10.261 -10.625 21.290 1.00 32.16 416 PRO A C 1
ATOM 2910 O O . PRO A 1 416 ? -10.744 -10.450 20.172 1.00 32.25 416 PRO A O 1
ATOM 2914 N N . LEU A 1 417 ? -9.042 -11.118 21.487 1.00 32.40 417 LEU A N 1
ATOM 2915 C CA . LEU A 1 417 ? -8.176 -11.487 20.371 1.00 32.65 417 LEU A CA 1
ATOM 2916 C C . LEU A 1 417 ? -8.806 -12.545 19.474 1.00 32.81 417 LEU A C 1
ATOM 2917 O O . LEU A 1 417 ? -8.553 -12.578 18.271 1.00 32.88 417 LEU A O 1
ATOM 2922 N N . ASN A 1 418 ? -9.617 -13.415 20.065 1.00 33.02 418 ASN A N 1
ATOM 2923 C CA . ASN A 1 418 ? -10.192 -14.532 19.326 1.00 33.27 418 ASN A CA 1
ATOM 2924 C C . ASN A 1 418 ? -11.299 -14.100 18.373 1.00 33.36 418 ASN A C 1
ATOM 2925 O O . ASN A 1 418 ? -11.772 -14.895 17.564 1.00 33.45 418 ASN A O 1
ATOM 2930 N N . SER A 1 419 ? -11.710 -12.840 18.471 1.00 33.45 419 SER A N 1
ATOM 2931 C CA . SER A 1 419 ? -12.742 -12.317 17.585 1.00 33.58 419 SER A CA 1
ATOM 2932 C C . SER A 1 419 ? -12.165 -11.865 16.244 1.00 33.64 419 SER A C 1
ATOM 2933 O O . SER A 1 419 ? -12.913 -11.516 15.330 1.00 33.61 419 SER A O 1
ATOM 2936 N N . TRP A 1 420 ? -10.838 -11.879 16.126 1.00 33.72 420 TRP A N 1
ATOM 2937 C CA . TRP A 1 420 ? -10.181 -11.446 14.892 1.00 33.79 420 TRP A CA 1
ATOM 2938 C C . TRP A 1 420 ? -8.862 -12.171 14.608 1.00 33.90 420 TRP A C 1
ATOM 2939 O O . TRP A 1 420 ? -8.654 -12.692 13.511 1.00 33.97 420 TRP A O 1
ATOM 2950 N N . LEU A 1 421 ? -7.974 -12.197 15.597 1.00 33.93 421 LEU A N 1
ATOM 2951 C CA . LEU A 1 421 ? -6.620 -12.712 15.403 1.00 33.99 421 LEU A CA 1
ATOM 2952 C C . LEU A 1 421 ? -6.553 -13.974 14.543 1.00 34.04 421 LEU A C 1
ATOM 2953 O O . LEU A 1 421 ? -5.634 -14.136 13.743 1.00 33.95 421 LEU A O 1
ATOM 2958 N N . PHE A 1 422 ? -7.522 -14.867 14.711 1.00 34.23 422 PHE A N 1
ATOM 2959 C CA . PHE A 1 422 ? -7.489 -16.162 14.031 1.00 34.39 422 PHE A CA 1
ATOM 2960 C C . PHE A 1 422 ? -8.276 -16.175 12.722 1.00 34.44 422 PHE A C 1
ATOM 2961 O O . PHE A 1 422 ? -8.455 -17.229 12.111 1.00 34.41 422 PHE A O 1
ATOM 2969 N N . ASN A 1 423 ? -8.741 -15.005 12.295 1.00 34.53 423 ASN A N 1
ATOM 2970 C CA . ASN A 1 423 ? -9.500 -14.896 11.052 1.00 34.63 423 ASN A CA 1
ATOM 2971 C C . ASN A 1 423 ? -8.620 -14.390 9.913 1.00 34.68 423 ASN A C 1
ATOM 2972 O O . ASN A 1 423 ? -7.447 -14.754 9.812 1.00 34.68 423 ASN A O 1
ATOM 2974 N N . ASP B 1 50 ? 57.289 3.793 3.544 1.00 30.39 50 ASP B N 1
ATOM 2975 C CA . ASP B 1 50 ? 58.134 2.961 4.448 1.00 30.40 50 ASP B CA 1
ATOM 2976 C C . ASP B 1 50 ? 57.406 2.678 5.756 1.00 30.14 50 ASP B C 1
ATOM 2977 O O . ASP B 1 50 ? 56.795 3.570 6.342 1.00 30.20 50 ASP B O 1
ATOM 2982 N N . THR B 1 51 ? 57.482 1.432 6.210 1.00 29.80 51 THR B N 1
ATOM 2983 C CA . THR B 1 51 ? 56.787 1.008 7.421 1.00 29.52 51 THR B CA 1
ATOM 2984 C C . THR B 1 51 ? 57.375 1.598 8.699 1.00 29.34 51 THR B C 1
ATOM 2985 O O . THR B 1 51 ? 56.637 2.051 9.574 1.00 29.44 51 THR B O 1
ATOM 2989 N N . GLU B 1 52 ? 58.699 1.594 8.809 1.00 29.09 52 GLU B N 1
ATOM 2990 C CA . GLU B 1 52 ? 59.356 2.084 10.017 1.00 28.79 52 GLU B CA 1
ATOM 2991 C C . GLU B 1 52 ? 59.101 3.576 10.217 1.00 28.47 52 GLU B C 1
ATOM 2992 O O . GLU B 1 52 ? 59.022 4.055 11.348 1.00 28.52 52 GLU B O 1
ATOM 2998 N N . ILE B 1 53 ? 58.969 4.303 9.113 1.00 27.98 53 ILE B N 1
ATOM 2999 C CA . ILE B 1 53 ? 58.739 5.742 9.164 1.00 27.61 53 ILE B CA 1
ATOM 3000 C C . ILE B 1 53 ? 57.310 6.060 9.587 1.00 27.36 53 ILE B C 1
ATOM 3001 O O . ILE B 1 53 ? 57.056 7.072 10.241 1.00 27.29 53 ILE B O 1
ATOM 3006 N N . ILE B 1 54 ? 56.380 5.191 9.206 1.00 26.95 54 ILE B N 1
ATOM 3007 C CA . ILE B 1 54 ? 54.989 5.342 9.604 1.00 26.53 54 ILE B CA 1
ATOM 3008 C C . ILE B 1 54 ? 54.833 4.974 11.074 1.00 26.28 54 ILE B C 1
ATOM 3009 O O . ILE B 1 54 ? 54.078 5.610 11.810 1.00 26.12 54 ILE B O 1
ATOM 3014 N N . ILE B 1 55 ? 55.564 3.946 11.493 1.00 25.92 55 ILE B N 1
ATOM 3015 C CA . ILE B 1 55 ? 55.529 3.482 12.874 1.00 25.59 55 ILE B CA 1
ATOM 3016 C C . ILE B 1 55 ? 56.179 4.486 13.827 1.00 25.37 55 ILE B C 1
ATOM 3017 O O . ILE B 1 55 ? 55.696 4.705 14.938 1.00 25.33 55 ILE B O 1
ATOM 3022 N N . GLY B 1 56 ? 57.269 5.104 13.385 1.00 25.06 56 GLY B N 1
ATOM 3023 C CA . GLY B 1 56 ? 57.906 6.155 14.169 1.00 24.74 56 GLY B CA 1
ATOM 3024 C C . GLY B 1 56 ? 56.976 7.343 14.339 1.00 24.45 56 GLY B C 1
ATOM 3025 O O . GLY B 1 56 ? 56.847 7.894 15.430 1.00 24.53 56 GLY B O 1
ATOM 3026 N N . ILE B 1 57 ? 56.323 7.733 13.250 1.00 24.23 57 ILE B N 1
ATOM 3027 C CA . ILE B 1 57 ? 55.383 8.847 13.272 1.00 23.88 57 ILE B CA 1
ATOM 3028 C C . ILE B 1 57 ? 54.189 8.558 14.178 1.00 23.80 57 ILE B C 1
ATOM 3029 O O . ILE B 1 57 ? 53.667 9.460 14.834 1.00 23.71 57 ILE B O 1
ATOM 3034 N N . CYS B 1 58 ? 53.768 7.297 14.219 1.00 23.69 58 CYS B N 1
ATOM 3035 C CA . CYS B 1 58 ? 52.619 6.893 15.025 1.00 23.57 58 CYS B CA 1
ATOM 3036 C C . CYS B 1 58 ? 52.919 6.874 16.524 1.00 23.68 58 CYS B C 1
ATOM 3037 O O . CYS B 1 58 ? 52.152 7.416 17.321 1.00 23.52 58 CYS B O 1
ATOM 3040 N N . ARG B 1 59 ? 54.032 6.253 16.910 1.00 23.85 59 ARG B N 1
ATOM 3041 C CA . ARG B 1 59 ? 54.363 6.139 18.327 1.00 24.06 59 ARG B CA 1
ATOM 3042 C C . ARG B 1 59 ? 54.614 7.513 18.934 1.00 24.20 59 ARG B C 1
ATOM 3043 O O . ARG B 1 59 ? 54.447 7.712 20.136 1.00 24.32 59 ARG B O 1
ATOM 3051 N N . LYS B 1 60 ? 55.008 8.460 18.091 1.00 24.36 60 LYS B N 1
ATOM 3052 C CA . LYS B 1 60 ? 55.381 9.790 18.554 1.00 24.51 60 LYS B CA 1
ATOM 3053 C C . LYS B 1 60 ? 54.174 10.701 18.748 1.00 24.45 60 LYS B C 1
ATOM 3054 O O . LYS B 1 60 ? 54.202 11.618 19.570 1.00 24.44 60 LYS B O 1
ATOM 3060 N N . ASN B 1 61 ? 53.112 10.443 17.994 1.00 24.41 61 ASN B N 1
ATOM 3061 C CA . ASN B 1 61 ? 51.974 11.353 17.953 1.00 24.35 61 ASN B CA 1
ATOM 3062 C C . ASN B 1 61 ? 50.675 10.769 18.500 1.00 24.32 61 ASN B C 1
ATOM 3063 O O . ASN B 1 61 ? 49.767 11.509 18.877 1.00 24.45 61 ASN B O 1
ATOM 3068 N N . ILE B 1 62 ? 50.585 9.444 18.544 1.00 24.30 62 ILE B N 1
ATOM 3069 C CA . ILE B 1 62 ? 49.382 8.783 19.044 1.00 24.19 62 ILE B CA 1
ATOM 3070 C C . ILE B 1 62 ? 49.485 8.501 20.538 1.00 24.27 62 ILE B C 1
ATOM 3071 O O . ILE B 1 62 ? 50.280 7.667 20.960 1.00 24.24 62 ILE B O 1
ATOM 3076 N N . PRO B 1 63 ? 48.665 9.189 21.343 1.00 24.42 63 PRO B N 1
ATOM 3077 C CA . PRO B 1 63 ? 48.684 9.015 22.791 1.00 24.55 63 PRO B CA 1
ATOM 3078 C C . PRO B 1 63 ? 48.674 7.542 23.189 1.00 24.70 63 PRO B C 1
ATOM 3079 O O . PRO B 1 63 ? 47.821 6.784 22.729 1.00 24.79 63 PRO B O 1
ATOM 3083 N N . GLY B 1 64 ? 49.623 7.146 24.032 1.00 24.88 64 GLY B N 1
ATOM 3084 C CA . GLY B 1 64 ? 49.689 5.779 24.537 1.00 25.06 64 GLY B CA 1
ATOM 3085 C C . GLY B 1 64 ? 50.622 4.874 23.752 1.00 25.29 64 GLY B C 1
ATOM 3086 O O . GLY B 1 64 ? 51.043 3.824 24.246 1.00 25.27 64 GLY B O 1
ATOM 3087 N N . TRP B 1 65 ? 50.949 5.283 22.529 1.00 25.37 65 TRP B N 1
ATOM 3088 C CA . TRP B 1 65 ? 51.762 4.468 21.630 1.00 25.58 65 TRP B CA 1
ATOM 3089 C C . TRP B 1 65 ? 53.254 4.682 21.856 1.00 25.93 65 TRP B C 1
ATOM 3090 O O . TRP B 1 65 ? 54.080 3.893 21.396 1.00 25.91 65 TRP B O 1
ATOM 3101 N N . LYS B 1 66 ? 53.593 5.757 22.560 1.00 26.38 66 LYS B N 1
ATOM 3102 C CA . LYS B 1 66 ? 54.988 6.124 22.782 1.00 26.89 66 LYS B CA 1
ATOM 3103 C C . LYS B 1 66 ? 55.870 4.930 23.161 1.00 27.08 66 LYS B C 1
ATOM 3104 O O . LYS B 1 66 ? 56.911 4.704 22.548 1.00 27.14 66 LYS B O 1
ATOM 3110 N N . GLU B 1 67 ? 55.449 4.167 24.163 1.00 27.37 67 GLU B N 1
ATOM 3111 C CA . GLU B 1 67 ? 56.293 3.105 24.712 1.00 27.81 67 GLU B CA 1
ATOM 3112 C C . GLU B 1 67 ? 56.077 1.730 24.084 1.00 27.80 67 GLU B C 1
ATOM 3113 O O . GLU B 1 67 ? 56.755 0.770 24.444 1.00 27.92 67 GLU B O 1
ATOM 3119 N N . ILE B 1 68 ? 55.140 1.634 23.148 1.00 27.82 68 ILE B N 1
ATOM 3120 C CA . ILE B 1 68 ? 54.823 0.353 22.526 1.00 27.78 68 ILE B CA 1
ATOM 3121 C C . ILE B 1 68 ? 55.919 -0.099 21.564 1.00 27.80 68 ILE B C 1
ATOM 3122 O O . ILE B 1 68 ? 56.334 0.657 20.683 1.00 27.84 68 ILE B O 1
ATOM 3127 N N . ASN B 1 69 ? 56.384 -1.333 21.736 1.00 27.80 69 ASN B N 1
ATOM 3128 C CA . ASN B 1 69 ? 57.415 -1.890 20.867 1.00 27.80 69 ASN B CA 1
ATOM 3129 C C . ASN B 1 69 ? 56.895 -2.119 19.451 1.00 27.83 69 ASN B C 1
ATOM 3130 O O . ASN B 1 69 ? 55.779 -2.607 19.256 1.00 27.77 69 ASN B O 1
ATOM 3135 N N . GLU B 1 70 ? 57.713 -1.769 18.465 1.00 27.80 70 GLU B N 1
ATOM 3136 C CA . GLU B 1 70 ? 57.299 -1.844 17.069 1.00 27.75 70 GLU B CA 1
ATOM 3137 C C . GLU B 1 70 ? 56.836 -3.249 16.679 1.00 27.55 70 GLU B C 1
ATOM 3138 O O . GLU B 1 70 ? 56.045 -3.415 15.749 1.00 27.48 70 GLU B O 1
ATOM 3144 N N . SER B 1 71 ? 57.326 -4.257 17.393 1.00 27.35 71 SER B N 1
ATOM 3145 C CA . SER B 1 71 ? 56.987 -5.641 17.077 1.00 27.17 71 SER B CA 1
ATOM 3146 C C . SER B 1 71 ? 55.500 -5.926 17.284 1.00 27.14 71 SER B C 1
ATOM 3147 O O . SER B 1 71 ? 54.979 -6.925 16.788 1.00 27.03 71 SER B O 1
ATOM 3150 N N . TYR B 1 72 ? 54.823 -5.046 18.016 1.00 27.13 72 TYR B N 1
ATOM 3151 C CA . TYR B 1 72 ? 53.398 -5.215 18.295 1.00 27.14 72 TYR B CA 1
ATOM 3152 C C . TYR B 1 72 ? 52.547 -4.313 17.408 1.00 26.99 72 TYR B C 1
ATOM 3153 O O . TYR B 1 72 ? 51.334 -4.210 17.589 1.00 26.95 72 TYR B O 1
ATOM 3162 N N . ILE B 1 73 ? 53.193 -3.661 16.449 1.00 26.90 73 ILE B N 1
ATOM 3163 C CA . ILE B 1 73 ? 52.500 -2.776 15.525 1.00 26.73 73 ILE B CA 1
ATOM 3164 C C . ILE B 1 73 ? 52.547 -3.334 14.109 1.00 26.81 73 ILE B C 1
ATOM 3165 O O . ILE B 1 73 ? 53.609 -3.722 13.621 1.00 26.78 73 ILE B O 1
ATOM 3170 N N . GLU B 1 74 ? 51.395 -3.377 13.447 1.00 26.86 74 GLU B N 1
ATOM 3171 C CA . GLU B 1 74 ? 51.351 -3.838 12.066 1.00 26.96 74 GLU B CA 1
ATOM 3172 C C . GLU B 1 74 ? 50.801 -2.764 11.135 1.00 26.91 74 GLU B C 1
ATOM 3173 O O . GLU B 1 74 ? 49.707 -2.243 11.348 1.00 26.93 74 GLU B O 1
ATOM 3179 N N . VAL B 1 75 ? 51.572 -2.437 10.104 1.00 26.94 75 VAL B N 1
ATOM 3180 C CA . VAL B 1 75 ? 51.126 -1.520 9.067 1.00 26.96 75 VAL B CA 1
ATOM 3181 C C . VAL B 1 75 ? 50.667 -2.313 7.851 1.00 27.05 75 VAL B C 1
ATOM 3182 O O . VAL B 1 75 ? 51.439 -3.081 7.277 1.00 27.10 75 VAL B O 1
ATOM 3186 N N . LYS B 1 76 ? 49.412 -2.130 7.457 1.00 27.08 76 LYS B N 1
ATOM 3187 C CA . LYS B 1 76 ? 48.892 -2.842 6.300 1.00 27.19 76 LYS B CA 1
ATOM 3188 C C . LYS B 1 76 ? 48.182 -1.876 5.355 1.00 27.19 76 LYS B C 1
ATOM 3189 O O . LYS B 1 76 ? 47.149 -1.299 5.695 1.00 27.19 76 LYS B O 1
ATOM 3195 N N . GLN B 1 77 ? 48.755 -1.692 4.170 1.00 27.21 77 GLN B N 1
ATOM 3196 C CA . GLN B 1 77 ? 48.203 -0.764 3.192 1.00 27.23 77 GLN B CA 1
ATOM 3197 C C . GLN B 1 77 ? 46.946 -1.311 2.528 1.00 27.32 77 GLN B C 1
ATOM 3198 O O . GLN B 1 77 ? 46.909 -2.465 2.099 1.00 27.37 77 GLN B O 1
ATOM 3204 N N . ILE B 1 78 ? 45.916 -0.475 2.455 1.00 27.38 78 ILE B N 1
ATOM 3205 C CA . ILE B 1 78 ? 44.688 -0.827 1.756 1.00 27.47 78 ILE B CA 1
ATOM 3206 C C . ILE B 1 78 ? 44.621 -0.032 0.462 1.00 27.60 78 ILE B C 1
ATOM 3207 O O . ILE B 1 78 ? 45.066 1.112 0.409 1.00 27.62 78 ILE B O 1
ATOM 3212 N N . PHE B 1 79 ? 44.070 -0.642 -0.582 1.00 27.86 79 PHE B N 1
ATOM 3213 C CA . PHE B 1 79 ? 44.071 -0.030 -1.903 1.00 27.99 79 PHE B CA 1
ATOM 3214 C C . PHE B 1 79 ? 42.658 0.176 -2.433 1.00 28.25 79 PHE B C 1
ATOM 3215 O O . PHE B 1 79 ? 42.433 0.197 -3.643 1.00 28.40 79 PHE B O 1
ATOM 3223 N N . SER B 1 80 ? 41.707 0.329 -1.519 1.00 28.40 80 SER B N 1
ATOM 3224 C CA . SER B 1 80 ? 40.322 0.571 -1.894 1.00 28.55 80 SER B CA 1
ATOM 3225 C C . SER B 1 80 ? 40.105 2.039 -2.252 1.00 28.43 80 SER B C 1
ATOM 3226 O O . SER B 1 80 ? 39.039 2.418 -2.740 1.00 28.47 80 SER B O 1
ATOM 3229 N N . GLY B 1 81 ? 41.124 2.858 -2.007 1.00 28.28 81 GLY B N 1
ATOM 3230 C CA . GLY B 1 81 ? 41.054 4.288 -2.290 1.00 27.92 81 GLY B CA 1
ATOM 3231 C C . GLY B 1 81 ? 41.318 4.615 -3.747 1.00 27.66 81 GLY B C 1
ATOM 3232 O O . GLY B 1 81 ? 41.569 3.724 -4.557 1.00 27.65 81 GLY B O 1
ATOM 3233 N N . LEU B 1 82 ? 41.276 5.901 -4.078 1.00 27.44 82 LEU B N 1
ATOM 3234 C CA . LEU B 1 82 ? 41.368 6.332 -5.468 1.00 27.18 82 LEU B CA 1
ATOM 3235 C C . LEU B 1 82 ? 42.489 7.347 -5.691 1.00 27.00 82 LEU B C 1
ATOM 3236 O O . LEU B 1 82 ? 42.935 7.548 -6.821 1.00 26.93 82 LEU B O 1
ATOM 3241 N N . THR B 1 83 ? 42.945 7.979 -4.612 1.00 26.73 83 THR B N 1
ATOM 3242 C CA . THR B 1 83 ? 43.913 9.068 -4.715 1.00 26.52 83 THR B CA 1
ATOM 3243 C C . THR B 1 83 ? 45.082 8.934 -3.745 1.00 26.33 83 THR B C 1
ATOM 3244 O O . THR B 1 83 ? 46.241 9.062 -4.135 1.00 26.28 83 THR B O 1
ATOM 3248 N N . ASN B 1 84 ? 44.768 8.693 -2.478 1.00 26.12 84 ASN B N 1
ATOM 3249 C CA . ASN B 1 84 ? 45.770 8.736 -1.421 1.00 25.95 84 ASN B CA 1
ATOM 3250 C C . ASN B 1 84 ? 46.285 7.363 -1.015 1.00 25.79 84 ASN B C 1
ATOM 3251 O O . ASN B 1 84 ? 45.671 6.342 -1.322 1.00 25.70 84 ASN B O 1
ATOM 3256 N N . GLN B 1 85 ? 47.420 7.349 -0.325 1.00 25.58 85 GLN B N 1
ATOM 3257 C CA . GLN B 1 85 ? 47.969 6.114 0.216 1.00 25.41 85 GLN B CA 1
ATOM 3258 C C . GLN B 1 85 ? 47.407 5.891 1.612 1.00 25.16 85 GLN B C 1
ATOM 3259 O O . GLN B 1 85 ? 47.678 6.661 2.529 1.00 25.18 85 GLN B O 1
ATOM 3265 N N . LEU B 1 86 ? 46.613 4.838 1.768 1.00 24.86 86 LEU B N 1
ATOM 3266 C CA . LEU B 1 86 ? 45.965 4.563 3.041 1.00 24.50 86 LEU B CA 1
ATOM 3267 C C . LEU B 1 86 ? 46.565 3.340 3.717 1.00 24.36 86 LEU B C 1
ATOM 3268 O O . LEU B 1 86 ? 46.879 2.343 3.067 1.00 24.22 86 LEU B O 1
ATOM 3273 N N . PHE B 1 87 ? 46.723 3.425 5.031 1.00 24.30 87 PHE B N 1
ATOM 3274 C CA . PHE B 1 87 ? 47.246 2.313 5.808 1.00 24.29 87 PHE B CA 1
ATOM 3275 C C . PHE B 1 87 ? 46.424 2.139 7.071 1.00 24.35 87 PHE B C 1
ATOM 3276 O O . PHE B 1 87 ? 46.068 3.115 7.728 1.00 24.27 87 PHE B O 1
ATOM 3284 N N . VAL B 1 88 ? 46.119 0.893 7.409 1.00 24.57 88 VAL B N 1
ATOM 3285 C CA . VAL B 1 88 ? 45.524 0.601 8.698 1.00 24.85 88 VAL B CA 1
ATOM 3286 C C . VAL B 1 88 ? 46.634 0.154 9.640 1.00 25.16 88 VAL B C 1
ATOM 3287 O O . VAL B 1 88 ? 47.270 -0.877 9.420 1.00 25.09 88 VAL B O 1
ATOM 3291 N N . VAL B 1 89 ? 46.874 0.948 10.678 1.00 25.55 89 VAL B N 1
ATOM 3292 C CA . VAL B 1 89 ? 47.925 0.649 11.639 1.00 25.98 89 VAL B CA 1
ATOM 3293 C C . VAL B 1 89 ? 47.314 0.155 12.942 1.00 26.38 89 VAL B C 1
ATOM 3294 O O . VAL B 1 89 ? 46.673 0.917 13.664 1.00 26.38 89 VAL B O 1
ATOM 3298 N N . SER B 1 90 ? 47.517 -1.123 13.238 1.00 26.96 90 SER B N 1
ATOM 3299 C CA . SER B 1 90 ? 46.903 -1.738 14.407 1.00 27.59 90 SER B CA 1
ATOM 3300 C C . SER B 1 90 ? 47.930 -2.180 15.442 1.00 28.02 90 SER B C 1
ATOM 3301 O O . SER B 1 90 ? 49.098 -2.401 15.126 1.00 28.00 90 SER B O 1
ATOM 3304 N N . ILE B 1 91 ? 47.477 -2.298 16.685 1.00 28.68 91 ILE B N 1
ATOM 3305 C CA . ILE B 1 91 ? 48.255 -2.942 17.730 1.00 29.34 91 ILE B CA 1
ATOM 3306 C C . ILE B 1 91 ? 47.761 -4.379 17.841 1.00 29.79 91 ILE B C 1
ATOM 3307 O O . ILE B 1 91 ? 46.589 -4.617 18.130 1.00 29.82 91 ILE B O 1
ATOM 3312 N N . VAL B 1 92 ? 48.653 -5.334 17.602 1.00 30.45 92 VAL B N 1
ATOM 3313 C CA . VAL B 1 92 ? 48.261 -6.739 17.520 1.00 31.04 92 VAL B CA 1
ATOM 3314 C C . VAL B 1 92 ? 48.314 -7.471 18.860 1.00 31.49 92 VAL B C 1
ATOM 3315 O O . VAL B 1 92 ? 47.889 -8.622 18.959 1.00 31.55 92 VAL B O 1
ATOM 3319 N N . ASN B 1 93 ? 48.837 -6.806 19.886 1.00 32.08 93 ASN B N 1
ATOM 3320 C CA . ASN B 1 93 ? 48.888 -7.390 21.224 1.00 32.62 93 ASN B CA 1
ATOM 3321 C C . ASN B 1 93 ? 47.738 -6.901 22.098 1.00 32.97 93 ASN B C 1
ATOM 3322 O O . ASN B 1 93 ? 47.594 -5.702 22.334 1.00 33.06 93 ASN B O 1
ATOM 3327 N N . GLU B 1 94 ? 46.922 -7.836 22.578 1.00 33.33 94 GLU B N 1
ATOM 3328 C CA . GLU B 1 94 ? 45.775 -7.495 23.413 1.00 33.69 94 GLU B CA 1
ATOM 3329 C C . GLU B 1 94 ? 46.207 -7.013 24.795 1.00 33.70 94 GLU B C 1
ATOM 3330 O O . GLU B 1 94 ? 45.513 -6.212 25.427 1.00 33.77 94 GLU B O 1
ATOM 3336 N N . LEU B 1 100 ? 44.266 1.278 25.520 1.00 28.33 100 LEU B N 1
ATOM 3337 C CA . LEU B 1 100 ? 44.482 2.189 24.401 1.00 28.22 100 LEU B CA 1
ATOM 3338 C C . LEU B 1 100 ? 43.163 2.717 23.854 1.00 28.13 100 LEU B C 1
ATOM 3339 O O . LEU B 1 100 ? 42.274 1.943 23.491 1.00 28.06 100 LEU B O 1
ATOM 3344 N N . LYS B 1 101 ? 43.040 4.039 23.794 1.00 27.97 101 LYS B N 1
ATOM 3345 C CA . LYS B 1 101 ? 41.865 4.657 23.201 1.00 27.80 101 LYS B CA 1
ATOM 3346 C C . LYS B 1 101 ? 41.866 4.445 21.692 1.00 27.57 101 LYS B C 1
ATOM 3347 O O . LYS B 1 101 ? 40.813 4.438 21.057 1.00 27.59 101 LYS B O 1
ATOM 3353 N N . HIS B 1 102 ? 43.056 4.268 21.125 1.00 27.29 102 HIS B N 1
ATOM 3354 C CA . HIS B 1 102 ? 43.198 4.071 19.685 1.00 27.01 102 HIS B CA 1
ATOM 3355 C C . HIS B 1 102 ? 44.089 2.876 19.368 1.00 26.80 102 HIS B C 1
ATOM 3356 O O . HIS B 1 102 ? 45.276 3.042 19.086 1.00 26.75 102 HIS B O 1
ATOM 3363 N N . PRO B 1 103 ? 43.517 1.664 19.415 1.00 26.66 103 PRO B N 1
ATOM 3364 C CA . PRO B 1 103 ? 44.234 0.438 19.075 1.00 26.55 103 PRO B CA 1
ATOM 3365 C C . PRO B 1 103 ? 44.493 0.336 17.574 1.00 26.37 103 PRO B C 1
ATOM 3366 O O . PRO B 1 103 ? 45.504 -0.226 17.154 1.00 26.32 103 PRO B O 1
ATOM 3370 N N . ARG B 1 104 ? 43.576 0.876 16.779 1.00 26.23 104 ARG B N 1
ATOM 3371 C CA . ARG B 1 104 ? 43.743 0.937 15.332 1.00 26.07 104 ARG B CA 1
ATOM 3372 C C . ARG B 1 104 ? 43.590 2.377 14.860 1.00 25.65 104 ARG B C 1
ATOM 3373 O O . ARG B 1 104 ? 42.773 3.125 15.392 1.00 25.62 104 ARG B O 1
ATOM 3381 N N . ILE B 1 105 ? 44.385 2.768 13.871 1.00 25.18 105 ILE B N 1
ATOM 3382 C CA . ILE B 1 105 ? 44.261 4.095 13.283 1.00 24.83 105 ILE B CA 1
ATOM 3383 C C . ILE B 1 105 ? 44.344 4.028 11.765 1.00 24.70 105 ILE B C 1
ATOM 3384 O O . ILE B 1 105 ? 44.742 3.008 11.199 1.00 24.65 105 ILE B O 1
ATOM 3389 N N . LEU B 1 106 ? 43.955 5.120 11.115 1.00 24.54 106 LEU B N 1
ATOM 3390 C CA . LEU B 1 106 ? 43.999 5.216 9.663 1.00 24.49 106 LEU B CA 1
ATOM 3391 C C . LEU B 1 106 ? 45.074 6.222 9.269 1.00 24.49 106 LEU B C 1
ATOM 3392 O O . LEU B 1 106 ? 44.959 7.410 9.563 1.00 24.41 106 LEU B O 1
ATOM 3397 N N . PHE B 1 107 ? 46.130 5.738 8.623 1.00 24.68 107 PHE B N 1
ATOM 3398 C CA . PHE B 1 107 ? 47.239 6.600 8.223 1.00 24.87 107 PHE B CA 1
ATOM 3399 C C . PHE B 1 107 ? 47.057 7.051 6.781 1.00 25.07 107 PHE B C 1
ATOM 3400 O O . PHE B 1 107 ? 47.130 6.244 5.858 1.00 25.10 107 PHE B O 1
ATOM 3408 N N . ARG B 1 108 ? 46.825 8.346 6.594 1.00 25.33 108 ARG B N 1
ATOM 3409 C CA . ARG B 1 108 ? 46.536 8.885 5.271 1.00 25.68 108 ARG B CA 1
ATOM 3410 C C . ARG B 1 108 ? 47.670 9.757 4.742 1.00 26.09 108 ARG B C 1
ATOM 3411 O O . ARG B 1 108 ? 48.037 10.756 5.358 1.00 26.05 108 ARG B O 1
ATOM 3419 N N . ILE B 1 109 ? 48.219 9.372 3.594 1.00 26.66 109 ILE B N 1
ATOM 3420 C CA . ILE B 1 109 ? 49.227 10.179 2.919 1.00 27.29 109 ILE B CA 1
ATOM 3421 C C . ILE B 1 109 ? 48.650 10.774 1.635 1.00 27.78 109 ILE B C 1
ATOM 3422 O O . ILE B 1 109 ? 48.198 10.046 0.755 1.00 27.84 109 ILE B O 1
ATOM 3427 N N . TYR B 1 110 ? 48.664 12.099 1.537 1.00 28.41 110 TYR B N 1
ATOM 3428 C CA . TYR B 1 110 ? 48.038 12.785 0.4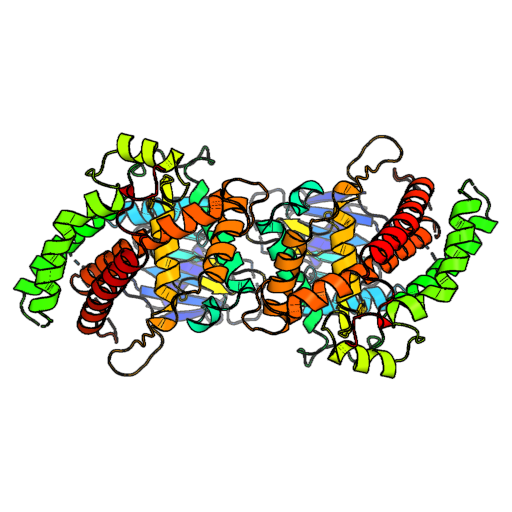11 1.00 29.04 110 TYR B CA 1
ATOM 3429 C C . TYR B 1 110 ? 48.763 12.531 -0.907 1.00 29.50 110 TYR B C 1
ATOM 3430 O O . TYR B 1 110 ? 49.935 12.880 -1.060 1.00 29.60 110 TYR B O 1
ATOM 3439 N N . GLY B 1 111 ? 48.059 11.924 -1.855 1.00 29.99 111 GLY B N 1
ATOM 3440 C CA . GLY B 1 111 ? 48.580 11.755 -3.204 1.00 30.72 111 GLY B CA 1
ATOM 3441 C C . GLY B 1 111 ? 48.112 12.906 -4.072 1.00 31.25 111 GLY B C 1
ATOM 3442 O O . GLY B 1 111 ? 47.320 13.734 -3.629 1.00 31.30 111 GLY B O 1
ATOM 3443 N N . LYS B 1 112 ? 48.603 12.970 -5.306 1.00 31.84 112 LYS B N 1
ATOM 3444 C CA . LYS B 1 112 ? 48.164 14.012 -6.230 1.00 32.45 112 LYS B CA 1
ATOM 3445 C C . LYS B 1 112 ? 46.800 13.657 -6.819 1.00 32.81 112 LYS B C 1
ATOM 3446 O O . LYS B 1 112 ? 46.607 12.560 -7.341 1.00 32.87 112 LYS B O 1
ATOM 3452 N N . HIS B 1 113 ? 45.857 14.589 -6.725 1.00 33.27 113 HIS B N 1
ATOM 3453 C CA . HIS B 1 113 ? 44.488 14.340 -7.167 1.00 33.72 113 HIS B CA 1
ATOM 3454 C C . HIS B 1 113 ? 44.313 14.628 -8.655 1.00 33.88 113 HIS B C 1
ATOM 3455 O O . HIS B 1 113 ? 44.945 15.535 -9.203 1.00 33.93 113 HIS B O 1
ATOM 3462 N N . VAL B 1 114 ? 43.444 13.855 -9.301 1.00 34.10 114 VAL B N 1
ATOM 3463 C CA . VAL B 1 114 ? 43.195 13.996 -10.733 1.00 34.28 114 VAL B CA 1
ATOM 3464 C C . VAL B 1 114 ? 42.582 15.353 -11.068 1.00 34.30 114 VAL B C 1
ATOM 3465 O O . VAL B 1 114 ? 41.895 15.956 -10.242 1.00 34.42 114 VAL B O 1
ATOM 3469 N N . PHE B 1 117 ? 39.927 21.124 -12.047 1.00 38.14 117 PHE B N 1
ATOM 3470 C CA . PHE B 1 117 ? 39.527 22.217 -11.170 1.00 38.14 117 PHE B CA 1
ATOM 3471 C C . PHE B 1 117 ? 39.357 21.731 -9.733 1.00 38.06 117 PHE B C 1
ATOM 3472 O O . PHE B 1 117 ? 38.454 22.173 -9.023 1.00 38.08 117 PHE B O 1
ATOM 3480 N N . TYR B 1 118 ? 40.231 20.822 -9.313 1.00 37.93 118 TYR B N 1
ATOM 3481 C CA . TYR B 1 118 ? 40.178 20.266 -7.965 1.00 37.78 118 TYR B CA 1
ATOM 3482 C C . TYR B 1 118 ? 41.034 21.067 -6.985 1.00 37.59 118 TYR B C 1
ATOM 3483 O O . TYR B 1 118 ? 42.209 21.331 -7.246 1.00 37.64 118 TYR B O 1
ATOM 3492 N N . ASP B 1 119 ? 40.443 21.442 -5.854 1.00 37.27 119 ASP B N 1
ATOM 3493 C CA . ASP B 1 119 ? 41.144 22.237 -4.851 1.00 36.95 119 ASP B CA 1
ATOM 3494 C C . ASP B 1 119 ? 41.300 21.472 -3.541 1.00 36.64 119 ASP B C 1
ATOM 3495 O O . ASP B 1 119 ? 40.337 21.308 -2.789 1.00 36.64 119 ASP B O 1
ATOM 3500 N N . SER B 1 120 ? 42.520 21.018 -3.269 1.00 36.14 120 SER B N 1
ATOM 3501 C CA . SER B 1 120 ? 42.792 20.210 -2.085 1.00 35.69 120 SER B CA 1
ATOM 3502 C C . SER B 1 120 ? 42.753 21.017 -0.787 1.00 35.33 120 SER B C 1
ATOM 3503 O O . SER B 1 120 ? 42.515 20.465 0.287 1.00 35.30 120 SER B O 1
ATOM 3506 N N . LYS B 1 121 ? 42.985 22.322 -0.888 1.00 34.86 121 LYS B N 1
ATOM 3507 C CA . LYS B 1 121 ? 42.985 23.186 0.291 1.00 34.33 121 LYS B CA 1
ATOM 3508 C C . LYS B 1 121 ? 41.597 23.287 0.923 1.00 33.83 121 LYS B C 1
ATOM 3509 O O . LYS B 1 121 ? 41.454 23.211 2.143 1.00 33.77 121 LYS B O 1
ATOM 3515 N N . VAL B 1 122 ? 40.574 23.454 0.091 1.00 33.24 122 VAL B N 1
ATOM 3516 C CA . VAL B 1 122 ? 39.207 23.574 0.591 1.00 32.68 122 VAL B CA 1
ATOM 3517 C C . VAL B 1 122 ? 38.704 22.252 1.174 1.00 32.24 122 VAL B C 1
ATOM 3518 O O . VAL B 1 122 ? 38.070 22.235 2.229 1.00 32.22 122 VAL B O 1
ATOM 3522 N N . GLU B 1 123 ? 38.992 21.149 0.488 1.00 31.64 123 GLU B N 1
ATOM 3523 C CA . GLU B 1 123 ? 38.581 19.831 0.962 1.00 31.13 123 GLU B CA 1
ATOM 3524 C C . GLU B 1 123 ? 39.152 19.521 2.343 1.00 30.64 123 GLU B C 1
ATOM 3525 O O . GLU B 1 123 ? 38.463 18.971 3.198 1.00 30.51 123 GLU B O 1
ATOM 3531 N N . LEU B 1 124 ? 40.417 19.869 2.554 1.00 30.04 124 LEU B N 1
ATOM 3532 C CA . LEU B 1 124 ? 41.061 19.635 3.839 1.00 29.46 124 LEU B CA 1
ATOM 3533 C C . LEU B 1 124 ? 40.455 20.538 4.902 1.00 29.05 124 LEU B C 1
ATOM 3534 O O . LEU B 1 124 ? 40.252 20.127 6.045 1.00 28.94 124 LEU B O 1
ATOM 3539 N N . ASP B 1 125 ? 40.169 21.774 4.511 1.00 28.54 125 ASP B N 1
ATOM 3540 C CA . ASP B 1 125 ? 39.587 22.751 5.416 1.00 28.07 125 ASP B CA 1
ATOM 3541 C C . ASP B 1 125 ? 38.243 22.265 5.944 1.00 27.59 125 ASP B C 1
ATOM 3542 O O . ASP B 1 125 ? 37.956 22.378 7.135 1.00 27.54 125 ASP B O 1
ATOM 3547 N N . VAL B 1 126 ? 37.423 21.721 5.048 1.00 26.93 126 VAL B N 1
ATOM 3548 C CA . VAL B 1 126 ? 36.102 21.224 5.414 1.00 26.22 126 VAL B CA 1
ATOM 3549 C C . VAL B 1 126 ? 36.194 19.988 6.305 1.00 25.89 126 VAL B C 1
ATOM 3550 O O . VAL B 1 126 ? 35.473 19.870 7.296 1.00 25.81 126 VAL B O 1
ATOM 3554 N N . PHE B 1 127 ? 37.082 19.066 5.949 1.00 25.38 127 PHE B N 1
ATOM 3555 C CA . PHE B 1 127 ? 37.250 17.844 6.725 1.00 25.00 127 PHE B CA 1
ATOM 3556 C C . PHE B 1 127 ? 37.657 18.126 8.171 1.00 24.75 127 PHE B C 1
ATOM 3557 O O . PHE B 1 127 ? 37.131 17.512 9.100 1.00 24.74 127 PHE B O 1
ATOM 3565 N N . ARG B 1 128 ? 38.593 19.052 8.360 1.00 24.40 128 ARG B N 1
ATOM 3566 C CA . ARG B 1 128 ? 39.069 19.376 9.705 1.00 24.15 128 ARG B CA 1
ATOM 3567 C C . ARG B 1 128 ? 37.942 19.884 10.599 1.00 23.81 128 ARG B C 1
ATOM 3568 O O . ARG B 1 128 ? 37.903 19.583 11.791 1.00 23.75 128 ARG B O 1
ATOM 3576 N N . TYR B 1 129 ? 37.027 20.654 10.020 1.00 23.44 129 TYR B N 1
ATOM 3577 C CA . TYR B 1 129 ? 35.874 21.144 10.762 1.00 23.12 129 TYR B CA 1
ATOM 3578 C C . TYR B 1 129 ? 34.965 19.986 11.161 1.00 22.95 129 TYR B C 1
ATOM 3579 O O . TYR B 1 129 ? 34.651 19.802 12.338 1.00 22.91 129 TYR B O 1
ATOM 3588 N N . LEU B 1 130 ? 34.547 19.208 10.168 1.00 22.76 130 LEU B N 1
ATOM 3589 C CA . LEU B 1 130 ? 33.693 18.054 10.403 1.00 22.53 130 LEU B CA 1
ATOM 3590 C C . LEU B 1 130 ? 34.319 17.123 11.434 1.00 22.47 130 LEU B C 1
ATOM 3591 O O . LEU B 1 130 ? 33.624 16.527 12.260 1.00 22.28 130 LEU B O 1
ATOM 3596 N N . SER B 1 131 ? 35.641 17.000 11.377 1.00 22.47 131 SER B N 1
ATOM 3597 C CA . SER B 1 131 ? 36.374 16.195 12.338 1.00 22.47 131 SER B CA 1
ATOM 3598 C C . SER B 1 131 ? 36.239 16.807 13.727 1.00 22.49 131 SER B C 1
ATOM 3599 O O . SER B 1 131 ? 36.059 16.095 14.712 1.00 22.48 131 SER B O 1
ATOM 3602 N N . ASN B 1 132 ? 36.308 18.134 13.792 1.00 22.54 132 ASN B N 1
ATOM 3603 C CA . ASN B 1 132 ? 36.266 18.856 15.065 1.00 22.56 132 ASN B CA 1
ATOM 3604 C C . ASN B 1 132 ? 34.906 18.862 15.763 1.00 22.46 132 ASN B C 1
ATOM 3605 O O . ASN B 1 132 ? 34.841 18.869 16.992 1.00 22.48 132 ASN B O 1
ATOM 3610 N N . ILE B 1 133 ? 33.824 18.870 14.990 1.00 22.27 133 ILE B N 1
ATOM 3611 C CA . ILE B 1 133 ? 32.491 18.764 15.582 1.00 22.02 133 ILE B CA 1
ATOM 3612 C C . ILE B 1 133 ? 32.050 17.307 15.653 1.00 21.98 133 ILE B C 1
ATOM 3613 O O . ILE B 1 133 ? 30.870 17.010 15.836 1.00 22.11 133 ILE B O 1
ATOM 3618 N N . ASN B 1 134 ? 33.012 16.406 15.485 1.00 21.81 134 ASN B N 1
ATOM 3619 C CA . ASN B 1 134 ? 32.814 14.989 15.778 1.00 21.64 134 ASN B CA 1
ATOM 3620 C C . ASN B 1 134 ? 31.898 14.222 14.830 1.00 21.35 134 ASN B C 1
ATOM 3621 O O . ASN B 1 134 ? 31.387 13.161 15.184 1.00 21.38 134 ASN B O 1
ATOM 3626 N N . ILE B 1 135 ? 31.697 14.749 13.628 1.00 21.03 135 ILE B N 1
ATOM 3627 C CA . ILE B 1 135 ? 30.953 14.016 12.612 1.00 20.65 135 ILE B CA 1
ATOM 3628 C C . ILE B 1 135 ? 31.888 13.106 11.818 1.00 20.39 135 ILE B C 1
ATOM 3629 O O . ILE B 1 135 ? 31.678 11.896 11.750 1.00 20.27 135 ILE B O 1
ATOM 3634 N N . ALA B 1 136 ? 32.924 13.695 11.228 1.00 20.02 136 ALA B N 1
ATOM 3635 C CA . ALA B 1 136 ? 33.939 12.927 10.515 1.00 19.80 136 ALA B CA 1
ATOM 3636 C C . ALA B 1 136 ? 34.883 12.241 11.505 1.00 19.64 136 ALA B C 1
ATOM 3637 O O . ALA B 1 136 ? 34.925 12.604 12.680 1.00 19.31 136 ALA B O 1
ATOM 3639 N N . PRO B 1 137 ? 35.640 11.239 11.031 1.00 19.57 137 PRO B N 1
ATOM 3640 C CA . PRO B 1 137 ? 36.577 10.534 11.901 1.00 19.65 137 PRO B CA 1
ATOM 3641 C C . PRO B 1 137 ? 37.520 11.512 12.592 1.00 19.72 137 PRO B C 1
ATOM 3642 O O . PRO B 1 137 ? 37.975 12.473 11.974 1.00 19.72 137 PRO B O 1
ATOM 3646 N N . ASN B 1 138 ? 37.801 11.270 13.865 1.00 19.91 138 ASN B N 1
ATOM 3647 C CA . ASN B 1 138 ? 38.670 12.151 14.636 1.00 20.24 138 ASN B CA 1
ATOM 3648 C C . ASN B 1 138 ? 40.088 12.233 14.070 1.00 20.24 138 ASN B C 1
ATOM 3649 O O . ASN B 1 138 ? 40.650 11.229 13.637 1.00 20.14 138 ASN B O 1
ATOM 3654 N N . ILE B 1 139 ? 40.656 13.437 14.073 1.00 20.34 139 ILE B N 1
ATOM 3655 C CA . ILE B 1 139 ? 42.043 13.634 13.668 1.00 20.44 139 ILE B CA 1
ATOM 3656 C C . ILE B 1 139 ? 42.950 13.546 14.887 1.00 20.64 139 ILE B C 1
ATOM 3657 O O . ILE B 1 139 ? 42.803 14.312 15.837 1.00 20.73 139 ILE B O 1
ATOM 3662 N N . ILE B 1 140 ? 43.890 12.611 14.858 1.00 20.79 140 ILE B N 1
ATOM 3663 C CA . ILE B 1 140 ? 44.810 12.430 15.972 1.00 21.00 140 ILE B CA 1
ATOM 3664 C C . ILE B 1 140 ? 46.094 13.227 15.757 1.00 21.30 140 ILE B C 1
ATOM 3665 O O . ILE B 1 140 ? 46.654 13.788 16.699 1.00 21.39 140 ILE B O 1
ATOM 3670 N N . ALA B 1 141 ? 46.551 13.277 14.511 1.00 21.65 141 ALA B N 1
ATOM 3671 C CA . ALA B 1 141 ? 47.715 14.075 14.143 1.00 21.96 141 ALA B CA 1
ATOM 3672 C C . ALA B 1 141 ? 47.528 14.641 12.741 1.00 22.25 141 ALA B C 1
ATOM 3673 O O . ALA B 1 141 ? 47.069 13.942 11.836 1.00 22.32 141 ALA B O 1
ATOM 3675 N N . ASP B 1 142 ? 47.888 15.909 12.567 1.00 22.61 142 ASP B N 1
ATOM 3676 C CA . ASP B 1 142 ? 47.632 16.615 11.317 1.00 23.00 142 ASP B CA 1
ATOM 3677 C C . ASP B 1 142 ? 48.875 17.338 10.799 1.00 23.22 142 ASP B C 1
ATOM 3678 O O . ASP B 1 142 ? 49.323 18.318 11.392 1.00 23.15 142 ASP B O 1
ATOM 3683 N N . PHE B 1 143 ? 49.425 16.848 9.691 1.00 23.56 143 PHE B N 1
ATOM 3684 C CA . PHE B 1 143 ? 50.566 17.497 9.045 1.00 23.93 143 PHE B CA 1
ATOM 3685 C C . PHE B 1 143 ? 50.334 17.689 7.547 1.00 24.19 143 PHE B C 1
ATOM 3686 O O . PHE B 1 143 ? 49.401 17.124 6.979 1.00 24.41 143 PHE B O 1
ATOM 3694 N N . PRO B 1 144 ? 51.191 18.494 6.905 1.00 24.37 144 PRO B N 1
ATOM 3695 C CA . PRO B 1 144 ? 51.056 18.876 5.500 1.00 24.46 144 PRO B CA 1
ATOM 3696 C C . PRO B 1 144 ? 50.950 17.694 4.537 1.00 24.55 144 PRO B C 1
ATOM 3697 O O . PRO B 1 144 ? 50.097 17.704 3.650 1.00 24.63 144 PRO B O 1
ATOM 3701 N N . GLU B 1 145 ? 51.805 16.689 4.703 1.00 24.58 145 GLU B N 1
ATOM 3702 C CA . GLU B 1 145 ? 51.835 15.568 3.766 1.00 24.66 145 GLU B CA 1
ATOM 3703 C C . GLU B 1 145 ? 50.865 14.437 4.103 1.00 24.50 145 GLU B C 1
ATOM 3704 O O . GLU B 1 145 ? 50.828 13.426 3.405 1.00 24.65 145 GLU B O 1
ATOM 3710 N N . GLY B 1 146 ? 50.080 14.600 5.163 1.00 24.32 146 GLY B N 1
ATOM 3711 C CA . GLY B 1 146 ? 49.127 13.564 5.553 1.00 24.01 146 GLY B CA 1
ATOM 3712 C C . GLY B 1 146 ? 48.449 13.818 6.885 1.00 23.82 146 GLY B C 1
ATOM 3713 O O . GLY B 1 146 ? 48.402 14.952 7.363 1.00 23.88 146 GLY B O 1
ATOM 3714 N N . ARG B 1 147 ? 47.915 12.757 7.483 1.00 23.53 147 ARG B N 1
ATOM 3715 C CA . ARG B 1 147 ? 47.268 12.862 8.788 1.00 23.19 147 ARG B CA 1
ATOM 3716 C C . ARG B 1 147 ? 46.980 11.495 9.395 1.00 23.08 147 ARG B C 1
ATOM 3717 O O . ARG B 1 147 ? 46.914 10.490 8.689 1.00 23.06 147 ARG B O 1
ATOM 3725 N N . ILE B 1 148 ? 46.828 11.466 10.714 1.00 23.02 148 ILE B N 1
ATOM 3726 C CA . ILE B 1 148 ? 46.453 10.251 11.426 1.00 22.91 148 ILE B CA 1
ATOM 3727 C C . ILE B 1 148 ? 45.003 10.367 11.879 1.00 22.93 148 ILE B C 1
ATOM 3728 O O . ILE B 1 148 ? 44.653 11.268 12.640 1.00 22.89 148 ILE B O 1
ATOM 3733 N N . GLU B 1 149 ? 44.161 9.458 11.402 1.00 23.03 149 GLU B N 1
ATOM 3734 C CA . GLU B 1 149 ? 42.743 9.483 11.733 1.00 23.07 149 GLU B CA 1
ATOM 3735 C C . GLU B 1 149 ? 42.349 8.336 12.650 1.00 23.24 149 GLU B C 1
ATOM 3736 O O . GLU B 1 149 ? 43.011 7.298 12.695 1.00 23.21 149 GLU B O 1
ATOM 3742 N N . GLU B 1 150 ? 41.250 8.533 13.368 1.00 23.39 150 GLU B N 1
ATOM 3743 C CA . GLU B 1 150 ? 40.605 7.458 14.096 1.00 23.52 150 GLU B CA 1
ATOM 3744 C C . GLU B 1 150 ? 40.138 6.408 13.095 1.00 23.54 150 GLU B C 1
ATOM 3745 O O . GLU B 1 150 ? 39.521 6.741 12.079 1.00 23.58 150 GLU B O 1
ATOM 3751 N N . PHE B 1 151 ? 40.440 5.143 13.365 1.00 23.43 151 PHE B N 1
ATOM 3752 C CA . PHE B 1 151 ? 39.974 4.077 12.491 1.00 23.37 151 PHE B CA 1
ATOM 3753 C C . PHE B 1 151 ? 38.549 3.667 12.846 1.00 23.24 151 PHE B C 1
ATOM 3754 O O . PHE B 1 151 ? 38.304 3.095 13.907 1.00 23.10 151 PHE B O 1
ATOM 3762 N N . ILE B 1 152 ? 37.615 3.972 11.952 1.00 23.18 152 ILE B N 1
ATOM 3763 C CA . ILE B 1 152 ? 36.228 3.557 12.111 1.00 23.07 152 ILE B CA 1
ATOM 3764 C C . ILE B 1 152 ? 36.100 2.081 11.759 1.00 23.15 152 ILE B C 1
ATOM 3765 O O . ILE B 1 152 ? 36.051 1.718 10.585 1.00 23.06 152 ILE B O 1
ATOM 3770 N N . ASP B 1 153 ? 36.055 1.225 12.774 1.00 23.32 153 ASP B N 1
ATOM 3771 C CA . ASP B 1 153 ? 36.021 -0.213 12.530 1.00 23.58 153 ASP B CA 1
ATOM 3772 C C . ASP B 1 153 ? 34.594 -0.737 12.436 1.00 23.42 153 ASP B C 1
ATOM 3773 O O . ASP B 1 153 ? 33.881 -0.829 13.434 1.00 23.51 153 ASP B O 1
ATOM 3778 N N . GLY B 1 154 ? 34.192 -1.078 11.218 1.00 23.31 154 GLY B N 1
ATOM 3779 C CA . GLY B 1 154 ? 32.872 -1.630 10.953 1.00 23.11 154 GLY B CA 1
ATOM 3780 C C . GLY B 1 154 ? 32.801 -2.081 9.509 1.00 22.93 154 GLY B C 1
ATOM 3781 O O . GLY B 1 154 ? 33.717 -1.831 8.730 1.00 22.95 154 GLY B O 1
ATOM 3782 N N . GLU B 1 155 ? 31.715 -2.752 9.150 1.00 22.83 155 GLU B N 1
ATOM 3783 C CA . GLU B 1 155 ? 31.536 -3.232 7.788 1.00 22.68 155 GLU B CA 1
ATOM 3784 C C . GLU B 1 155 ? 30.698 -2.263 6.968 1.00 22.34 155 GLU B C 1
ATOM 3785 O O . GLU B 1 155 ? 29.661 -1.787 7.432 1.00 22.33 155 GLU B O 1
ATOM 3791 N N . PRO B 1 156 ? 31.146 -1.967 5.739 1.00 21.97 156 PRO B N 1
ATOM 3792 C CA . PRO B 1 156 ? 30.402 -1.072 4.863 1.00 21.68 156 PRO B CA 1
ATOM 3793 C C . PRO B 1 156 ? 29.085 -1.710 4.448 1.00 21.35 156 PRO B C 1
ATOM 3794 O O . PRO B 1 156 ? 29.058 -2.886 4.099 1.00 21.30 156 PRO B O 1
ATOM 3798 N N . LEU B 1 157 ? 28.003 -0.942 4.498 1.00 21.05 157 LEU B N 1
ATOM 3799 C CA . LEU B 1 157 ? 26.699 -1.441 4.075 1.00 20.78 157 LEU B CA 1
ATOM 3800 C C . LEU B 1 157 ? 26.786 -2.021 2.670 1.00 20.59 157 LEU B C 1
ATOM 3801 O O . LEU B 1 157 ? 27.648 -1.634 1.884 1.00 20.65 157 LEU B O 1
ATOM 3806 N N . THR B 1 158 ? 25.901 -2.959 2.359 1.00 20.47 158 THR B N 1
ATOM 3807 C CA . THR B 1 158 ? 25.814 -3.486 1.003 1.00 20.31 158 THR B CA 1
ATOM 3808 C C . THR B 1 158 ? 24.705 -2.771 0.255 1.00 20.09 158 THR B C 1
ATOM 3809 O O . THR B 1 158 ? 23.837 -2.148 0.863 1.00 20.02 158 THR B O 1
ATOM 3813 N N . THR B 1 159 ? 24.729 -2.869 -1.068 1.00 20.02 159 THR B N 1
ATOM 3814 C CA . THR B 1 159 ? 23.703 -2.237 -1.886 1.00 19.78 159 THR B CA 1
ATOM 3815 C C . THR B 1 159 ? 22.306 -2.739 -1.522 1.00 19.79 159 THR B C 1
ATOM 3816 O O . THR B 1 159 ? 21.343 -1.974 -1.529 1.00 19.79 159 THR B O 1
ATOM 3820 N N . LYS B 1 160 ? 22.200 -4.024 -1.200 1.00 19.72 160 LYS B N 1
ATOM 3821 C CA . LYS B 1 160 ? 20.908 -4.613 -0.857 1.00 19.66 160 LYS B CA 1
ATOM 3822 C C . LYS B 1 160 ? 20.419 -4.145 0.507 1.00 19.49 160 LYS B C 1
ATOM 3823 O O . LYS B 1 160 ? 19.226 -3.900 0.699 1.00 19.62 160 LYS B O 1
ATOM 3829 N N . GLN B 1 161 ? 21.344 -4.011 1.450 1.00 19.12 161 GLN B N 1
ATOM 3830 C CA . GLN B 1 161 ? 20.991 -3.613 2.807 1.00 18.81 161 GLN B CA 1
ATOM 3831 C C . GLN B 1 161 ? 20.289 -2.263 2.849 1.00 18.50 161 GLN B C 1
ATOM 3832 O O . GLN B 1 161 ? 19.559 -1.964 3.793 1.00 18.33 161 GLN B O 1
ATOM 3838 N N . LEU B 1 162 ? 20.514 -1.445 1.827 1.00 18.27 162 LEU B N 1
ATOM 3839 C CA . LEU B 1 162 ? 19.851 -0.152 1.743 1.00 18.08 162 LEU B CA 1
ATOM 3840 C C . LEU B 1 162 ? 18.334 -0.317 1.707 1.00 17.95 162 LEU B C 1
ATOM 3841 O O . LEU B 1 162 ? 17.597 0.558 2.166 1.00 18.01 162 LEU B O 1
ATOM 3846 N N . GLN B 1 163 ? 17.874 -1.443 1.168 1.00 17.76 163 GLN B N 1
ATOM 3847 C CA . GLN B 1 163 ? 16.439 -1.701 1.039 1.00 17.68 163 GLN B CA 1
ATOM 3848 C C . GLN B 1 163 ? 15.797 -1.944 2.400 1.00 17.50 163 GLN B C 1
ATOM 3849 O O . GLN B 1 163 ? 14.586 -1.798 2.558 1.00 17.38 163 GLN B O 1
ATOM 3855 N N . LEU B 1 164 ? 16.614 -2.315 3.382 1.00 17.28 164 LEU B N 1
ATOM 3856 C CA . LEU B 1 164 ? 16.106 -2.643 4.712 1.00 17.18 164 LEU B CA 1
ATOM 3857 C C . LEU B 1 164 ? 15.697 -1.388 5.472 1.00 16.94 164 LEU B C 1
ATOM 3858 O O . LEU B 1 164 ? 16.492 -0.461 5.626 1.00 17.12 164 LEU B O 1
ATOM 3863 N N . THR B 1 165 ? 14.457 -1.372 5.951 1.00 16.58 165 THR B N 1
ATOM 3864 C CA . THR B 1 165 ? 13.858 -0.163 6.513 1.00 16.33 165 THR B CA 1
ATOM 3865 C C . THR B 1 165 ? 14.605 0.397 7.722 1.00 16.27 165 THR B C 1
ATOM 3866 O O . THR B 1 165 ? 14.753 1.610 7.854 1.00 16.25 165 THR B O 1
ATOM 3870 N N . HIS B 1 166 ? 15.066 -0.478 8.609 1.00 16.22 166 HIS B N 1
ATOM 3871 C CA . HIS B 1 166 ? 15.781 -0.017 9.798 1.00 16.22 166 HIS B CA 1
ATOM 3872 C C . HIS B 1 166 ? 17.111 0.626 9.418 1.00 16.07 166 HIS B C 1
ATOM 3873 O O . HIS B 1 166 ? 17.556 1.569 10.060 1.00 16.04 166 HIS B O 1
ATOM 3880 N N . ILE B 1 167 ? 17.736 0.116 8.364 1.00 16.09 167 ILE B N 1
ATOM 3881 C CA . ILE B 1 167 ? 18.982 0.691 7.871 1.00 16.07 167 ILE B CA 1
ATOM 3882 C C . ILE B 1 167 ? 18.714 2.010 7.157 1.00 16.06 167 ILE B C 1
ATOM 3883 O O . ILE B 1 167 ? 19.456 2.976 7.322 1.00 15.95 167 ILE B O 1
ATOM 3888 N N . CYS B 1 168 ? 17.647 2.042 6.365 1.00 15.98 168 CYS B N 1
ATOM 3889 C CA . CYS B 1 168 ? 17.280 3.240 5.622 1.00 16.05 168 CYS B CA 1
ATOM 3890 C C . CYS B 1 168 ? 17.087 4.442 6.539 1.00 16.01 168 CYS B C 1
ATOM 3891 O O . CYS B 1 168 ? 17.655 5.512 6.308 1.00 15.97 168 CYS B O 1
ATOM 3894 N N . VAL B 1 169 ? 16.287 4.260 7.585 1.00 15.98 169 VAL B N 1
ATOM 3895 C CA . VAL B 1 169 ? 15.942 5.361 8.480 1.00 16.01 169 VAL B CA 1
ATOM 3896 C C . VAL B 1 169 ? 17.095 5.841 9.365 1.00 16.04 169 VAL B C 1
ATOM 3897 O O . VAL B 1 169 ? 17.085 6.985 9.821 1.00 15.96 169 VAL B O 1
ATOM 3901 N N . GLU B 1 170 ? 18.081 4.985 9.616 1.00 16.10 170 GLU B N 1
ATOM 3902 C CA . GLU B 1 170 ? 19.242 5.427 10.389 1.00 16.39 170 GLU B CA 1
ATOM 3903 C C . GLU B 1 170 ? 20.120 6.377 9.580 1.00 16.45 170 GLU B C 1
ATOM 3904 O O . GLU B 1 170 ? 20.632 7.363 10.109 1.00 16.53 170 GLU B O 1
ATOM 3910 N N . VAL B 1 171 ? 20.290 6.082 8.296 1.00 16.57 171 VAL B N 1
ATOM 3911 C CA . VAL B 1 171 ? 21.046 6.971 7.423 1.00 16.73 171 VAL B CA 1
ATOM 3912 C C . VAL B 1 171 ? 20.346 8.322 7.278 1.00 16.82 171 VAL B C 1
ATOM 3913 O O . VAL B 1 171 ? 20.988 9.370 7.354 1.00 16.75 171 VAL B O 1
ATOM 3917 N N . ALA B 1 172 ? 19.028 8.295 7.085 1.00 17.00 172 ALA B N 1
ATOM 3918 C CA . ALA B 1 172 ? 18.249 9.528 6.973 1.00 17.17 172 ALA B CA 1
ATOM 3919 C C . ALA B 1 172 ? 18.410 10.377 8.226 1.00 17.24 172 ALA B C 1
ATOM 3920 O O . ALA B 1 172 ? 18.405 11.605 8.161 1.00 17.36 172 ALA B O 1
ATOM 3922 N N . LYS B 1 173 ? 18.557 9.715 9.368 1.00 17.44 173 LYS B N 1
ATOM 3923 C CA . LYS B 1 173 ? 18.754 10.411 10.634 1.00 17.63 173 LYS B CA 1
ATOM 3924 C C . LYS B 1 173 ? 20.132 11.063 10.684 1.00 17.67 173 LYS B C 1
ATOM 3925 O O . LYS B 1 173 ? 20.275 12.199 11.139 1.00 17.78 173 LYS B O 1
ATOM 3931 N N . ASN B 1 174 ? 21.141 10.330 10.220 1.00 17.70 174 ASN B N 1
ATOM 3932 C CA . ASN B 1 174 ? 22.515 10.826 10.179 1.00 17.68 174 ASN B CA 1
ATOM 3933 C C . ASN B 1 174 ? 22.687 11.962 9.179 1.00 17.49 174 ASN B C 1
ATOM 3934 O O . ASN B 1 174 ? 23.313 12.975 9.483 1.00 17.53 174 ASN B O 1
ATOM 3939 N N . MET B 1 175 ? 22.132 11.788 7.983 1.00 17.34 175 MET B N 1
ATOM 3940 C CA . MET B 1 175 ? 22.175 12.834 6.965 1.00 17.22 175 MET B CA 1
ATOM 3941 C C . MET B 1 175 ? 21.553 14.119 7.505 1.00 17.23 175 MET B C 1
ATOM 3942 O O . MET B 1 175 ? 22.076 15.212 7.289 1.00 17.29 175 MET B O 1
ATOM 3947 N N . GLY B 1 176 ? 20.440 13.979 8.219 1.00 17.23 176 GLY B N 1
ATOM 3948 C CA . GLY B 1 176 ? 19.762 15.125 8.818 1.00 17.29 176 GLY B CA 1
ATOM 3949 C C . GLY B 1 176 ? 20.620 15.865 9.827 1.00 17.37 176 GLY B C 1
ATOM 3950 O O . GLY B 1 176 ? 20.633 17.095 9.857 1.00 17.21 176 GLY B O 1
ATOM 3951 N N . SER B 1 177 ? 21.335 15.114 10.662 1.00 17.53 177 SER B N 1
ATOM 3952 C CA . SER B 1 177 ? 22.216 15.708 11.666 1.00 17.72 177 SER B CA 1
ATOM 3953 C C . SER B 1 177 ? 23.343 16.495 11.016 1.00 17.80 177 SER B C 1
ATOM 3954 O O . SER B 1 177 ? 23.820 17.487 11.564 1.00 17.87 177 SER B O 1
ATOM 3957 N N . LEU B 1 178 ? 23.762 16.040 9.842 1.00 17.94 178 LEU B N 1
ATOM 3958 C CA . LEU B 1 178 ? 24.856 16.663 9.113 1.00 18.06 178 LEU B CA 1
ATOM 3959 C C . LEU B 1 178 ? 24.358 17.880 8.338 1.00 18.21 178 LEU B C 1
ATOM 3960 O O . LEU B 1 178 ? 25.076 18.865 8.176 1.00 18.26 178 LEU B O 1
ATOM 3965 N N . HIS B 1 179 ? 23.114 17.809 7.878 1.00 18.34 179 HIS B N 1
ATOM 3966 C CA . HIS B 1 179 ? 22.532 18.862 7.058 1.00 18.57 179 HIS B CA 1
ATOM 3967 C C . HIS B 1 179 ? 22.300 20.173 7.808 1.00 18.88 179 HIS B C 1
ATOM 3968 O O . HIS B 1 179 ? 22.420 21.250 7.227 1.00 18.93 179 HIS B O 1
ATOM 3975 N N . ILE B 1 180 ? 21.976 20.085 9.094 1.00 19.30 180 ILE B N 1
ATOM 3976 C CA . ILE B 1 180 ? 21.578 21.268 9.861 1.00 19.66 180 ILE B CA 1
ATOM 3977 C C . ILE B 1 180 ? 22.741 22.112 10.397 1.00 19.83 180 ILE B C 1
ATOM 3978 O O . ILE B 1 180 ? 22.529 23.221 10.884 1.00 19.82 180 ILE B O 1
ATOM 3983 N N . ILE B 1 181 ? 23.964 21.599 10.300 1.00 20.10 181 ILE B N 1
ATOM 3984 C CA . ILE B 1 181 ? 25.116 22.283 10.891 1.00 20.43 181 ILE B CA 1
ATOM 3985 C C . ILE B 1 181 ? 25.303 23.718 10.394 1.00 20.76 181 ILE B C 1
ATOM 3986 O O . ILE B 1 181 ? 25.782 24.575 11.137 1.00 20.78 181 ILE B O 1
ATOM 3991 N N . ASN B 1 182 ? 24.925 23.981 9.145 1.00 21.10 182 ASN B N 1
ATOM 3992 C CA . ASN B 1 182 ? 25.123 25.308 8.566 1.00 21.44 182 ASN B CA 1
ATOM 3993 C C . ASN B 1 182 ? 24.079 26.324 9.023 1.00 21.76 182 ASN B C 1
ATOM 3994 O O . ASN B 1 182 ? 24.147 27.497 8.658 1.00 21.99 182 ASN B O 1
ATOM 3999 N N . SER B 1 183 ? 23.115 25.881 9.822 1.00 22.08 183 SER B N 1
ATOM 4000 C CA . SER B 1 183 ? 22.082 26.793 10.309 1.00 22.32 183 SER B CA 1
ATOM 4001 C C . SER B 1 183 ? 21.889 26.694 11.815 1.00 22.44 183 SER B C 1
ATOM 4002 O O . SER B 1 183 ? 21.312 27.585 12.429 1.00 22.64 183 SER B O 1
ATOM 4005 N N . LYS B 1 184 ? 22.378 25.612 12.412 1.00 22.58 184 LYS B N 1
ATOM 4006 C CA . LYS B 1 184 ? 22.214 25.410 13.846 1.00 22.70 184 LYS B CA 1
ATOM 4007 C C . LYS B 1 184 ? 23.543 25.312 14.590 1.00 22.82 184 LYS B C 1
ATOM 4008 O O . LYS B 1 184 ? 23.616 24.715 15.664 1.00 22.97 184 LYS B O 1
ATOM 4014 N N . ARG B 1 185 ? 24.591 25.901 14.024 1.00 22.80 185 ARG B N 1
ATOM 4015 C CA . ARG B 1 185 ? 25.897 25.899 14.680 1.00 22.91 185 ARG B CA 1
ATOM 4016 C C . ARG B 1 185 ? 26.582 27.258 14.603 1.00 22.88 185 ARG B C 1
ATOM 4017 O O . ARG B 1 185 ? 26.835 27.780 13.519 1.00 22.86 185 ARG B O 1
ATOM 4025 N N . ALA B 1 186 ? 26.884 27.825 15.763 1.00 23.01 186 ALA B N 1
ATOM 4026 C CA . ALA B 1 186 ? 27.545 29.121 15.824 1.00 23.22 186 ALA B CA 1
ATOM 4027 C C . ALA B 1 186 ? 28.971 29.040 15.284 1.00 23.27 186 ALA B C 1
ATOM 4028 O O . ALA B 1 186 ? 29.501 30.021 14.767 1.00 23.31 186 ALA B O 1
ATOM 4030 N N . ASP B 1 187 ? 29.579 27.863 15.391 1.00 23.42 187 ASP B N 1
ATOM 4031 C CA . ASP B 1 187 ? 30.974 27.685 14.993 1.00 23.63 187 ASP B CA 1
ATOM 4032 C C . ASP B 1 187 ? 31.124 27.295 13.527 1.00 23.76 187 ASP B C 1
ATOM 4033 O O . ASP B 1 187 ? 32.221 26.959 13.080 1.00 23.71 187 ASP B O 1
ATOM 4038 N N . PHE B 1 188 ? 30.028 27.335 12.778 1.00 23.94 188 PHE B N 1
ATOM 4039 C CA . PHE B 1 188 ? 30.088 26.980 11.367 1.00 24.12 188 PHE B CA 1
ATOM 4040 C C . PHE B 1 188 ? 30.926 27.994 10.592 1.00 24.28 188 PHE B C 1
ATOM 4041 O O . PHE B 1 188 ? 30.616 29.183 10.580 1.00 24.29 188 PHE B O 1
ATOM 4049 N N . PRO B 1 189 ? 32.001 27.522 9.946 1.00 24.48 189 PRO B N 1
ATOM 4050 C CA . PRO B 1 189 ? 32.896 28.396 9.198 1.00 24.63 189 PRO B CA 1
ATOM 4051 C C . PRO B 1 189 ? 32.143 29.273 8.200 1.00 24.80 189 PRO B C 1
ATOM 4052 O O . PRO B 1 189 ? 31.420 28.765 7.342 1.00 24.76 189 PRO B O 1
ATOM 4056 N N . SER B 1 190 ? 32.321 30.584 8.321 1.00 25.01 190 SER B N 1
ATOM 4057 C CA . SER B 1 190 ? 31.650 31.535 7.448 1.00 25.20 190 SER B CA 1
ATOM 4058 C C . SER B 1 190 ? 32.276 31.527 6.060 1.00 25.27 190 SER B C 1
ATOM 4059 O O . SER B 1 190 ? 31.635 31.896 5.075 1.00 25.21 190 SER B O 1
ATOM 4062 N N . ARG B 1 191 ? 33.530 31.088 5.994 1.00 25.44 191 ARG B N 1
ATOM 4063 C CA . ARG B 1 191 ? 34.297 31.116 4.754 1.00 25.59 191 ARG B CA 1
ATOM 4064 C C . ARG B 1 191 ? 33.866 30.041 3.763 1.00 25.63 191 ARG B C 1
ATOM 4065 O O . ARG B 1 191 ? 34.243 30.083 2.593 1.00 25.76 191 ARG B O 1
ATOM 4073 N N . PHE B 1 192 ? 33.085 29.072 4.229 1.00 25.63 192 PHE B N 1
ATOM 4074 C CA . PHE B 1 192 ? 32.549 28.051 3.338 1.00 25.60 192 PHE B CA 1
ATOM 4075 C C . PHE B 1 192 ? 31.439 28.635 2.471 1.00 25.52 192 PHE B C 1
ATOM 4076 O O . PHE B 1 192 ? 30.550 29.330 2.967 1.00 25.51 192 PHE B O 1
ATOM 4084 N N . ASP B 1 193 ? 31.498 28.351 1.175 1.00 25.41 193 ASP B N 1
ATOM 4085 C CA . ASP B 1 193 ? 30.523 28.874 0.228 1.00 25.34 193 ASP B CA 1
ATOM 4086 C C . ASP B 1 193 ? 29.098 28.616 0.708 1.00 25.23 193 ASP B C 1
ATOM 4087 O O . ASP B 1 193 ? 28.744 27.491 1.055 1.00 25.40 193 ASP B O 1
ATOM 4092 N N . LYS B 1 194 ? 28.284 29.663 0.729 1.00 25.08 194 LYS B N 1
ATOM 4093 C CA . LYS B 1 194 ? 26.895 29.539 1.157 1.00 25.02 194 LYS B CA 1
ATOM 4094 C C . LYS B 1 194 ? 25.963 29.190 -0.006 1.00 24.75 194 LYS B C 1
ATOM 4095 O O . LYS B 1 194 ? 24.760 29.010 0.187 1.00 24.76 194 LYS B O 1
ATOM 4101 N N . GLU B 1 195 ? 26.521 29.094 -1.209 1.00 24.38 195 GLU B N 1
ATOM 4102 C CA . GLU B 1 195 ? 25.732 28.741 -2.388 1.00 24.07 195 GLU B CA 1
ATOM 4103 C C . GLU B 1 195 ? 25.813 27.249 -2.686 1.00 23.64 195 GLU B C 1
ATOM 4104 O O . GLU B 1 195 ? 26.852 26.626 -2.475 1.00 23.58 195 GLU B O 1
ATOM 4110 N N . PRO B 1 196 ? 24.710 26.673 -3.191 1.00 23.26 196 PRO B N 1
ATOM 4111 C CA . PRO B 1 196 ? 24.681 25.263 -3.556 1.00 22.86 196 PRO B CA 1
ATOM 4112 C C . PRO B 1 196 ? 25.734 24.969 -4.619 1.00 22.52 196 PRO B C 1
ATOM 4113 O O . PRO B 1 196 ? 26.081 25.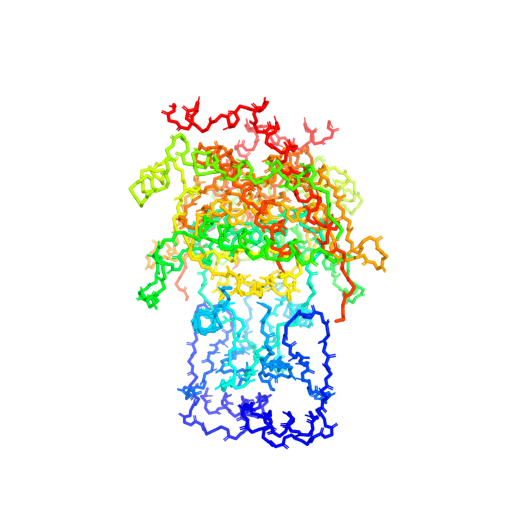847 -5.407 1.00 22.52 196 PRO B O 1
ATOM 4117 N N . ILE B 1 197 ? 26.232 23.739 -4.642 1.00 22.08 197 ILE B N 1
ATOM 4118 C CA . ILE B 1 197 ? 27.333 23.388 -5.526 1.00 21.70 197 ILE B CA 1
ATOM 4119 C C . ILE B 1 197 ? 26.875 22.610 -6.758 1.00 21.52 197 ILE B C 1
ATOM 4120 O O . ILE B 1 197 ? 27.643 22.422 -7.701 1.00 21.36 197 ILE B O 1
ATOM 4125 N N . LEU B 1 198 ? 25.619 22.174 -6.750 1.00 21.30 198 LEU B N 1
ATOM 4126 C CA . LEU B 1 198 ? 25.133 21.231 -7.754 1.00 21.17 198 LEU B CA 1
ATOM 4127 C C . LEU B 1 198 ? 25.395 21.659 -9.197 1.00 21.20 198 LEU B C 1
ATOM 4128 O O . LEU B 1 198 ? 25.807 20.845 -10.023 1.00 21.16 198 LEU B O 1
ATOM 4133 N N . PHE B 1 199 ? 25.161 22.933 -9.499 1.00 21.18 199 PHE B N 1
ATOM 4134 C CA . PHE B 1 199 ? 25.363 23.435 -10.855 1.00 21.25 199 PHE B CA 1
ATOM 4135 C C . PHE B 1 199 ? 26.832 23.716 -11.159 1.00 21.33 199 PHE B C 1
ATOM 4136 O O . PHE B 1 199 ? 27.359 23.260 -12.172 1.00 21.37 199 PHE B O 1
ATOM 4144 N N . LYS B 1 200 ? 27.487 24.471 -10.285 1.00 21.42 200 LYS B N 1
ATOM 4145 C CA . LYS B 1 200 ? 28.905 24.765 -10.451 1.00 21.55 200 LYS B CA 1
ATOM 4146 C C . LYS B 1 200 ? 29.682 23.488 -10.736 1.00 21.47 200 LYS B C 1
ATOM 4147 O O . LYS B 1 200 ? 30.439 23.408 -11.704 1.00 21.41 200 LYS B O 1
ATOM 4153 N N . ARG B 1 201 ? 29.490 22.492 -9.880 1.00 21.56 201 ARG B N 1
ATOM 4154 C CA . ARG B 1 201 ? 30.202 21.225 -10.000 1.00 21.57 201 ARG B CA 1
ATOM 4155 C C . ARG B 1 201 ? 29.941 20.564 -11.350 1.00 21.64 201 ARG B C 1
ATOM 4156 O O . ARG B 1 201 ? 30.864 20.053 -11.985 1.00 21.64 201 ARG B O 1
ATOM 4164 N N . ILE B 1 202 ? 28.685 20.580 -11.788 1.00 21.65 202 ILE B N 1
ATOM 4165 C CA . ILE B 1 202 ? 28.330 20.007 -13.081 1.00 21.80 202 ILE B CA 1
ATOM 4166 C C . ILE B 1 202 ? 29.050 20.716 -14.223 1.00 22.06 202 ILE B C 1
ATOM 4167 O O . ILE B 1 202 ? 29.619 20.071 -15.103 1.00 22.09 202 ILE B O 1
ATOM 4172 N N . TYR B 1 203 ? 29.022 22.045 -14.210 1.00 22.36 203 TYR B N 1
ATOM 4173 C CA . TYR B 1 203 ? 29.703 22.817 -15.240 1.00 22.86 203 TYR B CA 1
ATOM 4174 C C . TYR B 1 203 ? 31.209 22.569 -15.165 1.00 23.35 203 TYR B C 1
ATOM 4175 O O . TYR B 1 203 ? 31.873 22.374 -16.186 1.00 23.43 203 TYR B O 1
ATOM 4184 N N . LEU B 1 204 ? 31.737 22.562 -13.948 1.00 23.79 204 LEU B N 1
ATOM 4185 C CA . LEU B 1 204 ? 33.157 22.326 -13.735 1.00 24.48 204 LEU B CA 1
ATOM 4186 C C . LEU B 1 204 ? 33.579 20.962 -14.277 1.00 24.84 204 LEU B C 1
ATOM 4187 O O . LEU B 1 204 ? 34.591 20.843 -14.968 1.00 24.83 204 LEU B O 1
ATOM 4192 N N . TRP B 1 205 ? 32.803 19.932 -13.957 1.00 25.37 205 TRP B N 1
ATOM 4193 C CA . TRP B 1 205 ? 33.130 18.578 -14.394 1.00 25.93 205 TRP B CA 1
ATOM 4194 C C . TRP B 1 205 ? 32.791 18.347 -15.864 1.00 26.38 205 TRP B C 1
ATOM 4195 O O . TRP B 1 205 ? 33.373 17.475 -16.512 1.00 26.35 205 TRP B O 1
ATOM 4206 N N . ARG B 1 206 ? 31.856 19.132 -16.392 1.00 27.03 206 ARG B N 1
ATOM 4207 C CA . ARG B 1 206 ? 31.534 19.062 -17.812 1.00 27.78 206 ARG B CA 1
ATOM 4208 C C . ARG B 1 206 ? 32.760 19.409 -18.646 1.00 28.37 206 ARG B C 1
ATOM 4209 O O . ARG B 1 206 ? 33.073 18.729 -19.622 1.00 28.34 206 ARG B O 1
ATOM 4217 N N . GLU B 1 207 ? 33.451 20.473 -18.250 1.00 29.22 207 GLU B N 1
ATOM 4218 C CA . GLU B 1 207 ? 34.645 20.919 -18.956 1.00 30.17 207 GLU B CA 1
ATOM 4219 C C . GLU B 1 207 ? 35.791 19.918 -18.835 1.00 30.75 207 GLU B C 1
ATOM 4220 O O . GLU B 1 207 ? 36.524 19.695 -19.796 1.00 30.82 207 GLU B O 1
ATOM 4226 N N . GLU B 1 208 ? 35.945 19.313 -17.662 1.00 31.58 208 GLU B N 1
ATOM 4227 C CA . GLU B 1 208 ? 36.968 18.288 -17.482 1.00 32.46 208 GLU B CA 1
ATOM 4228 C C . GLU B 1 208 ? 36.706 17.101 -18.408 1.00 33.10 208 GLU B C 1
ATOM 4229 O O . GLU B 1 208 ? 37.637 16.508 -18.951 1.00 33.16 208 GLU B O 1
ATOM 4235 N N . ALA B 1 209 ? 35.433 16.764 -18.590 1.00 33.96 209 ALA B N 1
ATOM 4236 C CA . ALA B 1 209 ? 35.052 15.672 -19.481 1.00 34.76 209 ALA B CA 1
ATOM 4237 C C . ALA B 1 209 ? 35.453 15.968 -20.925 1.00 35.35 209 ALA B C 1
ATOM 4238 O O . ALA B 1 209 ? 36.106 15.151 -21.574 1.00 35.43 209 ALA B O 1
ATOM 4240 N N . LYS B 1 210 ? 35.056 17.134 -21.427 1.00 36.17 210 LYS B N 1
ATOM 4241 C CA . LYS B 1 210 ? 35.453 17.564 -22.766 1.00 36.93 210 LYS B CA 1
ATOM 4242 C C . LYS B 1 210 ? 36.928 17.276 -23.016 1.00 37.42 210 LYS B C 1
ATOM 4243 O O . LYS B 1 210 ? 37.290 16.624 -23.995 1.00 37.46 210 LYS B O 1
ATOM 4249 N N . ILE B 1 211 ? 37.775 17.776 -22.122 1.00 38.08 211 ILE B N 1
ATOM 4250 C CA . ILE B 1 211 ? 39.215 17.577 -22.222 1.00 38.73 211 ILE B CA 1
ATOM 4251 C C . ILE B 1 211 ? 39.570 16.104 -22.412 1.00 39.25 211 ILE B C 1
ATOM 4252 O O . ILE B 1 211 ? 40.325 15.749 -23.319 1.00 39.27 211 ILE B O 1
ATOM 4257 N N . GLN B 1 212 ? 39.024 15.250 -21.552 1.00 39.89 212 GLN B N 1
ATOM 4258 C CA . GLN B 1 212 ? 39.283 13.817 -21.632 1.00 40.52 212 GLN B CA 1
ATOM 4259 C C . GLN B 1 212 ? 38.779 13.230 -22.948 1.00 40.91 212 GLN B C 1
ATOM 4260 O O . GLN B 1 212 ? 39.465 12.427 -23.581 1.00 40.99 212 GLN B O 1
ATOM 4266 N N . VAL B 1 213 ? 37.581 13.634 -23.355 1.00 41.44 213 VAL B N 1
ATOM 4267 C CA . VAL B 1 213 ? 37.012 13.167 -24.613 1.00 41.95 213 VAL B CA 1
ATOM 4268 C C . VAL B 1 213 ? 37.938 13.513 -25.774 1.00 42.38 213 VAL B C 1
ATOM 4269 O O . VAL B 1 213 ? 38.288 12.650 -26.581 1.00 42.44 213 VAL B O 1
ATOM 4273 N N . SER B 1 214 ? 38.334 14.780 -25.851 1.00 42.86 214 SER B N 1
ATOM 4274 C CA . SER B 1 214 ? 39.249 15.224 -26.892 1.00 43.37 214 SER B CA 1
ATOM 4275 C C . SER B 1 214 ? 40.530 14.400 -26.855 1.00 43.71 214 SER B C 1
ATOM 4276 O O . SER B 1 214 ? 41.222 14.266 -27.863 1.00 43.82 214 SER B O 1
ATOM 4279 N N . LYS B 1 215 ? 40.841 13.848 -25.685 1.00 44.14 215 LYS B N 1
ATOM 4280 C CA . LYS B 1 215 ? 41.997 12.971 -25.534 1.00 44.51 215 LYS B CA 1
ATOM 4281 C C . LYS B 1 215 ? 41.745 11.683 -26.306 1.00 44.73 215 LYS B C 1
ATOM 4282 O O . LYS B 1 215 ? 42.673 10.940 -26.627 1.00 44.78 215 LYS B O 1
ATOM 4288 N N . ASN B 1 216 ? 40.472 11.431 -26.597 1.00 45.02 216 ASN B N 1
ATOM 4289 C CA . ASN B 1 216 ? 40.068 10.305 -27.433 1.00 45.27 216 ASN B CA 1
ATOM 4290 C C . ASN B 1 216 ? 40.866 9.031 -27.164 1.00 45.40 216 ASN B C 1
ATOM 4291 O O . ASN B 1 216 ? 41.500 8.485 -28.069 1.00 45.48 216 ASN B O 1
ATOM 4296 N N . ASN B 1 217 ? 40.829 8.560 -25.919 1.00 45.50 217 ASN B N 1
ATOM 4297 C CA . ASN B 1 217 ? 41.505 7.320 -25.549 1.00 45.59 217 ASN B CA 1
ATOM 4298 C C . ASN B 1 217 ? 40.652 6.447 -24.631 1.00 45.57 217 ASN B C 1
ATOM 4299 O O . ASN B 1 217 ? 40.769 5.216 -24.644 1.00 45.47 217 ASN B O 1
ATOM 4304 N N . GLN B 1 219 ? 36.871 5.727 -25.442 1.00 40.55 219 GLN B N 1
ATOM 4305 C CA . GLN B 1 219 ? 35.850 5.042 -26.227 1.00 40.60 219 GLN B CA 1
ATOM 4306 C C . GLN B 1 219 ? 34.488 5.231 -25.566 1.00 40.59 219 GLN B C 1
ATOM 4307 O O . GLN B 1 219 ? 34.106 4.466 -24.679 1.00 40.62 219 GLN B O 1
ATOM 4313 N N . ILE B 1 220 ? 33.758 6.255 -25.999 1.00 40.52 220 ILE B N 1
ATOM 4314 C CA . ILE B 1 220 ? 32.488 6.608 -25.373 1.00 40.41 220 ILE B CA 1
ATOM 4315 C C . ILE B 1 220 ? 31.343 6.646 -26.386 1.00 40.29 220 ILE B C 1
ATOM 4316 O O . ILE B 1 220 ? 31.569 6.820 -27.583 1.00 40.29 220 ILE B O 1
ATOM 4321 N N . ASP B 1 221 ? 30.116 6.476 -25.903 1.00 40.14 221 ASP B N 1
ATOM 4322 C CA . ASP B 1 221 ? 28.941 6.563 -26.765 1.00 39.93 221 ASP B CA 1
ATOM 4323 C C . ASP B 1 221 ? 28.656 8.017 -27.118 1.00 39.78 221 ASP B C 1
ATOM 4324 O O . ASP B 1 221 ? 27.963 8.721 -26.385 1.00 39.79 221 ASP B O 1
ATOM 4329 N N . LYS B 1 222 ? 29.195 8.456 -28.249 1.00 39.59 222 LYS B N 1
ATOM 4330 C CA . LYS B 1 222 ? 29.116 9.854 -28.651 1.00 39.35 222 LYS B CA 1
ATOM 4331 C C . LYS B 1 222 ? 27.678 10.352 -28.782 1.00 39.09 222 LYS B C 1
ATOM 4332 O O . LYS B 1 222 ? 27.411 11.542 -28.611 1.00 39.07 222 LYS B O 1
ATOM 4338 N N . GLU B 1 223 ? 26.758 9.442 -29.084 1.00 38.72 223 GLU B N 1
ATOM 4339 C CA . GLU B 1 223 ? 25.360 9.812 -29.283 1.00 38.38 223 GLU B CA 1
ATOM 4340 C C . GLU B 1 223 ? 24.695 10.170 -27.955 1.00 37.98 223 GLU B C 1
ATOM 4341 O O . GLU B 1 223 ? 24.018 11.192 -27.841 1.00 37.95 223 GLU B O 1
ATOM 4347 N N . LEU B 1 224 ? 24.895 9.319 -26.955 1.00 37.52 224 LEU B N 1
ATOM 4348 C CA . LEU B 1 224 ? 24.366 9.557 -25.618 1.00 37.07 224 LEU B CA 1
ATOM 4349 C C . LEU B 1 224 ? 25.031 10.782 -24.999 1.00 36.77 224 LEU B C 1
ATOM 4350 O O . LEU B 1 224 ? 24.364 11.736 -24.597 1.00 36.66 224 LEU B O 1
ATOM 4355 N N . TYR B 1 225 ? 26.357 10.743 -24.931 1.00 36.40 225 TYR B N 1
ATOM 4356 C CA . TYR B 1 225 ? 27.144 11.839 -24.384 1.00 36.04 225 TYR B CA 1
ATOM 4357 C C . TYR B 1 225 ? 26.710 13.175 -24.971 1.00 35.79 225 TYR B C 1
ATOM 4358 O O . TYR B 1 225 ? 26.604 14.175 -24.260 1.00 35.72 225 TYR B O 1
ATOM 4367 N N . SER B 1 226 ? 26.455 13.180 -26.274 1.00 35.48 226 SER B N 1
ATOM 4368 C CA . SER B 1 226 ? 26.094 14.400 -26.979 1.00 35.18 226 SER B CA 1
ATOM 4369 C C . SER B 1 226 ? 24.733 14.920 -26.527 1.00 34.99 226 SER B C 1
ATOM 4370 O O . SER B 1 226 ? 24.542 16.127 -26.369 1.00 34.94 226 SER B O 1
ATOM 4373 N N . LYS B 1 227 ? 23.790 14.006 -26.313 1.00 34.75 227 LYS B N 1
ATOM 4374 C CA . LYS B 1 227 ? 22.451 14.382 -25.871 1.00 34.52 227 LYS B CA 1
ATOM 4375 C C . LYS B 1 227 ? 22.474 14.941 -24.451 1.00 34.29 227 LYS B C 1
ATOM 4376 O O . LYS B 1 227 ? 21.679 15.813 -24.102 1.00 34.27 227 LYS B O 1
ATOM 4382 N N . ILE B 1 228 ? 23.390 14.432 -23.634 1.00 33.99 228 ILE B N 1
ATOM 4383 C CA . ILE B 1 228 ? 23.530 14.895 -22.259 1.00 33.67 228 ILE B CA 1
ATOM 4384 C C . ILE B 1 228 ? 24.039 16.331 -22.217 1.00 33.46 228 ILE B C 1
ATOM 4385 O O . ILE B 1 228 ? 23.632 17.119 -21.363 1.00 33.41 228 ILE B O 1
ATOM 4390 N N . LEU B 1 229 ? 24.932 16.663 -23.145 1.00 33.25 229 LEU B N 1
ATOM 4391 C CA . LEU B 1 229 ? 25.478 18.011 -23.242 1.00 33.00 229 LEU B CA 1
ATOM 4392 C C . LEU B 1 229 ? 24.390 19.027 -23.565 1.00 32.90 229 LEU B C 1
ATOM 4393 O O . LEU B 1 229 ? 24.478 20.186 -23.167 1.00 32.93 229 LEU B O 1
ATOM 4398 N N . GLU B 1 230 ? 23.368 18.587 -24.292 1.00 32.81 230 GLU B N 1
ATOM 4399 C CA . GLU B 1 230 ? 22.245 19.452 -24.630 1.00 32.66 230 GLU B CA 1
ATOM 4400 C C . GLU B 1 230 ? 21.307 19.613 -23.440 1.00 32.42 230 GLU B C 1
ATOM 4401 O O . GLU B 1 230 ? 20.800 20.704 -23.178 1.00 32.43 230 GLU B O 1
ATOM 4407 N N . GLU B 1 231 ? 21.081 18.516 -22.723 1.00 32.13 231 GLU B N 1
ATOM 4408 C CA . GLU B 1 231 ? 20.203 18.522 -21.558 1.00 31.83 231 GLU B CA 1
ATOM 4409 C C . GLU B 1 231 ? 20.722 19.467 -20.481 1.00 31.60 231 GLU B C 1
ATOM 4410 O O . GLU B 1 231 ? 19.943 20.130 -19.798 1.00 31.57 231 GLU B O 1
ATOM 4416 N N . ILE B 1 232 ? 22.040 19.525 -20.335 1.00 31.42 232 ILE B N 1
ATOM 4417 C CA . ILE B 1 232 ? 22.661 20.357 -19.310 1.00 31.30 232 ILE B CA 1
ATOM 4418 C C . ILE B 1 232 ? 22.255 21.825 -19.427 1.00 31.27 232 ILE B C 1
ATOM 4419 O O . ILE B 1 232 ? 22.128 22.524 -18.422 1.00 31.26 232 ILE B O 1
ATOM 4424 N N . ASP B 1 233 ? 22.044 22.287 -20.654 1.00 31.28 233 ASP B N 1
ATOM 4425 C CA . ASP B 1 233 ? 21.648 23.673 -20.888 1.00 31.28 233 ASP B CA 1
ATOM 4426 C C . ASP B 1 233 ? 20.301 23.999 -20.244 1.00 31.14 233 ASP B C 1
ATOM 4427 O O . ASP B 1 233 ? 20.046 25.144 -19.871 1.00 31.13 233 ASP B O 1
ATOM 4432 N N . GLN B 1 234 ? 19.444 22.989 -20.119 1.00 30.99 234 GLN B N 1
ATOM 4433 C CA . GLN B 1 234 ? 18.109 23.174 -19.549 1.00 30.85 234 GLN B CA 1
ATOM 4434 C C . GLN B 1 234 ? 18.073 22.806 -18.072 1.00 30.53 234 GLN B C 1
ATOM 4435 O O . GLN B 1 234 ? 17.054 22.982 -17.406 1.00 30.41 234 GLN B O 1
ATOM 4441 N N . LEU B 1 235 ? 19.191 22.295 -17.568 1.00 30.16 235 LEU B N 1
ATOM 4442 C CA . LEU B 1 235 ? 19.232 21.676 -16.247 1.00 29.81 235 LEU B CA 1
ATOM 4443 C C . LEU B 1 235 ? 18.783 22.595 -15.114 1.00 29.54 235 LEU B C 1
ATOM 4444 O O . LEU B 1 235 ? 18.102 22.157 -14.188 1.00 29.50 235 LEU B O 1
ATOM 4449 N N . GLU B 1 236 ? 19.163 23.866 -15.189 1.00 29.24 236 GLU B N 1
ATOM 4450 C CA . GLU B 1 236 ? 18.784 24.834 -14.163 1.00 28.92 236 GLU B CA 1
ATOM 4451 C C . GLU B 1 236 ? 17.282 25.125 -14.178 1.00 28.81 236 GLU B C 1
ATOM 4452 O O . GLU B 1 236 ? 16.620 25.055 -13.143 1.00 28.81 236 GLU B O 1
ATOM 4458 N N . GLU B 1 237 ? 16.746 25.446 -15.350 1.00 28.63 237 GLU B N 1
ATOM 4459 C CA . GLU B 1 237 ? 15.311 25.679 -15.484 1.00 28.52 237 GLU B CA 1
ATOM 4460 C C . GLU B 1 237 ? 14.525 24.491 -14.937 1.00 28.31 237 GLU B C 1
ATOM 4461 O O . GLU B 1 237 ? 13.481 24.660 -14.308 1.00 28.20 237 GLU B O 1
ATOM 4467 N N . LEU B 1 238 ? 15.041 23.290 -15.178 1.00 28.09 238 LEU B N 1
ATOM 4468 C CA . LEU B 1 238 ? 14.375 22.066 -14.749 1.00 28.00 238 LEU B CA 1
ATOM 4469 C C . LEU B 1 238 ? 14.308 21.940 -13.226 1.00 27.98 238 LEU B C 1
ATOM 4470 O O . LEU B 1 238 ? 13.256 21.625 -12.669 1.00 27.94 238 LEU B O 1
ATOM 4475 N N . ILE B 1 239 ? 15.430 22.188 -12.558 1.00 27.88 239 ILE B N 1
ATOM 4476 C CA . ILE B 1 239 ? 15.491 22.097 -11.102 1.00 27.90 239 ILE B CA 1
ATOM 4477 C C . ILE B 1 239 ? 14.823 23.285 -10.413 1.00 28.01 239 ILE B C 1
ATOM 4478 O O . ILE B 1 239 ? 14.256 23.144 -9.331 1.00 27.92 239 ILE B O 1
ATOM 4483 N N . MET B 1 240 ? 14.898 24.456 -11.040 1.00 28.20 240 MET B N 1
ATOM 4484 C CA . MET B 1 240 ? 14.338 25.676 -10.460 1.00 28.39 240 MET B CA 1
ATOM 4485 C C . MET B 1 240 ? 12.935 26.003 -10.973 1.00 28.62 240 MET B C 1
ATOM 4486 O O . MET B 1 240 ? 12.409 27.083 -10.711 1.00 28.65 240 MET B O 1
ATOM 4491 N N . GLY B 1 241 ? 12.336 25.069 -11.703 1.00 28.86 241 GLY B N 1
ATOM 4492 C CA . GLY B 1 241 ? 10.971 25.239 -12.192 1.00 29.28 241 GLY B CA 1
ATOM 4493 C C . GLY B 1 241 ? 10.771 26.392 -13.161 1.00 29.50 241 GLY B C 1
ATOM 4494 O O . GLY B 1 241 ? 9.999 27.310 -12.888 1.00 29.43 241 GLY B O 1
ATOM 4495 N N . GLY B 1 242 ? 11.466 26.342 -14.295 1.00 29.80 242 GLY B N 1
ATOM 4496 C CA . GLY B 1 242 ? 11.289 27.328 -15.362 1.00 30.23 242 GLY B CA 1
ATOM 4497 C C . GLY B 1 242 ? 12.174 28.555 -15.240 1.00 30.50 242 GLY B C 1
ATOM 4498 O O . GLY B 1 242 ? 12.213 29.400 -16.134 1.00 30.55 242 GLY B O 1
ATOM 4499 N N . GLU B 1 243 ? 12.891 28.649 -14.127 1.00 30.78 243 GLU B N 1
ATOM 4500 C CA . GLU B 1 243 ? 13.730 29.804 -13.849 1.00 30.96 243 GLU B CA 1
ATOM 4501 C C . GLU B 1 243 ? 15.182 29.371 -13.684 1.00 31.06 243 GLU B C 1
ATOM 4502 O O . GLU B 1 243 ? 15.457 28.254 -13.244 1.00 31.09 243 GLU B O 1
ATOM 4508 N N . LYS B 1 244 ? 16.112 30.247 -14.049 1.00 31.18 244 LYS B N 1
ATOM 4509 C CA . LYS B 1 244 ? 17.526 29.969 -13.837 1.00 31.33 244 LYS B CA 1
ATOM 4510 C C . LYS B 1 244 ? 17.853 30.146 -12.360 1.00 31.24 244 LYS B C 1
ATOM 4511 O O . LYS B 1 244 ? 17.069 30.729 -11.610 1.00 31.30 244 LYS B O 1
ATOM 4517 N N . PHE B 1 245 ? 19.006 29.641 -11.938 1.00 31.11 245 PHE B N 1
ATOM 4518 C CA . PHE B 1 245 ? 19.357 29.695 -10.525 1.00 31.02 245 PHE B CA 1
ATOM 4519 C C . PHE B 1 245 ? 19.747 31.080 -10.035 1.00 30.98 245 PHE B C 1
ATOM 4520 O O . PHE B 1 245 ? 20.556 31.772 -10.653 1.00 31.02 245 PHE B O 1
ATOM 4528 N N . SER B 1 246 ? 19.160 31.467 -8.910 1.00 30.96 246 SER B N 1
ATOM 4529 C CA . SER B 1 246 ? 19.589 32.636 -8.161 1.00 30.94 246 SER B CA 1
ATOM 4530 C C . SER B 1 246 ? 19.393 32.305 -6.689 1.00 30.97 246 SER B C 1
ATOM 4531 O O . SER B 1 246 ? 18.641 31.390 -6.353 1.00 31.00 246 SER B O 1
ATOM 4534 N N . MET B 1 247 ? 20.075 33.030 -5.811 1.00 31.01 247 MET B N 1
ATOM 4535 C CA . MET B 1 247 ? 19.891 32.822 -4.382 1.00 31.05 247 MET B CA 1
ATOM 4536 C C . MET B 1 247 ? 18.480 33.258 -4.024 1.00 30.97 247 MET B C 1
ATOM 4537 O O . MET B 1 247 ? 17.921 32.846 -3.009 1.00 31.04 247 MET B O 1
ATOM 4542 N N . GLU B 1 248 ? 17.917 34.098 -4.883 1.00 30.90 248 GLU B N 1
ATOM 4543 C CA . GLU B 1 248 ? 16.554 34.582 -4.741 1.00 30.84 248 GLU B CA 1
ATOM 4544 C C . GLU B 1 248 ? 15.585 33.440 -5.024 1.00 30.59 248 GLU B C 1
ATOM 4545 O O . GLU B 1 248 ? 14.767 33.078 -4.180 1.00 30.56 248 GLU B O 1
ATOM 4551 N N . ARG B 1 249 ? 15.696 32.874 -6.222 1.00 30.34 249 ARG B N 1
ATOM 4552 C CA . ARG B 1 249 ? 14.892 31.731 -6.627 1.00 30.10 249 ARG B CA 1
ATOM 4553 C C . ARG B 1 249 ? 15.031 30.612 -5.601 1.00 29.94 249 ARG B C 1
ATOM 4554 O O . ARG B 1 249 ? 14.081 29.874 -5.336 1.00 29.93 249 ARG B O 1
ATOM 4562 N N . ALA B 1 250 ? 16.224 30.495 -5.025 1.00 29.71 250 ALA B N 1
ATOM 4563 C CA . ALA B 1 250 ? 16.524 29.438 -4.061 1.00 29.48 250 ALA B CA 1
ATOM 4564 C C . ALA B 1 250 ? 15.745 29.590 -2.758 1.00 29.31 250 ALA B C 1
ATOM 4565 O O . ALA B 1 250 ? 15.186 28.620 -2.246 1.00 29.29 250 ALA B O 1
ATOM 4567 N N . LEU B 1 251 ? 15.718 30.808 -2.222 1.00 29.12 251 LEU B N 1
ATOM 4568 C CA . LEU B 1 251 ? 15.024 31.078 -0.966 1.00 28.91 251 LEU B CA 1
ATOM 4569 C C . LEU B 1 251 ? 13.511 30.979 -1.135 1.00 28.78 251 LEU B C 1
ATOM 4570 O O . LEU B 1 251 ? 12.804 30.550 -0.224 1.00 28.80 251 LEU B O 1
ATOM 4575 N N . GLU B 1 252 ? 13.019 31.380 -2.302 1.00 28.48 252 GLU B N 1
ATOM 4576 C CA . GLU B 1 252 ? 11.597 31.275 -2.594 1.00 28.24 252 GLU B CA 1
ATOM 4577 C C . GLU B 1 252 ? 11.186 29.808 -2.653 1.00 27.94 252 GLU B C 1
ATOM 4578 O O . GLU B 1 252 ? 10.145 29.422 -2.124 1.00 27.88 252 GLU B O 1
ATOM 4584 N N . LEU B 1 253 ? 12.016 28.991 -3.294 1.00 27.65 253 LEU B N 1
ATOM 4585 C CA . LEU B 1 253 ? 11.732 27.567 -3.432 1.00 27.29 253 LEU B CA 1
ATOM 4586 C C . LEU B 1 253 ? 11.717 26.838 -2.089 1.00 27.14 253 LEU B C 1
ATOM 4587 O O . LEU B 1 253 ? 10.934 25.909 -1.894 1.00 27.02 253 LEU B O 1
ATOM 4592 N N . LYS B 1 254 ? 12.580 27.259 -1.168 1.00 26.90 254 LYS B N 1
ATOM 4593 C CA . LYS B 1 254 ? 12.611 26.666 0.167 1.00 26.72 254 LYS B CA 1
ATOM 4594 C C . LYS B 1 254 ? 11.274 26.850 0.879 1.00 26.44 254 LYS B C 1
ATOM 4595 O O . LYS B 1 254 ? 10.852 25.999 1.661 1.00 26.44 254 LYS B O 1
ATOM 4601 N N . LEU B 1 255 ? 10.613 27.970 0.611 1.00 26.11 255 LEU B N 1
ATOM 4602 C CA . LEU B 1 255 ? 9.313 28.246 1.212 1.00 25.79 255 LEU B CA 1
ATOM 4603 C C . LEU B 1 255 ? 8.280 27.189 0.841 1.00 25.39 255 LEU B C 1
ATOM 4604 O O . LEU B 1 255 ? 7.285 27.014 1.542 1.00 25.42 255 LEU B O 1
ATOM 4609 N N . TYR B 1 256 ? 8.523 26.483 -0.257 1.00 24.95 256 TYR B N 1
ATOM 4610 C CA . TYR B 1 256 ? 7.564 25.502 -0.759 1.00 24.58 256 TYR B CA 1
ATOM 4611 C C . TYR B 1 256 ? 7.877 24.075 -0.325 1.00 24.19 256 TYR B C 1
ATOM 4612 O O . TYR B 1 256 ? 6.981 23.235 -0.254 1.00 24.15 256 TYR B O 1
ATOM 4621 N N . SER B 1 257 ? 9.147 23.804 -0.038 1.00 23.70 257 SER B N 1
ATOM 4622 C CA . SER B 1 257 ? 9.573 22.465 0.359 1.00 23.17 257 SER B CA 1
ATOM 4623 C C . SER B 1 257 ? 11.017 22.464 0.844 1.00 22.81 257 SER B C 1
ATOM 4624 O O . SER B 1 257 ? 11.893 23.041 0.199 1.00 22.83 257 SER B O 1
ATOM 4627 N N . PRO B 1 258 ? 11.269 21.819 1.993 1.00 22.41 258 PRO B N 1
ATOM 4628 C CA . PRO B 1 258 ? 12.628 21.720 2.521 1.00 22.09 258 PRO B CA 1
ATOM 4629 C C . PRO B 1 258 ? 13.548 20.958 1.568 1.00 21.80 258 PRO B C 1
ATOM 4630 O O . PRO B 1 258 ? 14.732 20.792 1.851 1.00 21.79 258 PRO B O 1
ATOM 4634 N N . ALA B 1 259 ? 13.004 20.499 0.445 1.00 21.36 259 ALA B N 1
ATOM 4635 C CA . ALA B 1 259 ? 13.822 19.875 -0.587 1.00 20.93 259 ALA B CA 1
ATOM 4636 C C . ALA B 1 259 ? 14.798 20.899 -1.160 1.00 20.63 259 ALA B C 1
ATOM 4637 O O . ALA B 1 259 ? 15.912 20.561 -1.565 1.00 20.52 259 ALA B O 1
ATOM 4639 N N . PHE B 1 260 ? 14.371 22.157 -1.187 1.00 20.23 260 PHE B N 1
ATOM 4640 C CA . PHE B 1 260 ? 15.195 23.229 -1.732 1.00 19.90 260 PHE B CA 1
ATOM 4641 C C . PHE B 1 260 ? 15.870 24.005 -0.605 1.00 19.64 260 PHE B C 1
ATOM 4642 O O . PHE B 1 260 ? 16.343 25.126 -0.786 1.00 19.66 260 PHE B O 1
ATOM 4650 N N . SER B 1 261 ? 15.909 23.384 0.564 1.00 19.28 261 SER B N 1
ATOM 4651 C CA . SER B 1 261 ? 16.601 23.947 1.705 1.00 19.03 261 SER B CA 1
ATOM 4652 C C . SER B 1 261 ? 18.106 23.893 1.457 1.00 18.67 261 SER B C 1
ATOM 4653 O O . SER B 1 261 ? 18.605 22.968 0.811 1.00 18.63 261 SER B O 1
ATOM 4656 N N . LEU B 1 262 ? 18.825 24.890 1.957 1.00 18.16 262 LEU B N 1
ATOM 4657 C CA . LEU B 1 262 ? 20.273 24.926 1.803 1.00 17.75 262 LEU B CA 1
ATOM 4658 C C . LEU B 1 262 ? 20.955 24.306 3.012 1.00 17.39 262 LEU B C 1
ATOM 4659 O O . LEU B 1 262 ? 20.862 24.826 4.123 1.00 17.35 262 LEU B O 1
ATOM 4664 N N . VAL B 1 263 ? 21.638 23.190 2.786 1.00 16.98 263 VAL B N 1
ATOM 4665 C CA . VAL B 1 263 ? 22.237 22.427 3.872 1.00 16.64 263 VAL B CA 1
ATOM 4666 C C . VAL B 1 263 ? 23.666 22.035 3.529 1.00 16.49 263 VAL B C 1
ATOM 4667 O O . VAL B 1 263 ? 24.077 22.116 2.372 1.00 16.42 263 VAL B O 1
ATOM 4671 N N . PHE B 1 264 ? 24.431 21.614 4.532 1.00 16.37 264 PHE B N 1
ATOM 4672 C CA . PHE B 1 264 ? 25.760 21.082 4.260 1.00 16.25 264 PHE B CA 1
ATOM 4673 C C . PHE B 1 264 ? 25.657 19.597 3.926 1.00 16.09 264 PHE B C 1
ATOM 4674 O O . PHE B 1 264 ? 25.468 18.758 4.808 1.00 16.08 264 PHE B O 1
ATOM 4682 N N . ALA B 1 265 ? 25.781 19.284 2.642 1.00 15.99 265 ALA B N 1
ATOM 4683 C CA . ALA B 1 265 ? 25.526 17.937 2.152 1.00 15.96 265 ALA B CA 1
ATOM 4684 C C . ALA B 1 265 ? 26.786 17.081 2.099 1.00 15.98 265 ALA B C 1
ATOM 4685 O O . ALA B 1 265 ? 27.895 17.595 1.968 1.00 15.84 265 ALA B O 1
ATOM 4687 N N . HIS B 1 266 ? 26.597 15.770 2.205 1.00 16.05 266 HIS B N 1
ATOM 4688 C CA . HIS B 1 266 ? 27.681 14.813 2.040 1.00 16.02 266 HIS B CA 1
ATOM 4689 C C . HIS B 1 266 ? 28.051 14.713 0.563 1.00 16.09 266 HIS B C 1
ATOM 4690 O O . HIS B 1 266 ? 29.229 14.775 0.201 1.00 16.00 266 HIS B O 1
ATOM 4697 N N . ASN B 1 267 ? 27.033 14.543 -0.278 1.00 16.05 267 ASN B N 1
ATOM 4698 C CA . ASN B 1 267 ? 27.192 14.592 -1.732 1.00 16.08 267 ASN B CA 1
ATOM 4699 C C . ASN B 1 267 ? 27.715 13.309 -2.382 1.00 16.21 267 ASN B C 1
ATOM 4700 O O . ASN B 1 267 ? 27.929 13.263 -3.593 1.00 16.33 267 ASN B O 1
ATOM 4705 N N . ASP B 1 268 ? 27.912 12.268 -1.582 1.00 16.42 268 ASP B N 1
ATOM 4706 C CA . ASP B 1 268 ? 28.426 11.005 -2.097 1.00 16.61 268 ASP B CA 1
ATOM 4707 C C . ASP B 1 268 ? 28.123 9.892 -1.111 1.00 16.71 268 ASP B C 1
ATOM 4708 O O . ASP B 1 268 ? 28.913 8.959 -0.948 1.00 16.82 268 ASP B O 1
ATOM 4713 N N . LEU B 1 269 ? 26.979 9.996 -0.446 1.00 16.71 269 LEU B N 1
ATOM 4714 C CA . LEU B 1 269 ? 26.634 9.044 0.599 1.00 16.95 269 LEU B CA 1
ATOM 4715 C C . LEU B 1 269 ? 26.174 7.717 0.010 1.00 17.10 269 LEU B C 1
ATOM 4716 O O . LEU B 1 269 ? 24.987 7.398 0.021 1.00 17.33 269 LEU B O 1
ATOM 4721 N N . GLN B 1 270 ? 27.130 6.953 -0.509 1.00 17.31 270 GLN B N 1
ATOM 4722 C CA . GLN B 1 270 ? 26.863 5.622 -1.050 1.00 17.41 270 GLN B CA 1
ATOM 4723 C C . GLN B 1 270 ? 27.162 4.550 0.003 1.00 17.33 270 GLN B C 1
ATOM 4724 O O . GLN B 1 270 ? 27.765 4.843 1.035 1.00 17.35 270 GLN B O 1
ATOM 4730 N N . GLU B 1 271 ? 26.727 3.319 -0.247 1.00 17.35 271 GLU B N 1
ATOM 4731 C CA . GLU B 1 271 ? 26.787 2.273 0.776 1.00 17.44 271 GLU B CA 1
ATOM 4732 C C . GLU B 1 271 ? 28.195 2.010 1.318 1.00 17.37 271 GLU B C 1
ATOM 4733 O O . GLU B 1 271 ? 28.369 1.724 2.502 1.00 17.30 271 GLU B O 1
ATOM 4739 N N . ASN B 1 272 ? 29.196 2.105 0.453 1.00 17.39 272 ASN B N 1
ATOM 4740 C CA . ASN B 1 272 ? 30.576 1.881 0.876 1.00 17.36 272 ASN B CA 1
ATOM 4741 C C . ASN B 1 272 ? 31.116 3.004 1.757 1.00 17.35 272 ASN B C 1
ATOM 4742 O O . ASN B 1 272 ? 32.191 2.881 2.345 1.00 17.21 272 ASN B O 1
ATOM 4747 N N . ASN B 1 273 ? 30.361 4.096 1.850 1.00 17.40 273 ASN B N 1
ATOM 4748 C CA . ASN B 1 273 ? 30.738 5.208 2.717 1.00 17.43 273 ASN B CA 1
ATOM 4749 C C . ASN B 1 273 ? 29.908 5.245 3.996 1.00 17.59 273 ASN B C 1
ATOM 4750 O O . ASN B 1 273 ? 29.924 6.228 4.743 1.00 17.62 273 ASN B O 1
ATOM 4755 N N . LEU B 1 274 ? 29.187 4.157 4.238 1.00 17.71 274 LEU B N 1
ATOM 4756 C CA . LEU B 1 274 ? 28.428 3.989 5.465 1.00 17.96 274 LEU B CA 1
ATOM 4757 C C . LEU B 1 274 ? 28.907 2.732 6.180 1.00 18.17 274 LEU B C 1
ATOM 4758 O O . LEU B 1 274 ? 28.606 1.615 5.758 1.00 18.21 274 LEU B O 1
ATOM 4763 N N . LEU B 1 275 ? 29.663 2.921 7.257 1.00 18.36 275 LEU B N 1
ATOM 4764 C CA . LEU B 1 275 ? 30.201 1.798 8.016 1.00 18.64 275 LEU B CA 1
ATOM 4765 C C . LEU B 1 275 ? 29.282 1.420 9.173 1.00 18.84 275 LEU B C 1
ATOM 4766 O O . LEU B 1 275 ? 28.889 2.268 9.973 1.00 18.85 275 LEU B O 1
ATOM 4771 N N . GLN B 1 276 ? 28.939 0.141 9.254 1.00 19.17 276 GLN B N 1
ATOM 4772 C CA . GLN B 1 276 ? 28.078 -0.344 10.322 1.00 19.65 276 GLN B CA 1
ATOM 4773 C C . GLN B 1 276 ? 28.907 -0.759 11.530 1.00 19.90 276 GLN B C 1
ATOM 4774 O O . GLN B 1 276 ? 29.430 -1.870 11.582 1.00 19.83 276 GLN B O 1
ATOM 4780 N N . THR B 1 277 ? 29.033 0.144 12.496 1.00 20.30 277 THR B N 1
ATOM 4781 C CA . THR B 1 277 ? 29.762 -0.156 13.718 1.00 20.72 277 THR B CA 1
ATOM 4782 C C . THR B 1 277 ? 28.865 -0.943 14.666 1.00 20.94 277 THR B C 1
ATOM 4783 O O . THR B 1 277 ? 27.770 -1.360 14.291 1.00 21.11 277 THR B O 1
ATOM 4787 N N . GLN B 1 278 ? 29.335 -1.150 15.890 1.00 21.21 278 GLN B N 1
ATOM 4788 C CA . GLN B 1 278 ? 28.576 -1.899 16.884 1.00 21.43 278 GLN B CA 1
ATOM 4789 C C . GLN B 1 278 ? 27.226 -1.247 17.177 1.00 21.42 278 GLN B C 1
ATOM 4790 O O . GLN B 1 278 ? 26.180 -1.888 17.073 1.00 21.55 278 GLN B O 1
ATOM 4796 N N . ASN B 1 279 ? 27.257 0.034 17.530 1.00 21.40 279 ASN B N 1
ATOM 4797 C CA . ASN B 1 279 ? 26.061 0.727 18.000 1.00 21.27 279 ASN B CA 1
ATOM 4798 C C . ASN B 1 279 ? 25.449 1.707 17.006 1.00 21.20 279 ASN B C 1
ATOM 4799 O O . ASN B 1 279 ? 24.424 2.325 17.294 1.00 21.22 279 ASN B O 1
ATOM 4804 N N . ASN B 1 280 ? 26.067 1.857 15.841 1.00 21.01 280 ASN B N 1
ATOM 4805 C CA . ASN B 1 280 ? 25.535 2.787 14.851 1.00 20.95 280 ASN B CA 1
ATOM 4806 C C . ASN B 1 280 ? 26.187 2.682 13.481 1.00 20.67 280 ASN B C 1
ATOM 4807 O O . ASN B 1 280 ? 27.177 1.972 13.297 1.00 20.59 280 ASN B O 1
ATOM 4812 N N . ILE B 1 281 ? 25.607 3.395 12.522 1.00 20.37 281 ILE B N 1
ATOM 4813 C CA . ILE B 1 281 ? 26.191 3.533 11.198 1.00 20.18 281 ILE B CA 1
ATOM 4814 C C . ILE B 1 281 ? 26.906 4.877 11.128 1.00 20.00 281 ILE B C 1
ATOM 4815 O O . ILE B 1 281 ? 26.391 5.887 11.609 1.00 20.01 281 ILE B O 1
ATOM 4820 N N . ARG B 1 282 ? 28.097 4.892 10.541 1.00 19.74 282 ARG B N 1
ATOM 4821 C CA . ARG B 1 282 ? 28.854 6.132 10.427 1.00 19.62 282 ARG B CA 1
ATOM 4822 C C . ARG B 1 282 ? 29.165 6.489 8.982 1.00 19.26 282 ARG B C 1
ATOM 4823 O O . ARG B 1 282 ? 29.387 5.611 8.148 1.00 19.19 282 ARG B O 1
ATOM 4831 N N . MET B 1 283 ? 29.175 7.786 8.696 1.00 18.94 283 MET B N 1
ATOM 4832 C CA . MET B 1 283 ? 29.474 8.280 7.359 1.00 18.79 283 MET B CA 1
ATOM 4833 C C . MET B 1 283 ? 30.966 8.555 7.211 1.00 18.54 283 MET B C 1
ATOM 4834 O O . MET B 1 283 ? 31.612 9.036 8.142 1.00 18.46 283 MET B O 1
ATOM 4839 N N . ILE B 1 284 ? 31.508 8.244 6.039 1.00 18.32 284 ILE B N 1
ATOM 4840 C CA . ILE B 1 284 ? 32.893 8.587 5.727 1.00 18.13 284 ILE B CA 1
ATOM 4841 C C . ILE B 1 284 ? 33.005 9.179 4.326 1.00 18.00 284 ILE B C 1
ATOM 4842 O O . ILE B 1 284 ? 32.014 9.287 3.606 1.00 18.04 284 ILE B O 1
ATOM 4847 N N . ASP B 1 285 ? 34.220 9.565 3.951 1.00 17.88 285 ASP B N 1
ATOM 4848 C CA . ASP B 1 285 ? 34.487 10.096 2.619 1.00 17.77 285 ASP B CA 1
ATOM 4849 C C . ASP B 1 285 ? 33.696 11.375 2.355 1.00 17.76 285 ASP B C 1
ATOM 4850 O O . ASP B 1 285 ? 32.667 11.353 1.674 1.00 17.78 285 ASP B O 1
ATOM 4855 N N . TYR B 1 286 ? 34.189 12.487 2.894 1.00 17.61 286 TYR B N 1
ATOM 4856 C CA . TYR B 1 286 ? 33.523 13.776 2.754 1.00 17.50 286 TYR B CA 1
ATOM 4857 C C 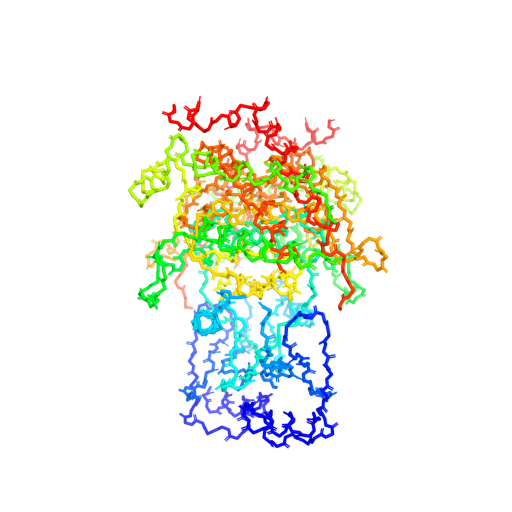. TYR B 1 286 ? 34.213 14.656 1.721 1.00 17.43 286 TYR B C 1
ATOM 4858 O O . TYR B 1 286 ? 34.103 15.879 1.777 1.00 17.49 286 TYR B O 1
ATOM 4867 N N . GLU B 1 287 ? 34.916 14.040 0.775 1.00 17.38 287 GLU B N 1
ATOM 4868 C CA . GLU B 1 287 ? 35.695 14.802 -0.198 1.00 17.29 287 GLU B CA 1
ATOM 4869 C C . GLU B 1 287 ? 34.829 15.634 -1.150 1.00 17.00 287 GLU B C 1
ATOM 4870 O O . GLU B 1 287 ? 35.320 16.565 -1.782 1.00 17.05 287 GLU B O 1
ATOM 4876 N N . TYR B 1 288 ? 33.545 15.301 -1.253 1.00 16.73 288 TYR B N 1
ATOM 4877 C CA . TYR B 1 288 ? 32.638 16.042 -2.133 1.00 16.38 288 TYR B CA 1
ATOM 4878 C C . TYR B 1 288 ? 31.622 16.858 -1.336 1.00 16.15 288 TYR B C 1
ATOM 4879 O O . TYR B 1 288 ? 30.651 17.371 -1.892 1.00 16.04 288 TYR B O 1
ATOM 4888 N N . SER B 1 289 ? 31.849 16.978 -0.033 1.00 15.78 289 SER B N 1
ATOM 4889 C CA . SER B 1 289 ? 30.900 17.663 0.837 1.00 15.48 289 SER B CA 1
ATOM 4890 C C . SER B 1 289 ? 30.981 19.180 0.709 1.00 15.19 289 SER B C 1
ATOM 4891 O O . SER B 1 289 ? 32.068 19.758 0.692 1.00 15.30 289 SER B O 1
ATOM 4894 N N . ALA B 1 290 ? 29.814 19.810 0.618 1.00 14.87 290 ALA B N 1
ATOM 4895 C CA . ALA B 1 290 ? 29.699 21.254 0.451 1.00 14.58 290 ALA B CA 1
ATOM 4896 C C . ALA B 1 290 ? 28.224 21.642 0.502 1.00 14.44 290 ALA B C 1
ATOM 4897 O O . ALA B 1 290 ? 27.347 20.790 0.340 1.00 14.31 290 ALA B O 1
ATOM 4899 N N . ILE B 1 291 ? 27.945 22.920 0.732 1.00 14.18 291 ILE B N 1
ATOM 4900 C CA . ILE B 1 291 ? 26.562 23.371 0.766 1.00 14.07 291 ILE B CA 1
ATOM 4901 C C . ILE B 1 291 ? 25.857 22.955 -0.519 1.00 13.94 291 ILE B C 1
ATOM 4902 O O . ILE B 1 291 ? 26.453 22.967 -1.596 1.00 13.81 291 ILE B O 1
ATOM 4907 N N . ASN B 1 292 ? 24.585 22.590 -0.399 1.00 13.80 292 ASN B N 1
ATOM 4908 C CA . ASN B 1 292 ? 23.820 22.110 -1.540 1.00 13.56 292 ASN B CA 1
ATOM 4909 C C . ASN B 1 292 ? 22.357 21.940 -1.156 1.00 13.51 292 ASN B C 1
ATOM 4910 O O . ASN B 1 292 ? 22.017 21.940 0.030 1.00 13.40 292 ASN B O 1
ATOM 4915 N N . PHE B 1 293 ? 21.490 21.807 -2.156 1.00 13.24 293 PHE B N 1
ATOM 4916 C CA . PHE B 1 293 ? 20.080 21.549 -1.900 1.00 13.09 293 PHE B CA 1
ATOM 4917 C C . PHE B 1 293 ? 19.915 20.217 -1.176 1.00 13.11 293 PHE B C 1
ATOM 4918 O O . PHE B 1 293 ? 20.440 19.197 -1.619 1.00 13.14 293 PHE B O 1
ATOM 4926 N N . ALA B 1 294 ? 19.190 20.229 -0.062 1.00 13.20 294 ALA B N 1
ATOM 4927 C CA . ALA B 1 294 ? 18.952 19.007 0.702 1.00 13.40 294 ALA B CA 1
ATOM 4928 C C . ALA B 1 294 ? 18.483 17.871 -0.200 1.00 13.54 294 ALA B C 1
ATOM 4929 O O . ALA B 1 294 ? 18.922 16.733 -0.054 1.00 13.55 294 ALA B O 1
ATOM 4931 N N . GLY B 1 295 ? 17.590 18.191 -1.135 1.00 13.81 295 GLY B N 1
ATOM 4932 C CA . GLY B 1 295 ? 17.041 17.197 -2.054 1.00 14.04 295 GLY B CA 1
ATOM 4933 C C . GLY B 1 295 ? 18.093 16.550 -2.936 1.00 14.23 295 GLY B C 1
ATOM 4934 O O . GLY B 1 295 ? 17.977 15.382 -3.308 1.00 14.24 295 GLY B O 1
ATOM 4935 N N . ALA B 1 296 ? 19.124 17.313 -3.279 1.00 14.42 296 ALA B N 1
ATOM 4936 C CA . ALA B 1 296 ? 20.218 16.780 -4.077 1.00 14.59 296 ALA B CA 1
ATOM 4937 C C . ALA B 1 296 ? 20.895 15.626 -3.344 1.00 14.71 296 ALA B C 1
ATOM 4938 O O . ALA B 1 296 ? 21.097 14.550 -3.911 1.00 14.78 296 ALA B O 1
ATOM 4940 N N . ASP B 1 297 ? 21.230 15.851 -2.078 1.00 14.70 297 ASP B N 1
ATOM 4941 C CA . ASP B 1 297 ? 21.950 14.857 -1.292 1.00 14.77 297 ASP B CA 1
ATOM 4942 C C . ASP B 1 297 ? 21.116 13.600 -1.076 1.00 14.79 297 ASP B C 1
ATOM 4943 O O . ASP B 1 297 ? 21.625 12.480 -1.164 1.00 14.68 297 ASP B O 1
ATOM 4948 N N . ILE B 1 298 ? 19.832 13.790 -0.790 1.00 14.80 298 ILE B N 1
ATOM 4949 C CA . ILE B 1 298 ? 18.935 12.667 -0.546 1.00 14.84 298 ILE B CA 1
ATOM 4950 C C . ILE B 1 298 ? 18.688 11.861 -1.820 1.00 14.88 298 ILE B C 1
ATOM 4951 O O . ILE B 1 298 ? 18.758 10.630 -1.809 1.00 14.94 298 ILE B O 1
ATOM 4956 N N . ALA B 1 299 ? 18.407 12.554 -2.918 1.00 14.93 299 ALA B N 1
ATOM 4957 C CA . ALA B 1 299 ? 18.172 11.889 -4.197 1.00 15.04 299 ALA B CA 1
ATOM 4958 C C . ALA B 1 299 ? 19.388 11.076 -4.636 1.00 15.09 299 ALA B C 1
ATOM 4959 O O . ALA B 1 299 ? 19.248 10.011 -5.242 1.00 15.05 299 ALA B O 1
ATOM 4961 N N . ASN B 1 300 ? 20.582 11.575 -4.329 1.00 15.12 300 ASN B N 1
ATOM 4962 C CA . ASN B 1 300 ? 21.802 10.840 -4.653 1.00 15.30 300 ASN B CA 1
ATOM 4963 C C . ASN B 1 300 ? 21.892 9.532 -3.882 1.00 15.25 300 ASN B C 1
ATOM 4964 O O . ASN B 1 300 ? 22.268 8.500 -4.433 1.00 15.37 300 ASN B O 1
ATOM 4969 N N . TYR B 1 301 ? 21.556 9.585 -2.599 1.00 15.30 301 TYR B N 1
ATOM 4970 C CA . TYR B 1 301 ? 21.518 8.382 -1.782 1.00 15.38 301 TYR B CA 1
ATOM 4971 C C . TYR B 1 301 ? 20.494 7.394 -2.338 1.00 15.58 301 TYR B C 1
ATOM 4972 O O . TYR B 1 301 ? 20.770 6.196 -2.452 1.00 15.68 301 TYR B O 1
ATOM 4981 N N . PHE B 1 302 ? 19.313 7.895 -2.689 1.00 15.53 302 PHE B N 1
ATOM 4982 C CA . PHE B 1 302 ? 18.286 7.041 -3.274 1.00 15.69 302 PHE B CA 1
ATOM 4983 C C . PHE B 1 302 ? 18.810 6.341 -4.523 1.00 15.84 302 PHE B C 1
ATOM 4984 O O . PHE B 1 302 ? 18.510 5.173 -4.759 1.00 15.95 302 PHE B O 1
ATOM 4992 N N . CYS B 1 303 ? 19.603 7.055 -5.317 1.00 16.03 303 CYS B N 1
ATOM 4993 C CA . CYS B 1 303 ? 20.118 6.509 -6.572 1.00 16.24 303 CYS B CA 1
ATOM 4994 C C . CYS B 1 303 ? 21.104 5.360 -6.372 1.00 16.44 303 CYS B C 1
ATOM 4995 O O . CYS B 1 303 ? 21.177 4.446 -7.195 1.00 16.42 303 CYS B O 1
ATOM 4998 N N . GLU B 1 304 ? 21.875 5.417 -5.291 1.00 16.73 304 GLU B N 1
ATOM 4999 C CA . GLU B 1 304 ? 22.883 4.394 -5.028 1.00 16.93 304 GLU B CA 1
ATOM 5000 C C . GLU B 1 304 ? 22.235 3.042 -4.762 1.00 17.21 304 GLU B C 1
ATOM 5001 O O . GLU B 1 304 ? 22.908 2.011 -4.750 1.00 17.32 304 GLU B O 1
ATOM 5007 N N . TYR B 1 305 ? 20.926 3.049 -4.547 1.00 17.53 305 TYR B N 1
ATOM 5008 C CA . TYR B 1 305 ? 20.181 1.806 -4.411 1.00 17.94 305 TYR B CA 1
ATOM 5009 C C . TYR B 1 305 ? 20.365 0.965 -5.668 1.00 18.24 305 TYR B C 1
ATOM 5010 O O . TYR B 1 305 ? 20.251 -0.260 -5.631 1.00 18.30 305 TYR B O 1
ATOM 5019 N N . ILE B 1 306 ? 20.669 1.637 -6.773 1.00 18.63 306 ILE B N 1
ATOM 5020 C CA . ILE B 1 306 ? 20.746 0.997 -8.083 1.00 19.07 306 ILE B CA 1
ATOM 5021 C C . ILE B 1 306 ? 22.134 0.451 -8.416 1.00 19.45 306 ILE B C 1
ATOM 5022 O O . ILE B 1 306 ? 22.264 -0.482 -9.208 1.00 19.44 306 ILE B O 1
ATOM 5027 N N . TYR B 1 307 ? 23.169 1.028 -7.813 1.00 19.93 307 TYR B N 1
ATOM 5028 C CA . TYR B 1 307 ? 24.538 0.701 -8.210 1.00 20.37 307 TYR B CA 1
ATOM 5029 C C . TYR B 1 307 ? 25.321 -0.084 -7.163 1.00 20.75 307 TYR B C 1
ATOM 5030 O O . TYR B 1 307 ? 25.523 0.371 -6.038 1.00 20.81 307 TYR B O 1
ATOM 5039 N N . ASP B 1 308 ? 25.751 -1.276 -7.558 1.00 21.40 308 ASP B N 1
ATOM 5040 C CA . ASP B 1 308 ? 26.541 -2.149 -6.706 1.00 22.00 308 ASP B CA 1
ATOM 5041 C C . ASP B 1 308 ? 27.968 -2.178 -7.233 1.00 22.33 308 ASP B C 1
ATOM 5042 O O . ASP B 1 308 ? 28.217 -2.674 -8.329 1.00 22.39 308 ASP B O 1
ATOM 5047 N N . TYR B 1 309 ? 28.902 -1.638 -6.455 1.00 22.86 309 TYR B N 1
ATOM 5048 C CA . TYR B 1 309 ? 30.300 -1.566 -6.872 1.00 23.40 309 TYR B CA 1
ATOM 5049 C C . TYR B 1 309 ? 31.123 -2.719 -6.307 1.00 23.88 309 TYR B C 1
ATOM 5050 O O . TYR B 1 309 ? 32.347 -2.635 -6.224 1.00 24.02 309 TYR B O 1
ATOM 5059 N N . CYS B 1 310 ? 30.446 -3.795 -5.919 1.00 24.49 310 CYS B N 1
ATOM 5060 C CA . CYS B 1 310 ? 31.126 -4.986 -5.418 1.00 25.03 310 CYS B CA 1
ATOM 5061 C C . CYS B 1 310 ? 31.076 -6.119 -6.435 1.00 25.36 310 CYS B C 1
ATOM 5062 O O . CYS B 1 310 ? 30.565 -7.199 -6.150 1.00 25.42 310 CYS B O 1
ATOM 5065 N N . SER B 1 311 ? 31.605 -5.857 -7.625 1.00 25.83 311 SER B N 1
ATOM 5066 C CA . SER B 1 311 ? 31.679 -6.856 -8.681 1.00 26.25 311 SER B CA 1
ATOM 5067 C C . SER B 1 311 ? 33.132 -7.011 -9.113 1.00 26.59 311 SER B C 1
ATOM 5068 O O . SER B 1 311 ? 33.871 -6.028 -9.191 1.00 26.62 311 SER B O 1
ATOM 5071 N N . GLU B 1 312 ? 33.544 -8.244 -9.391 1.00 27.02 312 GLU B N 1
ATOM 5072 C CA . GLU B 1 312 ? 34.948 -8.518 -9.693 1.00 27.42 312 GLU B CA 1
ATOM 5073 C C . GLU B 1 312 ? 35.202 -8.783 -11.175 1.00 27.53 312 GLU B C 1
ATOM 5074 O O . GLU B 1 312 ? 36.345 -8.964 -11.594 1.00 27.56 312 GLU B O 1
ATOM 5080 N N . LYS B 1 313 ? 34.133 -8.798 -11.965 1.00 27.59 313 LYS B N 1
ATOM 5081 C CA . LYS B 1 313 ? 34.255 -8.939 -13.410 1.00 27.64 313 LYS B CA 1
ATOM 5082 C C . LYS B 1 313 ? 33.781 -7.668 -14.109 1.00 27.59 313 LYS B C 1
ATOM 5083 O O . LYS B 1 313 ? 32.867 -6.993 -13.635 1.00 27.68 313 LYS B O 1
ATOM 5089 N N . GLN B 1 314 ? 34.405 -7.344 -15.236 1.00 27.45 314 GLN B N 1
ATOM 5090 C CA . GLN B 1 314 ? 34.041 -6.149 -15.984 1.00 27.39 314 GLN B CA 1
ATOM 5091 C C . GLN B 1 314 ? 32.530 -6.137 -16.218 1.00 27.00 314 GLN B C 1
ATOM 5092 O O . GLN B 1 314 ? 31.924 -7.189 -16.409 1.00 26.98 314 GLN B O 1
ATOM 5098 N N . PRO B 1 315 ? 31.914 -4.946 -16.192 1.00 26.70 315 PRO B N 1
ATOM 5099 C CA . PRO B 1 315 ? 32.575 -3.656 -16.009 1.00 26.48 315 PRO B CA 1
ATOM 5100 C C . PRO B 1 315 ? 32.932 -3.359 -14.553 1.00 26.27 315 PRO B C 1
ATOM 5101 O O . PRO B 1 315 ? 33.395 -2.261 -14.247 1.00 26.28 315 PRO B O 1
ATOM 5105 N N . TYR B 1 316 ? 32.712 -4.325 -13.668 1.00 26.05 316 TYR B N 1
ATOM 5106 C CA . TYR B 1 316 ? 33.085 -4.182 -12.260 1.00 25.93 316 TYR B CA 1
ATOM 5107 C C . TYR B 1 316 ? 32.079 -3.353 -11.466 1.00 25.70 316 TYR B C 1
ATOM 5108 O O . TYR B 1 316 ? 32.433 -2.662 -10.511 1.00 25.59 316 TYR B O 1
ATOM 5117 N N . PHE B 1 317 ? 30.821 -3.433 -11.882 1.00 25.44 317 PHE B N 1
ATOM 5118 C CA . PHE B 1 317 ? 29.712 -2.857 -11.142 1.00 25.16 317 PHE B CA 1
ATOM 5119 C C . PHE B 1 317 ? 28.421 -3.404 -11.735 1.00 25.03 317 PHE B C 1
ATOM 5120 O O . PHE B 1 317 ? 28.333 -3.623 -12.942 1.00 24.98 317 PHE B O 1
ATOM 5128 N N . LYS B 1 318 ? 27.432 -3.646 -10.882 1.00 24.88 318 LYS B N 1
ATOM 5129 C CA . LYS B 1 318 ? 26.126 -4.106 -11.337 1.00 24.71 318 LYS B CA 1
ATOM 5130 C C . LYS B 1 318 ? 25.096 -3.023 -11.078 1.00 24.49 318 LYS B C 1
ATOM 5131 O O . LYS B 1 318 ? 25.205 -2.269 -10.108 1.00 24.46 318 LYS B O 1
ATOM 5137 N N . PHE B 1 319 ? 24.092 -2.950 -11.943 1.00 24.19 319 PHE B N 1
ATOM 5138 C CA . PHE B 1 319 ? 23.031 -1.969 -11.786 1.00 23.87 319 PHE B CA 1
ATOM 5139 C C . PHE B 1 319 ? 21.664 -2.612 -11.963 1.00 23.76 319 PHE B C 1
ATOM 5140 O O . PHE B 1 319 ? 21.491 -3.522 -12.773 1.00 23.70 319 PHE B O 1
ATOM 5148 N N . LYS B 1 320 ? 20.696 -2.141 -11.186 1.00 23.69 320 LYS B N 1
ATOM 5149 C CA . LYS B 1 320 ? 19.317 -2.584 -11.336 1.00 23.53 320 LYS B CA 1
ATOM 5150 C C . LYS B 1 320 ? 18.361 -1.419 -11.113 1.00 23.26 320 LYS B C 1
ATOM 5151 O O . LYS B 1 320 ? 18.077 -1.030 -9.981 1.00 23.22 320 LYS B O 1
ATOM 5157 N N . TYR B 1 321 ? 17.880 -0.861 -12.217 1.00 22.95 321 TYR B N 1
ATOM 5158 C CA . TYR B 1 321 ? 17.019 0.311 -12.184 1.00 22.70 321 TYR B CA 1
ATOM 5159 C C . TYR B 1 321 ? 15.782 0.095 -11.310 1.00 22.64 321 TYR B C 1
ATOM 5160 O O . TYR B 1 321 ? 15.320 1.017 -10.635 1.00 22.71 321 TYR B O 1
ATOM 5169 N N . GLU B 1 322 ? 15.252 -1.124 -11.319 1.00 22.48 322 GLU B N 1
ATOM 5170 C CA . GLU B 1 322 ? 14.051 -1.438 -10.550 1.00 22.37 322 GLU B CA 1
ATOM 5171 C C . GLU B 1 322 ? 14.304 -1.355 -9.050 1.00 22.01 322 GLU B C 1
ATOM 5172 O O . GLU B 1 322 ? 13.363 -1.305 -8.258 1.00 21.83 322 GLU B O 1
ATOM 5178 N N . ASP B 1 323 ? 15.578 -1.347 -8.667 1.00 21.55 323 ASP B N 1
ATOM 5179 C CA . ASP B 1 323 ? 15.950 -1.351 -7.257 1.00 21.18 323 ASP B CA 1
ATOM 5180 C C . ASP B 1 323 ? 15.827 0.028 -6.615 1.00 20.88 323 ASP B C 1
ATOM 5181 O O . ASP B 1 323 ? 15.866 0.154 -5.389 1.00 20.82 323 ASP B O 1
ATOM 5186 N N . TYR B 1 324 ? 15.686 1.064 -7.435 1.00 20.35 324 TYR B N 1
ATOM 5187 C CA . TYR B 1 324 ? 15.429 2.390 -6.894 1.00 19.92 324 TYR B CA 1
ATOM 5188 C C . TYR B 1 324 ? 14.305 2.247 -5.873 1.00 19.84 324 TYR B C 1
ATOM 5189 O O . TYR B 1 324 ? 13.280 1.632 -6.165 1.00 19.86 324 TYR B O 1
ATOM 5198 N N . PRO B 1 325 ? 14.498 2.803 -4.668 1.00 19.69 325 PRO B N 1
ATOM 5199 C CA . PRO B 1 325 ? 13.575 2.577 -3.555 1.00 19.57 325 PRO B CA 1
ATOM 5200 C C . PRO B 1 325 ? 12.144 2.980 -3.891 1.00 19.44 325 PRO B C 1
ATOM 5201 O O . PRO B 1 325 ? 11.922 4.014 -4.519 1.00 19.47 325 PRO B O 1
ATOM 5205 N N . CYS B 1 326 ? 11.185 2.159 -3.471 1.00 19.18 326 CYS B N 1
ATOM 5206 C CA . CYS B 1 326 ? 9.775 2.429 -3.724 1.00 18.93 326 CYS B CA 1
ATOM 5207 C C . CYS B 1 326 ? 9.330 3.707 -3.020 1.00 18.83 326 CYS B C 1
ATOM 5208 O O . CYS B 1 326 ? 10.028 4.227 -2.149 1.00 18.72 326 CYS B O 1
ATOM 5211 N N . GLU B 1 327 ? 8.157 4.204 -3.393 1.00 18.73 327 GLU B N 1
ATOM 5212 C CA . GLU B 1 327 ? 7.672 5.471 -2.863 1.00 18.62 327 GLU B CA 1
ATOM 5213 C C . GLU B 1 327 ? 7.451 5.442 -1.355 1.00 18.37 327 GLU B C 1
ATOM 5214 O O . GLU B 1 327 ? 7.642 6.448 -0.680 1.00 18.40 327 GLU B O 1
ATOM 5220 N N . GLU B 1 328 ? 7.035 4.296 -0.827 1.00 18.19 328 GLU B N 1
ATOM 5221 C CA . GLU B 1 328 ? 6.784 4.190 0.602 1.00 18.09 328 GLU B CA 1
ATOM 5222 C C . GLU B 1 328 ? 8.083 4.298 1.395 1.00 18.05 328 GLU B C 1
ATOM 5223 O O . GLU B 1 328 ? 8.168 5.063 2.356 1.00 18.06 328 GLU B O 1
ATOM 5229 N N . LEU B 1 329 ? 9.094 3.534 0.987 1.00 18.05 329 LEU B N 1
ATOM 5230 C CA . LEU B 1 329 ? 10.399 3.597 1.635 1.00 18.14 329 LEU B CA 1
ATOM 5231 C C . LEU B 1 329 ? 10.917 5.028 1.647 1.00 18.28 329 LEU B C 1
ATOM 5232 O O . LEU B 1 329 ? 11.360 5.530 2.680 1.00 18.39 329 LEU B O 1
ATOM 5237 N N . ARG B 1 330 ? 10.856 5.678 0.490 1.00 18.38 330 ARG B N 1
ATOM 5238 C CA . ARG B 1 330 ? 11.314 7.052 0.356 1.00 18.57 330 ARG B CA 1
ATOM 5239 C C . ARG B 1 330 ? 10.630 7.962 1.378 1.00 18.73 330 ARG B C 1
ATOM 5240 O O . ARG B 1 330 ? 11.287 8.764 2.046 1.00 18.76 330 ARG B O 1
ATOM 5248 N N . LYS B 1 331 ? 9.312 7.824 1.506 1.00 18.86 331 LYS B N 1
ATOM 5249 C CA . LYS B 1 331 ? 8.536 8.641 2.443 1.00 18.91 331 LYS B CA 1
ATOM 5250 C C . LYS B 1 331 ? 8.909 8.400 3.903 1.00 18.75 331 LYS B C 1
ATOM 5251 O O . LYS B 1 331 ? 8.877 9.320 4.718 1.00 18.67 331 LYS B O 1
ATOM 5257 N N . LEU B 1 332 ? 9.243 7.159 4.238 1.00 18.72 332 LEU B N 1
ATOM 5258 C CA . LEU B 1 332 ? 9.728 6.853 5.577 1.00 18.59 332 LEU B CA 1
ATOM 5259 C C . LEU B 1 332 ? 11.054 7.567 5.813 1.00 18.37 332 LEU B C 1
ATOM 5260 O O . LEU B 1 332 ? 11.271 8.173 6.862 1.00 18.34 332 LEU B O 1
ATOM 5265 N N . PHE B 1 333 ? 11.937 7.503 4.825 1.00 18.19 333 PHE B N 1
ATOM 5266 C CA . PHE B 1 333 ? 13.223 8.178 4.919 1.00 17.98 333 PHE B CA 1
ATOM 5267 C C . PHE B 1 333 ? 13.010 9.658 5.194 1.00 17.95 333 PHE B C 1
ATOM 5268 O O . PHE B 1 333 ? 13.578 10.221 6.133 1.00 17.93 333 PHE B O 1
ATOM 5276 N N . ILE B 1 334 ? 12.169 10.280 4.376 1.00 17.78 334 ILE B N 1
ATOM 5277 C CA . ILE B 1 334 ? 11.973 11.719 4.434 1.00 17.60 334 ILE B CA 1
ATOM 5278 C C . ILE B 1 334 ? 11.263 12.164 5.707 1.00 17.56 334 ILE B C 1
ATOM 5279 O O . ILE B 1 334 ? 11.496 13.268 6.199 1.00 17.70 334 ILE B O 1
ATOM 5284 N N . SER B 1 335 ? 10.402 11.303 6.240 1.00 17.45 335 SER B N 1
ATOM 5285 C CA . SER B 1 335 ? 9.723 11.590 7.498 1.00 17.26 335 SER B CA 1
ATOM 5286 C C . SER B 1 335 ? 10.719 11.623 8.650 1.00 17.04 335 SER B C 1
ATOM 5287 O O . SER B 1 335 ? 10.651 12.493 9.521 1.00 17.04 335 SER B O 1
ATOM 5290 N N . VAL B 1 336 ? 11.638 10.665 8.655 1.00 16.74 336 VAL B N 1
ATOM 5291 C CA . VAL B 1 336 ? 12.659 10.596 9.693 1.00 16.42 336 VAL B CA 1
ATOM 5292 C C . VAL B 1 336 ? 13.648 11.745 9.540 1.00 16.35 336 VAL B C 1
ATOM 5293 O O . VAL B 1 336 ? 14.073 12.349 10.525 1.00 16.29 336 VAL B O 1
ATOM 5297 N N . TYR B 1 337 ? 14.009 12.038 8.295 1.00 16.28 337 TYR B N 1
ATOM 5298 C CA . TYR B 1 337 ? 14.911 13.141 7.987 1.00 16.24 337 TYR B CA 1
ATOM 5299 C C . TYR B 1 337 ? 14.385 14.445 8.577 1.00 16.40 337 TYR B C 1
ATOM 5300 O O . TYR B 1 337 ? 15.078 15.120 9.343 1.00 16.46 337 TYR B O 1
ATOM 5309 N N . LEU B 1 338 ? 13.150 14.789 8.221 1.00 16.50 338 LEU B N 1
ATOM 5310 C CA . LEU B 1 338 ? 12.534 16.034 8.669 1.00 16.61 338 LEU B CA 1
ATOM 5311 C C . LEU B 1 338 ? 12.338 16.070 10.180 1.00 16.82 338 LEU B C 1
ATOM 5312 O O . LEU B 1 338 ? 12.490 17.118 10.808 1.00 16.86 338 LEU B O 1
ATOM 5317 N N . SER B 1 339 ? 11.989 14.926 10.760 1.00 16.99 339 SER B N 1
ATOM 5318 C CA . SER B 1 339 ? 11.864 14.830 12.203 1.00 17.25 339 SER B CA 1
ATOM 5319 C C . SER B 1 339 ? 13.186 15.231 12.843 1.00 17.40 339 SER B C 1
ATOM 5320 O O . SER B 1 339 ? 13.211 15.845 13.907 1.00 17.37 339 SER B O 1
ATOM 5323 N N . GLN B 1 340 ? 14.281 14.889 12.173 1.00 17.68 340 GLN B N 1
ATOM 5324 C CA . GLN B 1 340 ? 15.618 15.186 12.670 1.00 17.98 340 GLN B CA 1
ATOM 5325 C C . GLN B 1 340 ? 15.992 16.649 12.441 1.00 18.25 340 GLN B C 1
ATOM 5326 O O . GLN B 1 340 ? 16.439 17.329 13.365 1.00 18.16 340 GLN B O 1
ATOM 5332 N N . THR B 1 341 ? 15.801 17.136 11.216 1.00 18.57 341 THR B N 1
ATOM 5333 C CA . THR B 1 341 ? 16.176 18.513 10.888 1.00 19.01 341 THR B CA 1
ATOM 5334 C C . THR B 1 341 ? 15.263 19.531 11.567 1.00 19.43 341 THR B C 1
ATOM 5335 O O . THR B 1 341 ? 15.718 20.590 12.004 1.00 19.59 341 THR B O 1
ATOM 5339 N N . LEU B 1 342 ? 13.978 19.205 11.662 1.00 19.82 342 LEU B N 1
ATOM 5340 C CA . LEU B 1 342 ? 13.000 20.121 12.243 1.00 20.19 342 LEU B CA 1
ATOM 5341 C C . LEU B 1 342 ? 12.771 19.865 13.730 1.00 20.43 342 LEU B C 1
ATOM 5342 O O . LEU B 1 342 ? 12.239 20.718 14.439 1.00 20.41 342 LEU B O 1
ATOM 5347 N N . GLN B 1 343 ? 13.172 18.689 14.202 1.00 20.80 343 GLN B N 1
ATOM 5348 C CA . GLN B 1 343 ? 12.978 18.327 15.603 1.00 21.05 343 GLN B CA 1
ATOM 5349 C C . GLN B 1 343 ? 11.498 18.309 15.988 1.00 21.31 343 GLN B C 1
ATOM 5350 O O . GLN B 1 343 ? 11.125 18.740 17.080 1.00 21.29 343 GLN B O 1
ATOM 5356 N N . GLU B 1 344 ? 10.658 17.813 15.085 1.00 21.56 344 GLU B N 1
ATOM 5357 C CA . GLU B 1 344 ? 9.235 17.669 15.370 1.00 21.86 344 GLU B CA 1
ATOM 5358 C C . GLU B 1 344 ? 8.690 16.382 14.759 1.00 21.89 344 GLU B C 1
ATOM 5359 O O . GLU B 1 344 ? 9.261 15.844 13.811 1.00 21.93 344 GLU B O 1
ATOM 5365 N N . GLN B 1 345 ? 7.588 15.886 15.308 1.00 21.97 345 GLN B N 1
ATOM 5366 C CA . GLN B 1 345 ? 7.003 14.646 14.821 1.00 22.11 345 GLN B CA 1
ATOM 5367 C C . GLN B 1 345 ? 6.533 14.790 13.379 1.00 22.09 345 GLN B C 1
ATOM 5368 O O . GLN B 1 345 ? 5.462 15.333 13.116 1.00 22.20 345 GLN B O 1
ATOM 5374 N N . VAL B 1 346 ? 7.345 14.310 12.446 1.00 22.04 346 VAL B N 1
ATOM 5375 C CA . VAL B 1 346 ? 6.962 14.305 11.045 1.00 21.99 346 VAL B CA 1
ATOM 5376 C C . VAL B 1 346 ? 6.750 12.869 10.586 1.00 22.09 346 VAL B C 1
ATOM 5377 O O . VAL B 1 346 ? 7.589 11.997 10.828 1.00 22.04 346 VAL B O 1
ATOM 5381 N N . MET B 1 347 ? 5.620 12.626 9.933 1.00 22.15 347 MET B N 1
ATOM 5382 C CA . MET B 1 347 ? 5.271 11.284 9.495 1.00 22.27 347 MET B CA 1
ATOM 5383 C C . MET B 1 347 ? 4.789 11.290 8.047 1.00 22.32 347 MET B C 1
ATOM 5384 O O . MET B 1 347 ? 4.379 12.326 7.530 1.00 22.31 347 MET B O 1
ATOM 5389 N N . PRO B 1 348 ? 4.842 10.125 7.390 1.00 22.47 348 PRO B N 1
ATOM 5390 C CA . PRO B 1 348 ? 4.578 9.997 5.960 1.00 22.66 348 PRO B CA 1
ATOM 5391 C C . PRO B 1 348 ? 3.221 10.550 5.528 1.00 22.85 348 PRO B C 1
ATOM 5392 O O . PRO B 1 348 ? 3.061 10.933 4.372 1.00 22.96 348 PRO B O 1
ATOM 5396 N N . SER B 1 349 ? 2.258 10.594 6.442 1.00 23.13 349 SER B N 1
ATOM 5397 C CA . SER B 1 349 ? 0.893 10.990 6.092 1.00 23.40 349 SER B CA 1
ATOM 5398 C C . SER B 1 349 ? 0.732 12.503 6.002 1.00 23.57 349 SER B C 1
ATOM 5399 O O . SER B 1 349 ? -0.302 13.001 5.554 1.00 23.63 349 SER B O 1
ATOM 5402 N N . GLN B 1 350 ? 1.756 13.230 6.431 1.00 23.67 350 GLN B N 1
ATOM 5403 C CA . GLN B 1 350 ? 1.704 14.686 6.420 1.00 23.73 350 GLN B CA 1
ATOM 5404 C C . GLN B 1 350 ? 2.025 15.256 5.038 1.00 23.71 350 GLN B C 1
ATOM 5405 O O . GLN B 1 350 ? 2.756 14.649 4.257 1.00 23.73 350 GLN B O 1
ATOM 5411 N N . GLN B 1 351 ? 1.444 16.377 4.708 1.00 23.72 351 GLN B N 1
ATOM 5412 C CA . GLN B 1 351 ? 1.635 16.954 3.388 1.00 23.73 351 GLN B CA 1
ATOM 5413 C C . GLN B 1 351 ? 3.038 17.482 3.103 1.00 23.45 351 GLN B C 1
ATOM 5414 O O . GLN B 1 351 ? 3.450 17.465 2.006 1.00 23.37 351 GLN B O 1
ATOM 5420 N N . ILE B 1 352 ? 3.777 17.881 4.129 1.00 23.20 352 ILE B N 1
ATOM 5421 C CA . ILE B 1 352 ? 5.162 18.304 3.949 1.00 22.96 352 ILE B CA 1
ATOM 5422 C C . ILE B 1 352 ? 6.030 17.160 3.423 1.00 22.89 352 ILE B C 1
ATOM 5423 O O . ILE B 1 352 ? 7.023 17.387 2.733 1.00 22.84 352 ILE B O 1
ATOM 5428 N N . VAL B 1 353 ? 5.648 15.930 3.748 1.00 22.78 353 VAL B N 1
ATOM 5429 C CA . VAL B 1 353 ? 6.370 14.761 3.258 1.00 22.69 353 VAL B CA 1
ATOM 5430 C C . VAL B 1 353 ? 5.968 14.438 1.820 1.00 22.59 353 VAL B C 1
ATOM 5431 O O . VAL B 1 353 ? 6.821 14.256 0.952 1.00 22.63 353 VAL B O 1
ATOM 5435 N N . HIS B 1 354 ? 4.663 14.374 1.577 1.00 22.44 354 HIS B N 1
ATOM 5436 C CA . HIS B 1 354 ? 4.138 14.128 0.241 1.00 22.26 354 HIS B CA 1
ATOM 5437 C C . HIS B 1 354 ? 4.772 15.064 -0.783 1.00 21.81 354 HIS B C 1
ATOM 5438 O O . HIS B 1 354 ? 5.188 14.632 -1.853 1.00 21.84 354 HIS B O 1
ATOM 5445 N N . ILE B 1 355 ? 4.844 16.347 -0.450 1.00 21.39 355 ILE B N 1
ATOM 5446 C CA . ILE B 1 355 ? 5.426 17.338 -1.349 1.00 20.92 355 ILE B CA 1
ATOM 5447 C C . ILE B 1 355 ? 6.928 17.136 -1.539 1.00 20.72 355 ILE B C 1
ATOM 5448 O O . ILE B 1 355 ? 7.423 17.120 -2.668 1.00 20.71 355 ILE B O 1
ATOM 5453 N N . MET B 1 356 ? 7.649 16.985 -0.433 1.00 20.27 356 MET B N 1
ATOM 5454 C CA . MET B 1 356 ? 9.101 16.868 -0.488 1.00 20.01 356 MET B CA 1
ATOM 5455 C C . MET B 1 356 ? 9.539 15.597 -1.203 1.00 19.91 356 MET B C 1
ATOM 5456 O O . MET B 1 356 ? 10.539 15.589 -1.919 1.00 19.86 356 MET B O 1
ATOM 5461 N N . THR B 1 357 ? 8.786 14.522 -1.007 1.00 19.78 357 THR B N 1
ATOM 5462 C CA . THR B 1 357 ? 9.119 13.253 -1.638 1.00 19.77 357 THR B CA 1
ATOM 5463 C C . THR B 1 357 ? 9.138 13.374 -3.160 1.00 19.71 357 THR B C 1
ATOM 5464 O O . THR B 1 357 ? 10.052 12.881 -3.818 1.00 19.71 357 THR B O 1
ATOM 5468 N N . LYS B 1 358 ? 8.128 14.034 -3.717 1.00 19.62 358 LYS B N 1
ATOM 5469 C CA . LYS B 1 358 ? 8.039 14.184 -5.165 1.00 19.56 358 LYS B CA 1
ATOM 5470 C C . LYS B 1 358 ? 9.031 15.228 -5.673 1.00 19.29 358 LYS B C 1
ATOM 5471 O O . LYS B 1 358 ? 9.537 15.127 -6.790 1.00 19.26 358 LYS B O 1
ATOM 5477 N N . ALA B 1 359 ? 9.311 16.226 -4.843 1.00 19.10 359 ALA B N 1
ATOM 5478 C CA . ALA B 1 359 ? 10.299 17.244 -5.182 1.00 18.93 359 ALA B CA 1
ATOM 5479 C C . ALA B 1 359 ? 11.699 16.639 -5.242 1.00 18.78 359 ALA B C 1
ATOM 5480 O O . ALA B 1 359 ? 12.486 16.961 -6.133 1.00 18.74 359 ALA B O 1
ATOM 5482 N N . VAL B 1 360 ? 12.001 15.759 -4.291 1.00 18.47 360 VAL B N 1
ATOM 5483 C CA . VAL B 1 360 ? 13.306 15.109 -4.232 1.00 18.29 360 VAL B CA 1
ATOM 5484 C C . VAL B 1 360 ? 13.574 14.279 -5.482 1.00 18.23 360 VAL B C 1
ATOM 5485 O O . VAL B 1 360 ? 14.725 14.080 -5.870 1.00 18.20 360 VAL B O 1
ATOM 5489 N N . GLU B 1 361 ? 12.506 13.792 -6.105 1.00 18.15 361 GLU B N 1
ATOM 5490 C CA . GLU B 1 361 ? 12.629 12.990 -7.321 1.00 18.01 361 GLU B CA 1
ATOM 5491 C C . GLU B 1 361 ? 13.339 13.762 -8.428 1.00 17.86 361 GLU B C 1
ATOM 5492 O O . GLU B 1 361 ? 14.101 13.193 -9.206 1.00 17.84 361 GLU B O 1
ATOM 5498 N N . VAL B 1 362 ? 13.082 15.063 -8.493 1.00 17.74 362 VAL B N 1
ATOM 5499 C CA . VAL B 1 362 ? 13.688 15.911 -9.512 1.00 17.63 362 VAL B CA 1
ATOM 5500 C C . VAL B 1 362 ? 15.211 15.880 -9.425 1.00 17.37 362 VAL B C 1
ATOM 5501 O O . VAL B 1 362 ? 15.898 15.794 -10.439 1.00 17.30 362 VAL B O 1
ATOM 5505 N N . PHE B 1 363 ? 15.732 15.947 -8.204 1.00 17.16 363 PHE B N 1
ATOM 5506 C CA . PHE B 1 363 ? 17.173 15.985 -7.986 1.00 16.95 363 PHE B CA 1
ATOM 5507 C C . PHE B 1 363 ? 17.881 14.688 -8.373 1.00 16.98 363 PHE B C 1
ATOM 5508 O O . PHE B 1 363 ? 19.109 14.619 -8.338 1.00 17.13 363 PHE B O 1
ATOM 5516 N N . THR B 1 364 ? 17.114 13.661 -8.737 1.00 16.86 364 THR B N 1
ATOM 5517 C CA . THR B 1 364 ? 17.706 12.386 -9.135 1.00 16.76 364 THR B CA 1
ATOM 5518 C C . THR B 1 364 ? 18.499 12.542 -10.428 1.00 16.82 364 THR B C 1
ATOM 5519 O O . THR B 1 364 ? 19.486 11.835 -10.656 1.00 16.82 364 THR B O 1
ATOM 5523 N N . LEU B 1 365 ? 18.058 13.468 -11.274 1.00 16.74 365 LEU B N 1
ATOM 5524 C CA . LEU B 1 365 ? 18.720 13.715 -12.545 1.00 16.65 365 LEU B CA 1
ATOM 5525 C C . LEU B 1 365 ? 20.070 14.388 -12.319 1.00 16.72 365 LEU B C 1
ATOM 5526 O O . LEU B 1 365 ? 21.027 14.149 -13.057 1.00 16.72 365 LEU B O 1
ATOM 5531 N N . ILE B 1 366 ? 20.144 15.229 -11.293 1.00 16.68 366 ILE B N 1
ATOM 5532 C CA . ILE B 1 366 ? 21.398 15.886 -10.947 1.00 16.60 366 ILE B CA 1
ATOM 5533 C C . ILE B 1 366 ? 22.471 14.844 -10.640 1.00 16.63 366 ILE B C 1
ATOM 5534 O O . ILE B 1 366 ? 23.630 15.003 -11.019 1.00 16.60 366 ILE B O 1
ATOM 5539 N N . SER B 1 367 ? 22.065 13.771 -9.968 1.00 16.77 367 SER B N 1
ATOM 5540 C CA . SER B 1 367 ? 22.974 12.697 -9.578 1.00 16.91 367 SER B CA 1
ATOM 5541 C C . SER B 1 367 ? 23.503 11.915 -10.780 1.00 16.98 367 SER B C 1
ATOM 5542 O O . SER B 1 367 ? 24.709 11.685 -10.897 1.00 16.98 367 SER B O 1
ATOM 5545 N N . HIS B 1 368 ? 22.600 11.512 -11.672 1.00 17.02 368 HIS B N 1
ATOM 5546 C CA . HIS B 1 368 ? 22.982 10.748 -12.860 1.00 17.00 368 HIS B CA 1
ATOM 5547 C C . HIS B 1 368 ? 23.918 11.531 -13.774 1.00 17.10 368 HIS B C 1
ATOM 5548 O O . HIS B 1 368 ? 24.829 10.964 -14.376 1.00 17.22 368 HIS B O 1
ATOM 5555 N N . ILE B 1 369 ? 23.684 12.831 -13.894 1.00 17.26 369 ILE B N 1
ATOM 5556 C CA . ILE B 1 369 ? 24.511 13.661 -14.759 1.00 17.40 369 ILE B CA 1
ATOM 5557 C C . ILE B 1 369 ? 25.861 13.958 -14.117 1.00 17.51 369 ILE B C 1
ATOM 5558 O O . ILE B 1 369 ? 26.899 13.886 -14.770 1.00 17.52 369 ILE B O 1
ATOM 5563 N N . THR B 1 370 ? 25.837 14.287 -12.831 1.00 17.72 370 THR B N 1
ATOM 5564 C CA . THR B 1 370 ? 27.054 14.610 -12.102 1.00 17.93 370 THR B CA 1
ATOM 5565 C C . THR B 1 370 ? 28.056 13.460 -12.157 1.00 18.14 370 THR B C 1
ATOM 5566 O O . THR B 1 370 ? 29.184 13.623 -12.614 1.00 18.14 370 THR B O 1
ATOM 5570 N N . TRP B 1 371 ? 27.636 12.291 -11.697 1.00 18.55 371 TRP B N 1
ATOM 5571 C CA . TRP B 1 371 ? 28.541 11.155 -11.625 1.00 18.98 371 TRP B CA 1
ATOM 5572 C C . TRP B 1 371 ? 28.876 10.600 -13.004 1.00 19.33 371 TRP B C 1
ATOM 5573 O O . TRP B 1 371 ? 29.891 9.922 -13.180 1.00 19.17 371 TRP B O 1
ATOM 5584 N N . GLY B 1 372 ? 28.024 10.899 -13.981 1.00 19.73 372 GLY B N 1
ATOM 5585 C CA . GLY B 1 372 ? 28.320 10.569 -15.368 1.00 20.24 372 GLY B CA 1
ATOM 5586 C C . GLY B 1 372 ? 29.517 11.364 -15.864 1.00 20.66 372 GLY B C 1
ATOM 5587 O O . GLY B 1 372 ? 30.526 10.795 -16.280 1.00 20.77 372 GLY B O 1
ATOM 5588 N N . LEU B 1 373 ? 29.405 12.687 -15.817 1.00 20.97 373 LEU B N 1
ATOM 5589 C CA . LEU B 1 373 ? 30.502 13.555 -16.224 1.00 21.36 373 LEU B CA 1
ATOM 5590 C C . LEU B 1 373 ? 31.746 13.270 -15.389 1.00 21.72 373 LEU B C 1
ATOM 5591 O O . LEU B 1 373 ? 32.863 13.261 -15.905 1.00 21.86 373 LEU B O 1
ATOM 5596 N N . TRP B 1 374 ? 31.542 13.042 -14.096 1.00 22.12 374 TRP B N 1
ATOM 5597 C CA . TRP B 1 374 ? 32.631 12.717 -13.180 1.00 22.58 374 TRP B CA 1
ATOM 5598 C C . TRP B 1 374 ? 33.370 11.465 -13.635 1.00 22.92 374 TRP B C 1
ATOM 5599 O O . TRP B 1 374 ? 34.602 11.419 -13.635 1.00 23.03 374 TRP B O 1
ATOM 5610 N N . SER B 1 375 ? 32.606 10.452 -14.023 1.00 23.33 375 SER B N 1
ATOM 5611 C CA . SER B 1 375 ? 33.171 9.182 -14.450 1.00 23.77 375 SER B CA 1
ATOM 5612 C C . SER B 1 375 ? 34.061 9.368 -15.676 1.00 24.03 375 SER B C 1
ATOM 5613 O O . SER B 1 375 ? 35.036 8.643 -15.862 1.00 24.08 375 SER B O 1
ATOM 5616 N N . ILE B 1 376 ? 33.720 10.347 -16.508 1.00 24.38 376 ILE B N 1
ATOM 5617 C CA . ILE B 1 376 ? 34.515 10.656 -17.695 1.00 24.69 376 ILE B CA 1
ATOM 5618 C C . ILE B 1 376 ? 35.707 11.545 -17.349 1.00 24.87 376 ILE B C 1
ATOM 5619 O O . ILE B 1 376 ? 36.814 11.335 -17.840 1.00 24.90 376 ILE B O 1
ATOM 5624 N N . ALA B 1 377 ? 35.470 12.545 -16.506 1.00 25.14 377 ALA B N 1
ATOM 5625 C CA . ALA B 1 377 ? 36.525 13.460 -16.087 1.00 25.38 377 ALA B CA 1
ATOM 5626 C C . ALA B 1 377 ? 37.645 12.718 -15.364 1.00 25.58 377 ALA B C 1
ATOM 5627 O O . ALA B 1 377 ? 38.700 12.452 -15.941 1.00 25.84 377 ALA B O 1
ATOM 5629 N N . SER B 1 386 ? 46.022 2.298 -11.308 1.00 36.51 386 SER B N 1
ATOM 5630 C CA . SER B 1 386 ? 45.751 0.873 -11.463 1.00 36.36 386 SER B CA 1
ATOM 5631 C C . SER B 1 386 ? 44.675 0.397 -10.491 1.00 36.22 386 SER B C 1
ATOM 5632 O O . SER B 1 386 ? 44.970 0.036 -9.350 1.00 36.28 386 SER B O 1
ATOM 5635 N N . VAL B 1 387 ? 43.426 0.407 -10.947 1.00 35.99 387 VAL B N 1
ATOM 5636 C CA . VAL B 1 387 ? 42.318 -0.155 -10.176 1.00 35.62 387 VAL B CA 1
ATOM 5637 C C . VAL B 1 387 ? 41.133 -0.526 -11.067 1.00 35.24 387 VAL B C 1
ATOM 5638 O O . VAL B 1 387 ? 40.786 0.201 -11.998 1.00 35.26 387 VAL B O 1
ATOM 5642 N N . GLU B 1 388 ? 40.527 -1.670 -10.765 1.00 34.72 388 GLU B N 1
ATOM 5643 C CA . GLU B 1 388 ? 39.522 -2.280 -11.628 1.00 34.15 388 GLU B CA 1
ATOM 5644 C C . GLU B 1 388 ? 38.191 -1.536 -11.620 1.00 33.61 388 GLU B C 1
ATOM 5645 O O . GLU B 1 388 ? 37.387 -1.698 -10.701 1.00 33.59 388 GLU B O 1
ATOM 5651 N N . PHE B 1 389 ? 37.957 -0.726 -12.648 1.00 32.83 389 PHE B N 1
ATOM 5652 C CA . PHE B 1 389 ? 36.662 -0.078 -12.822 1.00 32.13 389 PHE B CA 1
ATOM 5653 C C . PHE B 1 389 ? 36.487 0.479 -14.230 1.00 31.69 389 PHE B C 1
ATOM 5654 O O . PHE B 1 389 ? 37.353 1.187 -14.740 1.00 31.59 389 PHE B O 1
ATOM 5662 N N . ASP B 1 390 ? 35.358 0.155 -14.854 1.00 31.12 390 ASP B N 1
ATOM 5663 C CA . ASP B 1 390 ? 35.070 0.629 -16.201 1.00 30.65 390 ASP B CA 1
ATOM 5664 C C . ASP B 1 390 ? 34.335 1.966 -16.159 1.00 30.29 390 ASP B C 1
ATOM 5665 O O . ASP B 1 390 ? 33.106 2.016 -16.243 1.00 30.31 390 ASP B O 1
ATOM 5670 N N . PHE B 1 391 ? 35.102 3.044 -16.031 1.00 29.72 391 PHE B N 1
ATOM 5671 C CA . PHE B 1 391 ? 34.541 4.383 -15.881 1.00 29.23 391 PHE B CA 1
ATOM 5672 C C . PHE B 1 391 ? 33.687 4.820 -17.069 1.00 28.87 391 PHE B C 1
ATOM 5673 O O . PHE B 1 391 ? 32.707 5.542 -16.896 1.00 28.78 391 PHE B O 1
ATOM 5681 N N . THR B 1 392 ? 34.063 4.391 -18.270 1.00 28.48 392 THR B N 1
ATOM 5682 C CA . THR B 1 392 ? 33.317 4.763 -19.473 1.00 28.06 392 THR B CA 1
ATOM 5683 C C . THR B 1 392 ? 31.957 4.076 -19.518 1.00 27.72 392 THR B C 1
ATOM 5684 O O . THR B 1 392 ? 30.942 4.704 -19.824 1.00 27.75 392 THR B O 1
ATOM 5688 N N . GLU B 1 393 ? 31.939 2.783 -19.215 1.00 27.18 393 GLU B N 1
ATOM 5689 C CA . GLU B 1 393 ? 30.692 2.031 -19.209 1.00 26.61 393 GLU B CA 1
ATOM 5690 C C . GLU B 1 393 ? 29.775 2.529 -18.099 1.00 26.09 393 GLU B C 1
ATOM 5691 O O . GLU B 1 393 ? 28.553 2.552 -18.256 1.00 26.06 393 GLU B O 1
ATOM 5697 N N . TYR B 1 394 ? 30.366 2.930 -16.976 1.00 25.35 394 TYR B N 1
ATOM 5698 C CA . TYR B 1 394 ? 29.583 3.435 -15.854 1.00 24.77 394 TYR B CA 1
ATOM 5699 C C . TYR B 1 394 ? 28.929 4.767 -16.195 1.00 24.35 394 TYR B C 1
ATOM 5700 O O . TYR B 1 394 ? 27.796 5.030 -15.796 1.00 24.20 394 TYR B O 1
ATOM 5709 N N . ALA B 1 395 ? 29.652 5.604 -16.931 1.00 23.96 395 ALA B N 1
ATOM 5710 C CA . ALA B 1 395 ? 29.123 6.888 -17.367 1.00 23.63 395 ALA B CA 1
ATOM 5711 C C . ALA B 1 395 ? 27.953 6.676 -18.323 1.00 23.45 395 ALA B C 1
ATOM 5712 O O . ALA B 1 395 ? 26.910 7.317 -18.195 1.00 23.31 395 ALA B O 1
ATOM 5714 N N . ASN B 1 396 ? 28.135 5.771 -19.280 1.00 23.26 396 ASN B N 1
ATOM 5715 C CA . ASN B 1 396 ? 27.070 5.409 -20.207 1.00 23.13 396 ASN B CA 1
ATOM 5716 C C . ASN B 1 396 ? 25.802 5.030 -19.457 1.00 22.98 396 ASN B C 1
ATOM 5717 O O . ASN B 1 396 ? 24.694 5.363 -19.874 1.00 22.97 396 ASN B O 1
ATOM 5722 N N . THR B 1 397 ? 25.978 4.331 -18.343 1.00 22.84 397 THR B N 1
ATOM 5723 C CA . THR B 1 397 ? 24.849 3.868 -17.550 1.00 22.67 397 THR B CA 1
ATOM 5724 C C . THR B 1 397 ? 24.133 5.028 -16.862 1.00 22.57 397 THR B C 1
ATOM 5725 O O . THR B 1 397 ? 22.912 5.162 -16.970 1.00 22.51 397 THR B O 1
ATOM 5729 N N . ARG B 1 398 ? 24.891 5.871 -16.166 1.00 22.37 398 ARG B N 1
ATOM 5730 C CA . ARG B 1 398 ? 24.300 7.019 -15.484 1.00 22.21 398 ARG B CA 1
ATOM 5731 C C . ARG B 1 398 ? 23.556 7.913 -16.474 1.00 22.23 398 ARG B C 1
ATOM 5732 O O . ARG B 1 398 ? 22.461 8.398 -16.181 1.00 22.12 398 ARG B O 1
ATOM 5740 N N . PHE B 1 399 ? 24.153 8.127 -17.644 1.00 22.23 399 PHE B N 1
ATOM 5741 C CA . PHE B 1 399 ? 23.513 8.927 -18.683 1.00 22.34 399 PHE B CA 1
ATOM 5742 C C . PHE B 1 399 ? 22.232 8.249 -19.156 1.00 22.43 399 PHE B C 1
ATOM 5743 O O . PHE B 1 399 ? 21.169 8.862 -19.182 1.00 22.41 399 PHE B O 1
ATOM 5751 N N . THR B 1 400 ? 22.342 6.979 -19.527 1.00 22.63 400 THR B N 1
ATOM 5752 C CA . THR B 1 400 ? 21.176 6.194 -19.905 1.00 22.77 400 THR B CA 1
ATOM 5753 C C . THR B 1 400 ? 20.059 6.393 -18.885 1.00 22.78 400 THR B C 1
ATOM 5754 O O . THR B 1 400 ? 18.924 6.704 -19.244 1.00 22.88 400 THR B O 1
ATOM 5758 N N . HIS B 1 401 ? 20.392 6.223 -17.610 1.00 22.80 401 HIS B N 1
ATOM 5759 C CA . HIS B 1 401 ? 19.397 6.307 -16.546 1.00 22.78 401 HIS B CA 1
ATOM 5760 C C . HIS B 1 401 ? 18.824 7.711 -16.384 1.00 22.84 401 HIS B C 1
ATOM 5761 O O . HIS B 1 401 ? 17.684 7.872 -15.947 1.00 22.83 401 HIS B O 1
ATOM 5768 N N . TYR B 1 402 ? 19.611 8.724 -16.734 1.00 22.88 402 TYR B N 1
ATOM 5769 C CA . TYR B 1 402 ? 19.114 10.095 -16.728 1.00 22.83 402 TYR B CA 1
ATOM 5770 C C . TYR B 1 402 ? 17.950 10.241 -17.701 1.00 22.84 402 TYR B C 1
ATOM 5771 O O . TYR B 1 402 ? 16.889 10.750 -17.344 1.00 22.77 402 TYR B O 1
ATOM 5780 N N . LEU B 1 403 ? 18.166 9.800 -18.935 1.00 22.90 403 LEU B N 1
ATOM 5781 C CA . LEU B 1 403 ? 17.134 9.843 -19.962 1.00 23.03 403 LEU B CA 1
ATOM 5782 C C . LEU B 1 403 ? 15.884 9.119 -19.494 1.00 23.13 403 LEU B C 1
ATOM 5783 O O . LEU B 1 403 ? 14.778 9.656 -19.561 1.00 23.18 403 LEU B O 1
ATOM 5788 N N . GLN B 1 404 ? 16.073 7.895 -19.012 1.00 23.35 404 GLN B N 1
ATOM 5789 C CA . GLN B 1 404 ? 14.969 7.062 -18.551 1.00 23.45 404 GLN B CA 1
ATOM 5790 C C . GLN B 1 404 ? 14.202 7.718 -17.406 1.00 23.48 404 GLN B C 1
ATOM 5791 O O . GLN B 1 404 ? 12.977 7.842 -17.459 1.00 23.54 404 GLN B O 1
ATOM 5797 N N . LYS B 1 405 ? 14.926 8.142 -16.375 1.00 23.53 405 LYS B N 1
ATOM 5798 C CA . LYS B 1 405 ? 14.306 8.777 -15.215 1.00 23.60 405 LYS B CA 1
ATOM 5799 C C . LYS B 1 405 ? 13.523 10.032 -15.604 1.00 23.80 405 LYS B C 1
ATOM 5800 O O . LYS B 1 405 ? 12.427 10.270 -15.097 1.00 23.74 405 LYS B O 1
ATOM 5806 N N . LYS B 1 406 ? 14.088 10.831 -16.506 1.00 23.96 406 LYS B N 1
ATOM 5807 C CA . LYS B 1 406 ? 13.423 12.044 -16.966 1.00 24.31 406 LYS B CA 1
ATOM 5808 C C . LYS B 1 406 ? 12.085 11.731 -17.640 1.00 24.53 406 LYS B C 1
ATOM 5809 O O . LYS B 1 406 ? 11.107 12.454 -17.453 1.00 24.49 406 LYS B O 1
ATOM 5815 N N . LYS B 1 407 ? 12.042 10.656 -18.423 1.00 24.75 407 LYS B N 1
ATOM 5816 C CA . LYS B 1 407 ? 10.787 10.224 -19.032 1.00 25.09 407 LYS B CA 1
ATOM 5817 C C . LYS B 1 407 ? 9.784 9.802 -17.963 1.00 25.21 407 LYS B C 1
ATOM 5818 O O . LYS B 1 407 ? 8.584 10.032 -18.101 1.00 25.21 407 LYS B O 1
ATOM 5824 N N . GLU B 1 408 ? 10.282 9.181 -16.899 1.00 25.36 408 GLU B N 1
ATOM 5825 C CA . GLU B 1 408 ? 9.417 8.713 -15.825 1.00 25.52 408 GLU B CA 1
ATOM 5826 C C . GLU B 1 408 ? 8.840 9.883 -15.033 1.00 25.54 408 GLU B C 1
ATOM 5827 O O . GLU B 1 408 ? 7.635 9.938 -14.783 1.00 25.63 408 GLU B O 1
ATOM 5833 N N . LEU B 1 409 ? 9.704 10.819 -14.651 1.00 25.50 409 LEU B N 1
ATOM 5834 C CA . LEU B 1 409 ? 9.277 12.011 -13.926 1.00 25.58 409 LEU B CA 1
ATOM 5835 C C . LEU B 1 409 ? 8.196 12.761 -14.698 1.00 25.68 409 LEU B C 1
ATOM 5836 O O . LEU B 1 409 ? 7.260 13.304 -14.111 1.00 25.67 409 LEU B O 1
ATOM 5841 N N . ILE B 1 410 ? 8.339 12.791 -16.018 1.00 25.85 410 ILE B N 1
ATOM 5842 C CA . ILE B 1 410 ? 7.360 13.429 -16.887 1.00 26.03 410 ILE B CA 1
ATOM 5843 C C . ILE B 1 410 ? 6.041 12.666 -16.872 1.00 26.15 410 ILE B C 1
ATOM 5844 O O . ILE B 1 410 ? 4.987 13.231 -16.582 1.00 26.18 410 ILE B O 1
ATOM 5849 N N . ASP B 1 411 ? 6.106 11.376 -17.182 1.00 26.38 411 ASP B N 1
ATOM 5850 C CA . ASP B 1 411 ? 4.916 10.535 -17.192 1.00 26.67 411 ASP B CA 1
ATOM 5851 C C . ASP B 1 411 ? 4.232 10.510 -15.827 1.00 26.63 411 ASP B C 1
ATOM 5852 O O . ASP B 1 411 ? 3.030 10.265 -15.730 1.00 26.67 411 ASP B O 1
ATOM 5857 N N . GLN B 1 412 ? 5.001 10.773 -14.777 1.00 26.62 412 GLN B N 1
ATOM 5858 C CA . GLN B 1 412 ? 4.463 10.785 -13.420 1.00 26.59 412 GLN B CA 1
ATOM 5859 C C . GLN B 1 412 ? 3.940 12.161 -13.018 1.00 26.50 412 GLN B C 1
ATOM 5860 O O . GLN B 1 412 ? 3.316 12.316 -11.968 1.00 26.35 412 GLN B O 1
ATOM 5866 N N . GLY B 1 413 ? 4.199 13.157 -13.856 1.00 26.49 413 GLY B N 1
ATOM 5867 C CA . GLY B 1 413 ? 3.701 14.504 -13.610 1.00 26.55 413 GLY B CA 1
ATOM 5868 C C . GLY B 1 413 ? 4.554 15.282 -12.628 1.00 26.63 413 GLY B C 1
ATOM 5869 O O . GLY B 1 413 ? 4.175 16.367 -12.193 1.00 26.64 413 GLY B O 1
ATOM 5870 N N . ILE B 1 414 ? 5.709 14.729 -12.275 1.00 26.70 414 ILE B N 1
ATOM 5871 C CA . ILE B 1 414 ? 6.630 15.417 -11.377 1.00 26.87 414 ILE B CA 1
ATOM 5872 C C . ILE B 1 414 ? 7.330 16.566 -12.097 1.00 26.90 414 ILE B C 1
ATOM 5873 O O . ILE B 1 414 ? 7.559 17.623 -11.514 1.00 26.97 414 ILE B O 1
ATOM 5878 N N . LEU B 1 415 ? 7.669 16.348 -13.364 1.00 26.99 415 LEU B N 1
ATOM 5879 C CA . LEU B 1 415 ? 8.188 17.412 -14.217 1.00 27.10 415 LEU B CA 1
ATOM 5880 C C . LEU B 1 415 ? 7.107 17.863 -15.193 1.00 27.31 415 LEU B C 1
ATOM 5881 O O . LEU B 1 415 ? 6.353 17.039 -15.710 1.00 27.22 415 LEU B O 1
ATOM 5886 N N . PRO B 1 416 ? 7.029 19.178 -15.449 1.00 27.53 416 PRO B N 1
ATOM 5887 C CA . PRO B 1 416 ? 7.910 20.181 -14.852 1.00 27.77 416 PRO B CA 1
ATOM 5888 C C . PRO B 1 416 ? 7.430 20.650 -13.478 1.00 27.97 416 PRO B C 1
ATOM 5889 O O . PRO B 1 416 ? 6.245 20.539 -13.164 1.00 27.99 416 PRO B O 1
ATOM 5893 N N . LEU B 1 417 ? 8.351 21.172 -12.673 1.00 28.27 417 LEU B N 1
ATOM 5894 C CA . LEU B 1 417 ? 8.027 21.650 -11.330 1.00 28.55 417 LEU B CA 1
ATOM 5895 C C . LEU B 1 417 ? 6.871 22.638 -11.329 1.00 28.71 417 LEU B C 1
ATOM 5896 O O . LEU B 1 417 ? 5.964 22.545 -10.504 1.00 28.71 417 LEU B O 1
ATOM 5901 N N . ASN B 1 418 ? 6.914 23.594 -12.249 1.00 28.96 418 ASN B N 1
ATOM 5902 C CA . ASN B 1 418 ? 5.944 24.683 -12.253 1.00 29.24 418 ASN B CA 1
ATOM 5903 C C . ASN B 1 418 ? 4.503 24.243 -12.503 1.00 29.31 418 ASN B C 1
ATOM 5904 O O . ASN B 1 418 ? 3.584 25.058 -12.435 1.00 29.45 418 ASN B O 1
ATOM 5909 N N . SER B 1 419 ? 4.303 22.958 -12.781 1.00 29.40 419 SER B N 1
ATOM 5910 C CA . SER B 1 419 ? 2.962 22.452 -13.063 1.00 29.53 419 SER B CA 1
ATOM 5911 C C . SER B 1 419 ? 2.255 21.905 -11.822 1.00 29.63 419 SER B C 1
ATOM 5912 O O . SER B 1 419 ? 1.092 21.513 -11.894 1.00 29.66 419 SER B O 1
ATOM 5915 N N . TRP B 1 420 ? 2.952 21.880 -10.688 1.00 29.69 420 TRP B N 1
ATOM 5916 C CA . TRP B 1 420 ? 2.354 21.375 -9.453 1.00 29.74 420 TRP B CA 1
ATOM 5917 C C . TRP B 1 420 ? 2.887 22.053 -8.190 1.00 29.82 420 TRP B C 1
ATOM 5918 O O . TRP B 1 420 ? 2.118 22.401 -7.293 1.00 29.83 420 TRP B O 1
ATOM 5929 N N . LEU B 1 421 ? 4.201 22.243 -8.129 1.00 29.90 421 LEU B N 1
ATOM 5930 C CA . LEU B 1 421 ? 4.850 22.771 -6.930 1.00 29.99 421 LEU B CA 1
ATOM 5931 C C . LEU B 1 421 ? 4.164 24.012 -6.360 1.00 30.16 421 LEU B C 1
ATOM 5932 O O . LEU B 1 421 ? 4.066 24.170 -5.143 1.00 30.11 421 LEU B O 1
ATOM 5937 N N . PHE B 1 422 ? 3.692 24.891 -7.237 1.00 30.33 422 PHE B N 1
ATOM 5938 C CA . PHE B 1 422 ? 3.123 26.163 -6.799 1.00 30.61 422 PHE B CA 1
ATOM 5939 C C . PHE B 1 422 ? 1.597 26.126 -6.682 1.00 30.74 422 PHE B C 1
ATOM 5940 O O . PHE B 1 422 ? 0.967 27.145 -6.409 1.00 30.76 422 PHE B O 1
ATOM 5948 N N . ASN B 1 423 ? 1.011 24.950 -6.884 1.00 30.92 423 ASN B N 1
ATOM 5949 C CA . ASN B 1 423 ? -0.438 24.798 -6.807 1.00 31.04 423 ASN B CA 1
ATOM 5950 C C . ASN B 1 423 ? -0.860 24.168 -5.484 1.00 31.12 423 ASN B C 1
ATOM 5951 O O . ASN B 1 423 ? -1.442 24.833 -4.627 1.00 31.28 423 ASN B O 1
#

CATH classification: 3.30.200.20 (+1 more: 3.90.1200.10)

Foldseek 3Di:
DLVVQLVCCLVQAPPSVPPDPVQWDWDWDDPDDFWTWIWIARNPDHPARIKIWTFGGDDQPPDDPVVLVVVQQVCLVVPQEFHWRADDPGTTITRDDDFAFFFLQCCQPLVQVLQVLLSQLVQFQCVPPPPPPDPPADQDACLLVLLVVLLVLLVVLVVVVPADPVLNVVLVVVSVCLQCQLLVNDHDDPVSLVVLCVLALQSPWTFAQQQQARRQWGDDPPGTGGYDSSPTGIHRSLLRLLLHLLNSFKGQCDDDPQNIGGDPVSRHDLQSLLSSVQSNCCNNVVDRGHSPDPNSVLSSLSSLSSNLSNLSSQLSVLSSVRHDSRVSSVVSSVVSVVSVVVCVVVVSPRVNSPSVD/DLVVVLVVCLVQAPPSVPPDCVQKDWDWDDPDDFWTWIWIAGNPPHPARIKIWTFGGDDLVADPVVLVVVQQVCLVVPQEFHWRADDDGTTITRDDDFAFFFLQCCQPLVQVQQVLLSQLVQFQCVPPPPPPDPPADQDACLLVLLVVLLVLLVVLVVVVPDADCVLNVVLVVVSVCLQCQLLVNDHDDVVSLVVLCVLALQSPKTFAQQQQARRQWGQDDPGIGGYDSSVTGIHRSLLRLLLHLLNSFWGQCADDPLNIGGDPVSRHDLVSLLSSVQSNCCNNVVHRGHSVDVNSVLSSLSSLSSNLSNLSSQLSVLSSVPRHNSRVSSVVSSVVSVVSVVVNVVVVSPRVNRPSVD

Organism: Cryptosporidium parvum (strain Iowa II) (NCBI:txid353152)

Nearest PDB structures (foldseek):
  3mes-assembly1_B  TM=1.003E+00  e=3.021E-61  Cryptosporidium parvum Iowa II
  3mes-assembly1_A  TM=9.995E-01  e=1.055E-58  Cryptosporidium parvum Iowa II
  6yxt-assembly1_A  TM=8.830E-01  e=6.020E-27  Plasmodium falciparum 3D7
  3c5i-assembly4_D  TM=8.525E-01  e=7.778E-26  Plasmodium knowlesi
  3fi8-assembly1_A  TM=8.421E-01  e=1.153E-25  Plasmodium falciparum 3D7

Secondary structure (DSSP, 8-state):
-HHHHHHHHHHHSTT-TT--GGGEEEEEE---SSSEEEEEEE------SEEEEEE---------HHHHHHHHHHHHHTTSSPPEEEEETTEEEEE---SEEPPTGGGGSHHHHHHHHHHHHHHHTHHHH-TTS-TTS--S--HHHHHHHHHHHHHHHHHT----HHHHHHHHHHHHHHHHHHHTSS---HHHHHHHHTT-GGG-EEEE-S---GGGEEE-SS-EEE---TT-EEEEHHHHHHHHHHTTTEE---SSTTS-EE-GGGSPPHHHHHHHHHHHHHHHH-S---TTSHHHHHHHHHHHHTHHHHHHHHHHHHH-----HHHHHHHHHHHHHHHHHHHHHHT-SSGGGTTT-/-HHHHHHHHHHHSTT-TT--GGGEEEEEE---SSSEEEEEEE------SEEEEEEPPPP----HHHHHHHHHHHHHTTSSPPEEEEETTEEEEE---SEEPPTTGGGSHHHHHHHHHHHHHHHGGGTS-TTS-TTS--S--HHHHHHHHHHHHHHHHHT-----HHHHHHHHHHGGGHHHHHTTSS---HHHHHHHHTT-GGG-EEEE-S---GGGEEE-SS-EEE---TT-EEEEHHHHHHHHHHTTSEE---SSTTS-EE-GGGSPPHHHHHHHHHHHHHHHH-S---TTSHHHHHHHHHHHHTHHHHHHHHHHHHH------HHHHHHHHHHHHHHHHHHHHHTT--SGGGTTT-

B-factor: mean 25.0, std 6.66, range [7.07, 72.14]

Sequence (715 aa):
DTEIIIGICRKNIPGWKEINESYIEVKQIFSGLTNQLFVVSIVNELKHPRILFRIYGKHVKFYDSKVELDVFRYLSNINIAPNIIADFPEGRIEEFIDGEPLTTKQLQLTHICVEVAKNMGSLHIINSKRADFPSRFDKEPILFKRIYLWREEAKIQVSKNNIDKELYSKILEEIDQLEELIMGGEKFSMERALELKLYSPAFSLVFAHNDLQENNLLQTQNNIRMIDYEYSAINFAGADIANYFCEYIYDYCSEKQPYFKFKYEDYPCEELRKLFISVYLSQTLQEQVMPSQQIVHIMTKAVEVFTLISHITWGLWSIAVEFDFTEYANTRFTHYLQKKKELIDQGILPLNSWLFNDTEIIIGICRKNIPGWKEINESYIEVKQIFSGLTNQLFVVSIVNELKHPRILFRIYGKHVFYDSKVELDVFRYLSNINIAPNIIADFPEGRIEEFIDGEPLTTKQLQLTHICVEVAKNMGSLHIINSKRADFPSRFDKEPILFKRIYLWREEAKIQVSKNNQIDKELYSKILEEIDQLEELIMGGEKFSMERALELKLYSPAFSLVFAHNDLQENNLLQTQNNIRMIDYEYSAINFAGADIANYFCEYIYDYCSEKQPYFKFKYEDYPCEELRKLFISVYLSQTLQEQVMPSQQIVHIMTKAVEVFTLISHITWGLWSIASVEFDFTEYANTRFTHYLQKKKELIDQGILPLNSWLFN

Radius of gyration: 28.46 Å; Cα contacts (8 Å, |Δi|>4): 1186; chains: 2; bounding box: 74×59×86 Å

Solvent-accessible surface area: 32940 Å² total; per-residue (Å²): 105,67,121,109,8,14,36,52,0,59,152,68,3,78,54,0,129,160,29,72,90,88,96,14,67,32,84,67,61,151,113,35,128,45,39,88,20,21,4,0,5,22,89,82,214,77,111,21,64,84,0,22,3,49,50,65,33,196,53,128,160,74,86,78,69,159,75,46,39,31,9,17,90,23,0,2,120,16,68,27,2,8,54,38,30,16,63,42,121,105,0,13,0,4,49,51,19,94,29,134,54,5,71,14,154,57,0,41,22,0,12,5,0,4,12,0,0,19,15,2,0,38,1,0,36,3,40,89,109,93,121,77,32,13,92,166,11,73,136,66,4,35,6,13,94,33,0,63,68,27,50,65,25,0,74,94,51,44,91,112,132,159,100,60,160,148,23,24,50,102,0,44,111,20,1,98,98,1,24,51,24,0,0,9,55,81,123,54,40,64,141,15,1,100,67,0,68,147,92,4,28,0,0,24,26,9,1,0,1,14,18,0,17,3,47,12,0,23,72,26,119,47,13,4,28,13,40,58,8,48,25,10,23,8,7,0,0,0,7,1,0,0,7,0,2,1,6,2,5,0,33,57,91,14,176,146,134,36,44,7,103,102,101,29,139,44,30,2,58,90,50,1,26,35,6,0,0,0,3,4,0,0,22,18,75,89,95,54,3,15,27,87,66,113,60,0,69,42,0,2,51,0,1,4,0,1,0,0,8,6,2,0,13,17,0,0,62,7,26,32,173,118,52,39,71,59,78,7,1,26,9,1,2,67,5,1,52,72,17,37,129,62,0,88,93,119,39,15,11,73,1,81,72,38,7,69,128,124,63,105,109,6,7,37,53,0,58,152,66,3,85,52,0,127,158,31,74,66,84,97,13,77,32,106,58,47,140,112,29,118,40,40,86,22,19,10,0,4,27,89,87,214,76,113,18,66,95,0,18,2,51,48,67,30,200,52,133,135,85,78,70,160,76,48,35,31,11,17,87,22,0,2,118,17,73,26,2,9,57,36,33,14,63,44,116,110,0,16,0,8,52,48,19,94,30,132,51,3,70,12,152,61,0,44,22,0,13,5,0,4,13,0,0,20,18,0,0,45,0,0,38,3,38,88,110,95,119,78,32,12,86,165,13,75,130,66,4,35,5,11,89,34,1,65,70,27,50,69,33,0,73,109,58,49,93,128,131,125,168,30,65,160,145,22,18,56,93,0,43,103,13,2,102,99,1,18,53,25,0,0,9,54,77,109,50,40,58,144,22,1,97,74,1,70,148,88,2,29,0,0,25,28,10,2,0,0,14,17,0,19,3,46,12,0,20,66,23,119,43,12,4,32,14,41,59,9,48,26,10,23,6,6,0,0,0,8,0,0,0,8,0,0,1,7,1,4,0,29,56,90,17,172,152,110,33,50,6,102,100,94,31,146,44,27,2,57,94,47,0,26,35,5,0,0,0,2,4,0,0,20,15,77,87,94,52,0,15,26,86,61,115,62,0,74,46,0,2,54,0,0,2,0,0,0,0,8,6,2,0,14,17,0,0,61,8,28,28,163,84,127,44,38,71,49,74,8,0,24,9,1,0,65,5,1,53,71,13,45,143,58,0,91,120,112,40,14,13,76,1,80,72,37,12,75,128